Protein AF-0000000078526043 (afdb_homodimer)

Organism: NCBI:txid29354

Radius of gyration: 27.43 Å; Cα contacts (8 Å, |Δi|>4): 1290; chains: 2; bounding box: 56×75×61 Å

Sequence (600 aa):
MKKKIMVTGSEGFLGGRIAAYYEKDYDVIRVGHKSLDITDEKAVVEYIKDKSPDAVIHCAAISNTRVCEENPALSEAVNRRGSVNIAKACREIGSRLLFMSSDQIYGGSRQMAPNKETDIIPLINVYGAHKKQAEDEILEILPEGICLRLTWMYDFPVRGLKSNSNLLVNLLRSMVQNRPIKLSVSDYRGITWVQEVVKNMEPAMDLPGGIYNFGSESTLSAYEIGSRVFQMLDKNGNRGNFVSPNETVAGNNPRNLTMDMGKLKAYGISFSETVTGFSKCLEANPEYVCALIGESIVEIMKKKIMVTGSEGFLGGRIAAYYEKDYDVIRVGHKSLDITDEKAVVEYIKDKSPDAVIHCAAISNTRVCEENPALSEAVNRRGSVNIAKACREIGSRLLFMSSDQIYGGSRQMAPNKETDIIPLINVYGAHKKQAEDEILEILPEGICLRLTWMYDFPVRGLKSNSNLLVNLLRSMVQNRPIKLSVSDYRGITWVQEVVKNMEPAMDLPGGIYNFGSESTLSAYEIGSRVFQMLDKNGNRGNFVSPNETVAGNNPRNLTMDMGKLKAYGISFSETVTGFSKCLEANPEYVCALIGESIVEI

Nearest PDB structures (foldseek):
  3sc6-assembly6_F  TM=8.934E-01  e=4.811E-24  Bacillus anthracis str. Ames
  3sc6-assembly2_B  TM=9.003E-01  e=4.811E-24  Bacillus anthracis str. Ames
  3sc6-assembly5_E  TM=8.869E-01  e=6.300E-23  Bacillus anthracis str. Ames
  1vl0-assembly1_B  TM=8.764E-01  e=6.865E-22  Clostridium acetobutylicum ATCC 824
  5u9c-assembly1_F  TM=8.694E-01  e=3.253E-20  Yersinia enterocolitica

Foldseek 3Di:
DFAEEEFEPCQAFLNVVLQVVCVVRHNYHYHYCVRAPLLDLVRLLVVCVVRLGQAYEYDWADQPQVVCQVPVVVRLSTQANSLLSNLLSCLVSVHAYEAEAALLLQQQPQDLDADEPPDDGDNDTSNSVRSVNNLVSSCVSPVQYEYEHEWAEDADDDPPHDDDDDLLVVLLVCVVVVHADEFEQQEAEAYAHSVLVSVCVVLSSVDGGDYAYGGAADSGGRQVLSVLLNCQLQVVCPSPPRYHYDHPPPVSGGGHSGHDHVVVVVSPRDGYHRSVRSVVNCVVCVVCCCVRRNPDDPPD/DFAEEEFEPCQAFLNVVLQVVCVVRHNYHYHYCVRAPLLDLVRLLVVCVVRLGQAYEYPWADQPQVVCQVPVVVRLSTQANSLLSNLLSCLVSVHAYEAEAALLLQQQPQDLDADEPPDDGDNDTSNSVRSVNNQVSSCVSPVQYEYEHEWAEDADDDPPHDDDDDLLVVLLVCVVVVHADEFEQQEAEAYAHSVLVSVCVVLSSVDGGDYAYGGAADSGGRQVLSVLLNCQLQVVCPSPPRYHYDHPPCVSGGGHSGHDHVVVVVSPRDGYHRSVNSLVNCVVCVVCCCVRRNPDHDPD

pLDDT: mean 94.22, std 10.97, range [17.45, 98.94]

Solvent-accessible surface area (backbone atoms only — not comparable to full-atom values): 30651 Å² total; per-residue (Å²): 132,64,60,32,36,30,25,29,22,25,70,35,52,64,20,24,53,41,48,64,65,43,46,86,73,30,44,60,43,77,30,34,73,88,75,47,56,46,66,38,50,68,58,36,33,52,51,48,60,73,67,58,38,55,28,36,42,42,47,53,61,70,79,53,54,65,57,14,60,76,34,48,67,60,33,38,39,41,38,16,51,12,48,36,28,50,36,55,35,26,54,73,73,66,26,45,41,40,39,64,39,44,34,49,36,30,51,44,26,79,54,86,65,55,44,46,80,83,60,88,46,53,65,74,44,54,43,20,40,28,35,50,52,22,50,54,52,28,40,71,73,24,58,64,30,30,34,32,26,29,45,55,49,33,64,79,58,43,92,96,36,48,57,67,93,24,68,62,32,50,50,48,18,25,33,45,50,65,41,69,45,74,27,36,64,45,38,28,43,17,44,20,46,44,66,58,56,47,62,46,46,64,68,54,72,70,50,72,42,42,72,35,50,45,55,15,34,47,94,42,24,44,24,57,47,51,46,53,54,44,48,68,60,40,70,81,62,62,69,73,84,40,65,41,74,33,66,69,82,43,75,94,59,47,35,29,35,18,41,39,48,64,72,37,43,76,73,73,48,81,60,51,43,24,71,58,27,52,52,50,52,50,68,74,34,52,31,48,36,46,38,41,60,32,82,72,69,82,68,117,132,63,58,30,36,28,25,29,24,26,71,34,52,63,20,25,52,40,48,64,64,43,44,84,73,30,44,60,45,77,29,33,72,89,77,46,55,46,65,38,51,68,57,37,34,53,51,48,59,73,67,59,39,54,28,34,41,41,47,53,61,71,79,54,54,67,58,16,61,76,35,49,67,60,32,37,39,39,37,17,51,12,49,36,29,51,37,56,32,26,54,74,74,67,27,44,41,40,38,64,40,44,35,47,36,31,52,43,26,78,54,86,65,55,42,46,81,82,58,87,46,54,64,73,45,54,43,21,41,27,34,50,52,23,50,54,52,28,41,71,74,26,58,64,31,29,34,31,26,30,44,57,50,33,64,78,56,42,91,96,38,48,57,68,93,24,69,63,31,49,52,50,18,24,34,44,50,65,42,69,46,71,26,36,64,45,38,27,44,16,42,19,45,44,66,59,55,47,63,48,47,64,67,55,72,71,50,75,40,43,73,35,50,46,55,13,33,47,92,41,24,44,25,57,50,52,45,53,54,44,47,68,59,39,70,82,61,64,68,74,86,40,64,41,74,33,68,69,82,43,76,93,58,47,34,31,35,18,40,39,50,64,73,36,43,75,73,72,48,83,60,50,43,24,71,58,25,54,53,50,50,49,68,74,32,51,31,48,37,48,38,41,59,40,85,56,80,77,75,118

Structure (mmCIF, N/CA/C/O backbone):
data_AF-0000000078526043-model_v1
#
loop_
_entity.id
_entity.type
_entity.pdbx_description
1 polymer 'dTDP-4-dehydrorhamnose reductase'
#
loop_
_atom_site.group_PDB
_atom_site.id
_atom_site.type_symbol
_atom_site.label_atom_id
_atom_site.label_alt_id
_atom_site.label_comp_id
_atom_site.label_asym_id
_atom_site.label_entity_id
_atom_site.label_seq_id
_atom_site.pdbx_PDB_ins_code
_atom_site.Cartn_x
_atom_site.Cartn_y
_atom_site.Cartn_z
_atom_site.occupancy
_atom_site.B_iso_or_equiv
_atom_site.auth_seq_id
_atom_site.auth_comp_id
_atom_site.auth_asym_id
_atom_site.auth_atom_id
_atom_site.pdbx_PDB_model_num
ATOM 1 N N . MET A 1 1 ? 29.531 12.82 -2.779 1 72.06 1 MET A N 1
ATOM 2 C CA . MET A 1 1 ? 28.812 12.133 -1.709 1 72.06 1 MET A CA 1
ATOM 3 C C . MET A 1 1 ? 27.359 12.617 -1.625 1 72.06 1 MET A C 1
ATOM 5 O O . MET A 1 1 ? 27.078 13.781 -1.918 1 72.06 1 MET A O 1
ATOM 9 N N . LYS A 1 2 ? 26.328 11.719 -1.295 1 88.81 2 LYS A N 1
ATOM 10 C CA . LYS A 1 2 ? 24.922 12.148 -1.177 1 88.81 2 LYS A CA 1
ATOM 11 C C . LYS A 1 2 ? 24.734 13.07 0.023 1 88.81 2 LYS A C 1
ATOM 13 O O . LYS A 1 2 ? 25.344 12.867 1.075 1 88.81 2 LYS A O 1
ATOM 18 N N . LYS A 1 3 ? 23.969 14.195 -0.2 1 95.75 3 LYS A N 1
ATOM 19 C CA . LYS A 1 3 ? 23.578 15.039 0.929 1 95.75 3 LYS A CA 1
ATOM 20 C C . LYS A 1 3 ? 22.906 14.219 2.021 1 95.75 3 LYS A C 1
ATOM 22 O O . LYS A 1 3 ? 22.141 13.297 1.729 1 95.75 3 LYS A O 1
ATOM 27 N N . LYS A 1 4 ? 23.266 14.57 3.229 1 98.06 4 LYS A N 1
ATOM 28 C CA . LYS A 1 4 ? 22.75 13.852 4.391 1 98.06 4 LYS A CA 1
ATOM 29 C C . LYS A 1 4 ? 21.516 14.562 4.965 1 98.06 4 LYS A C 1
ATOM 31 O O . LYS A 1 4 ? 21.609 15.719 5.383 1 98.06 4 LYS A O 1
ATOM 36 N N . ILE A 1 5 ? 20.344 13.844 5.078 1 98.69 5 ILE A N 1
ATOM 37 C CA . ILE A 1 5 ? 19.109 14.398 5.625 1 98.69 5 ILE A CA 1
ATOM 38 C C . ILE A 1 5 ? 18.672 13.578 6.832 1 98.69 5 ILE A C 1
ATOM 40 O O . ILE A 1 5 ? 18.562 12.352 6.75 1 98.69 5 ILE A O 1
ATOM 44 N N . MET A 1 6 ? 18.516 14.258 7.918 1 98.75 6 MET A N 1
ATOM 45 C CA . MET A 1 6 ? 17.969 13.602 9.102 1 98.75 6 MET A CA 1
ATOM 46 C C . MET A 1 6 ? 16.469 13.844 9.211 1 98.75 6 MET A C 1
ATOM 48 O O . MET A 1 6 ? 16.016 14.977 9.109 1 98.75 6 MET A O 1
ATOM 52 N N . VAL A 1 7 ? 15.719 12.805 9.336 1 98.81 7 VAL A N 1
ATOM 53 C CA . VAL A 1 7 ? 14.273 12.891 9.5 1 98.81 7 VAL A CA 1
ATOM 54 C C . VAL A 1 7 ? 13.883 12.383 10.883 1 98.81 7 VAL A C 1
ATOM 56 O O . VAL A 1 7 ? 13.992 11.18 11.164 1 98.81 7 VAL A O 1
ATOM 59 N N . THR A 1 8 ? 13.5 13.312 11.742 1 98.75 8 THR A N 1
ATOM 60 C CA . THR A 1 8 ? 12.938 12.859 13.008 1 98.75 8 THR A CA 1
ATOM 61 C C . THR A 1 8 ? 11.477 12.469 12.844 1 98.75 8 THR A C 1
ATOM 63 O O . THR A 1 8 ? 10.828 12.867 11.875 1 98.75 8 THR A O 1
ATOM 66 N N . GLY A 1 9 ? 10.953 11.68 13.766 1 98 9 GLY A N 1
ATOM 67 C CA . GLY A 1 9 ? 9.602 11.172 13.57 1 98 9 GLY A CA 1
ATOM 68 C C . GLY A 1 9 ? 9.477 10.234 12.383 1 98 9 GLY A C 1
ATOM 69 O O . GLY A 1 9 ? 8.43 10.164 11.742 1 98 9 GLY A O 1
ATOM 70 N N . SER A 1 10 ? 10.516 9.492 12.133 1 97.75 10 SER A N 1
ATOM 71 C CA . SER A 1 10 ? 10.602 8.68 10.93 1 97.75 10 SER A CA 1
ATOM 72 C C . SER A 1 10 ? 9.688 7.457 11.023 1 97.75 10 SER A C 1
ATOM 74 O O . SER A 1 10 ? 9.438 6.789 10.023 1 97.75 10 SER A O 1
ATOM 76 N N . GLU A 1 11 ? 9.141 7.188 12.188 1 95.75 11 GLU A N 1
ATOM 77 C CA . GLU A 1 11 ? 8.219 6.07 12.359 1 95.75 11 GLU A CA 1
ATOM 78 C C . GLU A 1 11 ? 6.766 6.531 12.242 1 95.75 11 GLU A C 1
ATOM 80 O O . GLU A 1 11 ? 5.844 5.719 12.32 1 95.75 11 GLU A O 1
ATOM 85 N N . GLY A 1 12 ? 6.582 7.809 12.023 1 96.44 12 GLY A N 1
ATOM 86 C CA . GLY A 1 12 ? 5.246 8.375 11.906 1 96.44 12 GLY A CA 1
ATOM 87 C C . GLY A 1 12 ? 4.758 8.453 10.477 1 96.44 12 GLY A C 1
ATOM 88 O O . GLY A 1 12 ? 5.434 7.988 9.555 1 96.44 12 GLY A O 1
ATOM 89 N N . PHE A 1 13 ? 3.643 9.023 10.312 1 97.31 13 PHE A N 1
ATOM 90 C CA . PHE A 1 13 ? 2.951 9.086 9.031 1 97.31 13 PHE A CA 1
ATOM 91 C C . PHE A 1 13 ? 3.758 9.891 8.016 1 97.31 13 PHE A C 1
ATOM 93 O O . PHE A 1 13 ? 4.125 9.375 6.957 1 97.31 13 PHE A O 1
ATOM 100 N N . LEU A 1 14 ? 4.062 11.125 8.352 1 98.31 14 LEU A N 1
ATOM 101 C CA . LEU A 1 14 ? 4.762 12 7.414 1 98.31 14 LEU A CA 1
ATOM 102 C C . LEU A 1 14 ? 6.25 11.656 7.363 1 98.31 14 LEU A C 1
ATOM 104 O O . LEU A 1 14 ? 6.809 11.461 6.285 1 98.31 14 LEU A O 1
ATOM 108 N N . GLY A 1 15 ? 6.895 11.516 8.555 1 98.44 15 GLY A N 1
ATOM 109 C CA . GLY A 1 15 ? 8.32 11.25 8.617 1 98.44 15 GLY A CA 1
ATOM 110 C C . GLY A 1 15 ? 8.719 9.969 7.906 1 98.44 15 GLY A C 1
ATOM 111 O O . GLY A 1 15 ? 9.75 9.922 7.227 1 98.44 15 GLY A O 1
ATOM 112 N N . GLY A 1 16 ? 7.902 8.977 8.117 1 98 16 GLY A N 1
ATOM 113 C CA . GLY A 1 16 ? 8.188 7.727 7.438 1 98 16 GLY A CA 1
ATOM 114 C C . GLY A 1 16 ? 8.148 7.844 5.926 1 98 16 GLY A C 1
ATOM 115 O O . GLY A 1 16 ? 8.992 7.277 5.23 1 98 16 GLY A O 1
ATOM 116 N N . ARG A 1 17 ? 7.18 8.547 5.387 1 98.25 17 ARG A N 1
ATOM 117 C CA . ARG A 1 17 ? 7.008 8.711 3.949 1 98.25 17 ARG A CA 1
ATOM 118 C C . ARG A 1 17 ? 8.109 9.602 3.365 1 98.25 17 ARG A C 1
ATOM 120 O O . ARG A 1 17 ? 8.594 9.344 2.264 1 98.25 17 ARG A O 1
ATOM 127 N N . ILE A 1 18 ? 8.523 10.617 4.113 1 98.69 18 ILE A N 1
ATOM 128 C CA . ILE A 1 18 ? 9.625 11.477 3.674 1 98.69 18 ILE A CA 1
ATOM 129 C C . ILE A 1 18 ? 10.906 10.656 3.588 1 98.69 18 ILE A C 1
ATOM 131 O O . ILE A 1 18 ? 11.609 10.695 2.576 1 98.69 18 ILE A O 1
ATOM 135 N N . ALA A 1 19 ? 11.195 9.883 4.664 1 98.38 19 ALA A N 1
ATOM 136 C CA . ALA A 1 19 ? 12.414 9.078 4.695 1 98.38 19 ALA A CA 1
ATOM 137 C C . ALA A 1 19 ? 12.438 8.078 3.543 1 98.38 19 ALA A C 1
ATOM 139 O O . ALA A 1 19 ? 13.43 7.977 2.818 1 98.38 19 ALA A O 1
ATOM 140 N N . ALA A 1 20 ? 11.336 7.414 3.35 1 96.94 20 ALA A N 1
ATOM 141 C CA . ALA A 1 20 ? 11.25 6.391 2.311 1 96.94 20 ALA A CA 1
ATOM 142 C C . ALA A 1 20 ? 11.453 7 0.926 1 96.94 20 ALA A C 1
ATOM 144 O O . ALA A 1 20 ? 12.117 6.406 0.072 1 96.94 20 ALA A O 1
ATOM 145 N N . TYR A 1 21 ? 10.891 8.148 0.682 1 97.19 21 TYR A N 1
ATOM 146 C CA . TYR A 1 21 ? 10.922 8.789 -0.627 1 97.19 21 TYR A CA 1
ATOM 147 C C . TYR A 1 21 ? 12.328 9.281 -0.958 1 97.19 21 TYR A C 1
ATOM 149 O O . TYR A 1 21 ? 12.789 9.141 -2.092 1 97.19 21 TYR A O 1
ATOM 157 N N . TYR A 1 22 ? 13.031 9.781 -0.008 1 97.75 22 TYR A N 1
ATOM 158 C CA . TYR A 1 22 ? 14.258 10.516 -0.294 1 97.75 22 TYR A CA 1
ATOM 159 C C . TYR A 1 22 ? 15.477 9.617 -0.163 1 97.75 22 TYR A C 1
ATOM 161 O O . TYR A 1 22 ? 16.594 10.008 -0.516 1 97.75 22 TYR A O 1
ATOM 169 N N . GLU A 1 23 ? 15.312 8.367 0.249 1 95.81 23 GLU A N 1
ATOM 170 C CA . GLU A 1 23 ? 16.422 7.441 0.469 1 95.81 23 GLU A CA 1
ATOM 171 C C . GLU A 1 23 ? 17.141 7.129 -0.837 1 95.81 23 GLU A C 1
ATOM 173 O O . GLU A 1 23 ? 18.328 6.781 -0.831 1 95.81 23 GLU A O 1
ATOM 178 N N . LYS A 1 24 ? 16.484 7.238 -1.951 1 91.81 24 LYS A N 1
ATOM 179 C CA . LYS A 1 24 ? 17.062 6.918 -3.248 1 91.81 24 LYS A CA 1
ATOM 180 C C . LYS A 1 24 ? 18.078 7.984 -3.666 1 91.81 24 LYS A C 1
ATOM 182 O O . LYS A 1 24 ? 19.047 7.691 -4.379 1 91.81 24 LYS A O 1
ATOM 187 N N . ASP A 1 25 ? 17.891 9.227 -3.178 1 95.06 25 ASP A N 1
ATOM 188 C CA . ASP A 1 25 ? 18.688 10.352 -3.686 1 95.06 25 ASP A CA 1
ATOM 189 C C . ASP A 1 25 ? 19.562 10.945 -2.59 1 95.06 25 ASP A C 1
ATOM 191 O O . ASP A 1 25 ? 20.516 11.68 -2.877 1 95.06 25 ASP A O 1
ATOM 195 N N . TYR A 1 26 ? 19.203 10.602 -1.325 1 97.5 26 TYR A N 1
ATOM 196 C CA . TYR A 1 26 ? 19.906 11.188 -0.185 1 97.5 26 TYR A CA 1
ATOM 197 C C . TYR A 1 26 ? 20.375 10.102 0.779 1 97.5 26 TYR A C 1
ATOM 199 O O . TYR A 1 26 ? 19.922 8.953 0.702 1 97.5 26 TYR A O 1
ATOM 207 N N . ASP A 1 27 ? 21.391 10.438 1.529 1 97.94 27 ASP A N 1
ATOM 208 C CA . ASP A 1 27 ? 21.703 9.648 2.713 1 97.94 27 ASP A CA 1
ATOM 209 C C . ASP A 1 27 ? 20.781 10.016 3.879 1 97.94 27 ASP A C 1
ATOM 211 O O . ASP A 1 27 ? 21.031 10.984 4.598 1 97.94 27 ASP A O 1
ATOM 215 N N . VAL A 1 28 ? 19.781 9.195 4.094 1 98.5 28 VAL A N 1
ATOM 216 C CA . VAL A 1 28 ? 18.734 9.555 5.043 1 98.5 28 VAL A CA 1
ATOM 217 C C . VAL A 1 28 ? 19.016 8.906 6.395 1 98.5 28 VAL A C 1
ATOM 219 O O . VAL A 1 28 ? 19.219 7.691 6.477 1 98.5 28 VAL A O 1
ATOM 222 N N . ILE A 1 29 ? 19.062 9.711 7.418 1 98.38 29 ILE A N 1
ATOM 223 C CA . ILE A 1 29 ? 19.156 9.242 8.797 1 98.38 29 ILE A CA 1
ATOM 224 C C . ILE A 1 29 ? 17.766 9.234 9.438 1 98.38 29 ILE A C 1
ATOM 226 O O . ILE A 1 29 ? 17.219 10.297 9.734 1 98.38 29 ILE A O 1
ATOM 230 N N . ARG A 1 30 ? 17.266 8.07 9.641 1 98.38 30 ARG A N 1
ATOM 231 C CA . ARG A 1 30 ? 15.961 7.926 10.281 1 98.38 30 ARG A CA 1
ATOM 232 C C . ARG A 1 30 ? 16.078 8.008 11.797 1 98.38 30 ARG A C 1
ATOM 234 O O . ARG A 1 30 ? 16.859 7.262 12.406 1 98.38 30 ARG A O 1
ATOM 241 N N . VAL A 1 31 ? 15.305 8.883 12.359 1 98.25 31 VAL A N 1
ATOM 242 C CA . VAL A 1 31 ? 15.359 9.031 13.805 1 98.25 31 VAL A CA 1
ATOM 243 C C . VAL A 1 31 ? 13.969 8.828 14.398 1 98.25 31 VAL A C 1
ATOM 245 O O . VAL A 1 31 ? 13.055 9.609 14.133 1 98.25 31 VAL A O 1
ATOM 248 N N . GLY A 1 32 ? 13.812 7.793 15.133 1 95.56 32 GLY A N 1
ATOM 249 C CA . GLY A 1 32 ? 12.609 7.539 15.898 1 95.56 32 GLY A CA 1
ATOM 250 C C . GLY A 1 32 ? 12.773 7.82 17.391 1 95.56 32 GLY A C 1
ATOM 251 O O . GLY A 1 32 ? 13.852 8.219 17.828 1 95.56 32 GLY A O 1
ATOM 252 N N . HIS A 1 33 ? 11.68 7.594 18.125 1 90.81 33 HIS A N 1
ATOM 253 C CA . HIS A 1 33 ? 11.688 7.887 19.547 1 90.81 33 HIS A CA 1
ATOM 254 C C . HIS A 1 33 ? 12.688 6.996 20.281 1 90.81 33 HIS A C 1
ATOM 256 O O . HIS A 1 33 ? 13.289 7.422 21.281 1 90.81 33 HIS A O 1
ATOM 262 N N . LYS A 1 34 ? 12.906 5.816 19.75 1 89.25 34 LYS A N 1
ATOM 263 C CA . LYS A 1 34 ? 13.812 4.867 20.391 1 89.25 34 LYS A CA 1
ATOM 264 C C . LYS A 1 34 ? 15.266 5.281 20.188 1 89.25 34 LYS A C 1
ATOM 266 O O . LYS A 1 34 ? 16.125 4.984 21.016 1 89.25 34 LYS A O 1
ATOM 271 N N . SER A 1 35 ? 15.492 5.969 19.156 1 92.5 35 SER A N 1
ATOM 272 C CA . SER A 1 35 ? 16.859 6.352 18.812 1 92.5 35 SER A CA 1
ATOM 273 C C . SER A 1 35 ? 17.266 7.645 19.516 1 92.5 35 SER A C 1
ATOM 275 O O . SER A 1 35 ? 18.438 7.84 19.859 1 92.5 35 SER A O 1
ATOM 277 N N . LEU A 1 36 ? 16.328 8.523 19.688 1 96.62 36 LEU A N 1
ATOM 278 C CA . LEU A 1 36 ? 16.641 9.836 20.234 1 96.62 36 LEU A CA 1
ATOM 279 C C . LEU A 1 36 ? 15.43 10.43 20.953 1 96.62 36 LEU A C 1
ATOM 281 O O . LEU A 1 36 ? 14.359 10.578 20.359 1 96.62 36 LEU A O 1
ATOM 285 N N . ASP A 1 37 ? 15.578 10.695 22.203 1 97.44 37 ASP A N 1
ATOM 286 C CA . ASP A 1 37 ? 14.602 11.492 22.938 1 97.44 37 ASP A CA 1
ATOM 287 C C . ASP A 1 37 ? 14.836 12.984 22.719 1 97.44 37 ASP A C 1
ATOM 289 O O . ASP A 1 37 ? 15.75 13.562 23.312 1 97.44 37 ASP A O 1
ATOM 293 N N . ILE A 1 38 ? 13.977 13.578 21.984 1 98 38 ILE A N 1
ATOM 294 C CA . ILE A 1 38 ? 14.227 14.945 21.531 1 98 38 ILE A CA 1
ATOM 295 C C . ILE A 1 38 ? 14.016 15.914 22.703 1 98 38 ILE A C 1
ATOM 297 O O . ILE A 1 38 ? 14.352 17.094 22.609 1 98 38 ILE A O 1
ATOM 301 N N . THR A 1 39 ? 13.445 15.453 23.812 1 97.88 39 THR A N 1
ATOM 302 C CA . THR A 1 39 ? 13.219 16.312 24.969 1 97.88 39 THR A CA 1
ATOM 303 C C . THR A 1 39 ? 14.492 16.438 25.797 1 97.88 39 THR A C 1
ATOM 305 O O . THR A 1 39 ? 14.578 17.297 26.688 1 97.88 39 THR A O 1
ATOM 308 N N . ASP A 1 40 ? 15.469 15.641 25.516 1 98 40 ASP A N 1
ATOM 309 C CA . ASP A 1 40 ? 16.781 15.719 26.156 1 98 40 ASP A CA 1
ATOM 310 C C . ASP A 1 40 ? 17.734 16.578 25.328 1 98 40 ASP A C 1
ATOM 312 O O . ASP A 1 40 ? 18.344 16.094 24.359 1 98 40 ASP A O 1
ATOM 316 N N . GLU A 1 41 ? 17.953 17.781 25.797 1 98.06 41 GLU A N 1
ATOM 317 C CA . GLU A 1 41 ? 18.734 18.75 25.047 1 98.06 41 GLU A CA 1
ATOM 318 C C . GLU A 1 41 ? 20.141 18.234 24.766 1 98.06 41 GLU A C 1
ATOM 320 O O . GLU A 1 41 ? 20.625 18.297 23.641 1 98.06 41 GLU A O 1
ATOM 325 N N . LYS A 1 42 ? 20.766 17.703 25.781 1 97.81 42 LYS A N 1
ATOM 326 C CA . LYS A 1 42 ? 22.125 17.203 25.625 1 97.81 42 LYS A CA 1
ATOM 327 C C . LYS A 1 42 ? 22.203 16.062 24.625 1 97.81 42 LYS A C 1
ATOM 329 O O . LYS A 1 42 ? 23.094 16.031 23.781 1 97.81 42 LYS A O 1
ATOM 334 N N . ALA A 1 43 ? 21.281 15.156 24.703 1 97.88 43 ALA A N 1
ATOM 335 C CA . ALA A 1 43 ? 21.25 14.016 23.797 1 97.88 43 ALA A CA 1
ATOM 336 C C . ALA A 1 43 ? 21.047 14.469 22.359 1 97.88 43 ALA A C 1
ATOM 338 O O . ALA A 1 43 ? 21.672 13.938 21.438 1 97.88 43 ALA A O 1
ATOM 339 N N . VAL A 1 44 ? 20.188 15.438 22.188 1 98.56 44 VAL A N 1
ATOM 340 C CA . VAL A 1 44 ? 19.875 15.953 20.859 1 98.56 44 VAL A CA 1
ATOM 341 C C . VAL A 1 44 ? 21.125 16.578 20.25 1 98.56 44 VAL A C 1
ATOM 343 O O . VAL A 1 44 ? 21.5 16.266 19.109 1 98.56 44 VAL A O 1
ATOM 346 N N . VAL A 1 45 ? 21.797 17.391 21.016 1 97.62 45 VAL A N 1
ATOM 347 C CA . VAL A 1 45 ? 22.984 18.109 20.531 1 97.62 45 VAL A CA 1
ATOM 348 C C . VAL A 1 45 ? 24.078 17.109 20.172 1 97.62 45 VAL A C 1
ATOM 350 O O . VAL A 1 45 ? 24.656 17.188 19.078 1 97.62 45 VAL A O 1
ATOM 353 N N . GLU A 1 46 ? 24.281 16.125 21 1 97.81 46 GLU A N 1
ATOM 354 C CA . GLU A 1 46 ? 25.312 15.133 20.766 1 97.81 46 GLU A CA 1
ATOM 355 C C . GLU A 1 46 ? 24.984 14.273 19.547 1 97.81 46 GLU A C 1
ATOM 357 O O . GLU A 1 46 ? 25.859 14.008 18.719 1 97.81 46 GLU A O 1
ATOM 362 N N . TYR A 1 47 ? 23.734 13.898 19.438 1 98.12 47 TYR A N 1
ATOM 363 C CA . TYR A 1 47 ? 23.312 13.031 18.344 1 98.12 47 TYR A CA 1
ATOM 364 C C . TYR A 1 47 ? 23.453 13.734 17 1 98.12 47 TYR A C 1
ATOM 366 O O . TYR A 1 47 ? 24.016 13.172 16.062 1 98.12 47 TYR A O 1
ATOM 374 N N . ILE A 1 48 ? 23.016 14.953 16.906 1 98.25 48 ILE A N 1
ATOM 375 C CA . ILE A 1 48 ? 23.031 15.695 15.648 1 98.25 48 ILE A CA 1
ATOM 376 C C . ILE A 1 48 ? 24.469 16.078 15.289 1 98.25 48 ILE A C 1
ATOM 378 O O . ILE A 1 48 ? 24.859 16.016 14.117 1 98.25 48 ILE A O 1
ATOM 382 N N . LYS A 1 49 ? 25.234 16.391 16.297 1 97.56 49 LYS A N 1
ATOM 383 C CA . LYS A 1 49 ? 26.641 16.688 16.062 1 97.56 49 LYS A CA 1
ATOM 384 C C . LYS A 1 49 ? 27.375 15.469 15.5 1 97.56 49 LYS A C 1
ATOM 386 O O . LYS A 1 49 ? 28.141 15.594 14.547 1 97.56 49 LYS A O 1
ATOM 391 N N . ASP A 1 50 ? 27.109 14.352 16.047 1 97.75 50 ASP A N 1
ATOM 392 C CA . ASP A 1 50 ? 27.766 13.109 15.633 1 97.75 50 ASP A CA 1
ATOM 393 C C . ASP A 1 50 ? 27.391 12.75 14.195 1 97.75 50 ASP A C 1
ATOM 395 O O . ASP A 1 50 ? 28.266 12.336 13.422 1 97.75 50 ASP A O 1
ATOM 399 N N . LYS A 1 51 ? 26.141 12.961 13.805 1 97.88 51 LYS A N 1
ATOM 400 C CA . LYS A 1 51 ? 25.656 12.562 12.484 1 97.88 51 LYS A CA 1
ATOM 401 C C . LYS A 1 51 ? 25.969 13.641 11.445 1 97.88 51 LYS A C 1
ATOM 403 O O . LYS A 1 51 ? 26.062 13.352 10.258 1 97.88 51 LYS A O 1
ATOM 408 N N . SER A 1 52 ? 26.016 14.906 11.836 1 98 52 SER A N 1
ATOM 409 C CA . SER A 1 52 ? 26.359 16.078 11.031 1 98 52 SER A CA 1
ATOM 410 C C . SER A 1 52 ? 25.547 16.125 9.75 1 98 52 SER A C 1
ATOM 412 O O . SER A 1 52 ? 26.094 16.219 8.648 1 98 52 SER A O 1
ATOM 414 N N . PRO A 1 53 ? 24.203 16.094 9.875 1 98.62 53 PRO A N 1
ATOM 415 C CA . PRO A 1 53 ? 23.359 16.188 8.68 1 98.62 53 PRO A CA 1
ATOM 416 C C . PRO A 1 53 ? 23.438 17.562 8.016 1 98.62 53 PRO A C 1
ATOM 418 O O . PRO A 1 53 ? 23.656 18.562 8.695 1 98.62 53 PRO A O 1
ATOM 421 N N . ASP A 1 54 ? 23.234 17.547 6.664 1 98.38 54 ASP A N 1
ATOM 422 C CA . ASP A 1 54 ? 23.109 18.797 5.934 1 98.38 54 ASP A CA 1
ATOM 423 C C . ASP A 1 54 ? 21.781 19.484 6.242 1 98.38 54 ASP A C 1
ATOM 425 O O . ASP A 1 54 ? 21.688 20.719 6.254 1 98.38 54 ASP A O 1
ATOM 429 N N . ALA A 1 55 ? 20.766 18.688 6.457 1 98.56 55 ALA A N 1
ATOM 430 C CA . ALA A 1 55 ? 19.438 19.203 6.777 1 98.56 55 ALA A CA 1
ATOM 431 C C . ALA A 1 55 ? 18.719 18.281 7.758 1 98.56 55 ALA A C 1
ATOM 433 O O . ALA A 1 55 ? 18.938 17.062 7.75 1 98.56 55 ALA A O 1
ATOM 434 N N . VAL A 1 56 ? 17.922 18.875 8.625 1 98.88 56 VAL A N 1
ATOM 435 C CA . VAL A 1 56 ? 17.047 18.141 9.531 1 98.88 56 VAL A CA 1
ATOM 436 C C . VAL A 1 56 ? 15.594 18.453 9.188 1 98.88 56 VAL A C 1
ATOM 438 O O . VAL A 1 56 ? 15.172 19.609 9.211 1 98.88 56 VAL A O 1
ATOM 441 N N . ILE A 1 57 ? 14.867 17.438 8.773 1 98.88 57 ILE A N 1
ATOM 442 C CA . ILE A 1 57 ? 13.422 17.516 8.625 1 98.88 57 ILE A CA 1
ATOM 443 C C . ILE A 1 57 ? 12.742 16.984 9.883 1 98.88 57 ILE A C 1
ATOM 445 O O . ILE A 1 57 ? 12.719 15.773 10.117 1 98.88 57 ILE A O 1
ATOM 449 N N . HIS A 1 58 ? 12.266 17.891 10.664 1 98.88 58 HIS A N 1
ATOM 450 C CA . HIS A 1 58 ? 11.789 17.562 12 1 98.88 58 HIS A CA 1
ATOM 451 C C . HIS A 1 58 ? 10.289 17.266 11.992 1 98.88 58 HIS A C 1
ATOM 453 O O . HIS A 1 58 ? 9.477 18.172 12.102 1 98.88 58 HIS A O 1
ATOM 459 N N . CYS A 1 59 ? 9.969 15.977 12.008 1 98.69 59 CYS A N 1
ATOM 460 C CA . CYS A 1 59 ? 8.57 15.555 11.938 1 98.69 59 CYS A CA 1
ATOM 461 C C . CYS A 1 59 ? 8.094 15.016 13.281 1 98.69 59 CYS A C 1
ATOM 463 O O . CYS A 1 59 ? 6.898 14.781 13.469 1 98.69 59 CYS A O 1
ATOM 465 N N . ALA A 1 60 ? 8.961 14.844 14.234 1 98.12 60 ALA A N 1
ATOM 466 C CA . ALA A 1 60 ? 8.555 14.289 15.523 1 98.12 60 ALA A CA 1
ATOM 467 C C . ALA A 1 60 ? 7.602 15.227 16.25 1 98.12 60 ALA A C 1
ATOM 469 O O . ALA A 1 60 ? 7.895 16.406 16.422 1 98.12 60 ALA A O 1
ATOM 470 N N . ALA A 1 61 ? 6.508 14.742 16.609 1 97.38 61 ALA A N 1
ATOM 471 C CA . ALA A 1 61 ? 5.5 15.539 17.312 1 97.38 61 ALA A CA 1
ATOM 472 C C . ALA A 1 61 ? 4.398 14.656 17.891 1 97.38 61 ALA A C 1
ATOM 474 O O . ALA A 1 61 ? 4.258 13.492 17.484 1 97.38 61 ALA A O 1
ATOM 475 N N . ILE A 1 62 ? 3.764 15.102 18.844 1 95.81 62 ILE A N 1
ATOM 476 C CA . ILE A 1 62 ? 2.441 14.625 19.234 1 95.81 62 ILE A CA 1
ATOM 477 C C . ILE A 1 62 ? 1.367 15.516 18.609 1 95.81 62 ILE A C 1
ATOM 479 O O . ILE A 1 62 ? 1.142 16.641 19.062 1 95.81 62 ILE A O 1
ATOM 483 N N . SER A 1 63 ? 0.728 14.977 17.609 1 93.12 63 SER A N 1
ATOM 484 C CA . SER A 1 63 ? -0.119 15.836 16.797 1 93.12 63 SER A CA 1
ATOM 485 C C . SER A 1 63 ? -1.589 15.688 17.172 1 93.12 63 SER A C 1
ATOM 487 O O . SER A 1 63 ? -2.428 16.484 16.766 1 93.12 63 SER A O 1
ATOM 489 N N . ASN A 1 64 ? -1.893 14.625 17.969 1 92.69 64 ASN A N 1
ATOM 490 C CA . ASN A 1 64 ? -3.271 14.438 18.406 1 92.69 64 ASN A CA 1
ATOM 491 C C . ASN A 1 64 ? -3.703 15.523 19.391 1 92.69 64 ASN A C 1
ATOM 493 O O . ASN A 1 64 ? -3.234 15.562 20.531 1 92.69 64 ASN A O 1
ATOM 497 N N . THR A 1 65 ? -4.617 16.375 18.953 1 93.19 65 THR A N 1
ATOM 498 C CA . THR A 1 65 ? -4.996 17.547 19.734 1 93.19 65 THR A CA 1
ATOM 499 C C . THR A 1 65 ? -5.617 17.125 21.062 1 93.19 65 THR A C 1
ATOM 501 O O . THR A 1 65 ? -5.414 17.797 22.078 1 93.19 65 THR A O 1
ATOM 504 N N . ARG A 1 66 ? -6.359 16.016 21.062 1 92.75 66 ARG A N 1
ATOM 505 C CA . ARG A 1 66 ? -6.965 15.531 22.297 1 92.75 66 ARG A CA 1
ATOM 506 C C . ARG A 1 66 ? -5.898 15.109 23.297 1 92.75 66 ARG A C 1
ATOM 508 O O . ARG A 1 66 ? -5.977 15.461 24.469 1 92.75 66 ARG A O 1
ATOM 515 N N . VAL A 1 67 ? -4.91 14.445 22.781 1 94.5 67 VAL A N 1
ATOM 516 C CA . VAL A 1 67 ? -3.818 13.992 23.641 1 94.5 67 VAL A CA 1
ATOM 517 C C . VAL A 1 67 ? -3.082 15.203 24.219 1 94.5 67 VAL A C 1
ATOM 519 O O . VAL A 1 67 ? -2.74 15.227 25.406 1 94.5 67 VAL A O 1
ATOM 522 N N . CYS A 1 68 ? -2.895 16.203 23.422 1 96.62 68 CYS A N 1
ATOM 523 C CA . CYS A 1 68 ? -2.209 17.406 23.844 1 96.62 68 CYS A CA 1
ATOM 524 C C . CYS A 1 68 ? -3.016 18.141 24.922 1 96.62 68 CYS A C 1
ATOM 526 O O . CYS A 1 68 ? -2.449 18.672 25.875 1 96.62 68 CYS A O 1
ATOM 528 N N . GLU A 1 69 ? -4.34 18.156 24.734 1 96.75 69 GLU A N 1
ATOM 529 C CA . GLU A 1 69 ? -5.211 18.797 25.703 1 96.75 69 GLU A CA 1
ATOM 530 C C . GLU A 1 69 ? -5.191 18.047 27.031 1 96.75 69 GLU A C 1
ATOM 532 O O . GLU A 1 69 ? -5.18 18.656 28.109 1 96.75 69 GLU A O 1
ATOM 537 N N . GLU A 1 70 ? -5.188 16.75 26.938 1 97.56 70 GLU A N 1
ATOM 538 C CA . GLU A 1 70 ? -5.238 15.906 28.109 1 97.56 70 GLU A CA 1
ATOM 539 C C . GLU A 1 70 ? -3.9 15.906 28.859 1 97.56 70 GLU A C 1
ATOM 541 O O . GLU A 1 70 ? -3.857 15.742 30.078 1 97.56 70 GLU A O 1
ATOM 546 N N . ASN A 1 71 ? -2.844 16.094 28.141 1 98 71 ASN A N 1
ATOM 547 C CA . ASN A 1 71 ? -1.504 16.109 28.719 1 98 71 ASN A CA 1
ATOM 548 C C . ASN A 1 71 ? -0.671 17.266 28.156 1 98 71 ASN A C 1
ATOM 550 O O . ASN A 1 71 ? 0.317 17.031 27.453 1 98 71 ASN A O 1
ATOM 554 N N . PRO A 1 72 ? -0.963 18.469 28.609 1 97.94 72 PRO A N 1
ATOM 555 C CA . PRO A 1 72 ? -0.289 19.656 28.062 1 97.94 72 PRO A CA 1
ATOM 556 C C . PRO A 1 72 ? 1.213 19.656 28.344 1 97.94 72 PRO A C 1
ATOM 558 O O . PRO A 1 72 ? 1.991 20.172 27.547 1 97.94 72 PRO A O 1
ATOM 561 N N . ALA A 1 73 ? 1.628 19.094 29.469 1 98.31 73 ALA A N 1
ATOM 562 C CA . ALA A 1 73 ? 3.051 19.047 29.797 1 98.31 73 ALA A CA 1
ATOM 563 C C . ALA A 1 73 ? 3.82 18.188 28.797 1 98.31 73 ALA A C 1
ATOM 565 O O . ALA A 1 73 ? 4.922 18.547 28.375 1 98.31 73 ALA A O 1
ATOM 566 N N . LEU A 1 74 ? 3.221 17.078 28.5 1 97.75 74 LEU A N 1
ATOM 567 C CA . LEU A 1 74 ? 3.828 16.203 27.5 1 97.75 74 LEU A CA 1
ATOM 568 C C . LEU A 1 74 ? 3.902 16.906 26.141 1 97.75 74 LEU A C 1
ATOM 570 O O . LEU A 1 74 ? 4.926 16.828 25.453 1 97.75 74 LEU A O 1
ATOM 574 N N . SER A 1 75 ? 2.822 17.531 25.781 1 98.25 75 SER A N 1
ATOM 575 C CA . SER A 1 75 ? 2.797 18.281 24.547 1 98.25 75 SER A CA 1
ATOM 576 C C . SER A 1 75 ? 3.889 19.344 24.516 1 98.25 75 SER A C 1
ATOM 578 O O . SER A 1 75 ? 4.609 19.484 23.531 1 98.25 75 SER A O 1
ATOM 580 N N . GLU A 1 76 ? 4.031 20.094 25.594 1 98.62 76 GLU A N 1
ATOM 581 C CA . GLU A 1 76 ? 5.051 21.125 25.672 1 98.62 76 GLU A CA 1
ATOM 582 C C . GLU A 1 76 ? 6.449 20.547 25.5 1 98.62 76 GLU A C 1
ATOM 584 O O . GLU A 1 76 ? 7.27 21.078 24.75 1 98.62 76 GLU A O 1
ATOM 589 N N . ALA A 1 77 ? 6.668 19.453 26.219 1 98.5 77 ALA A N 1
ATOM 590 C CA . ALA A 1 77 ? 7.98 18.812 26.219 1 98.5 77 ALA A CA 1
ATOM 591 C C . ALA A 1 77 ? 8.367 18.375 24.797 1 98.5 77 ALA A C 1
ATOM 593 O O . ALA A 1 77 ? 9.492 18.609 24.359 1 98.5 77 ALA A O 1
ATOM 594 N N . VAL A 1 78 ? 7.465 17.812 24.047 1 98.38 78 VAL A N 1
ATOM 595 C CA . VAL A 1 78 ? 7.77 17.234 22.75 1 98.38 78 VAL A CA 1
ATOM 596 C C . VAL A 1 78 ? 7.617 18.281 21.656 1 98.38 78 VAL A C 1
ATOM 598 O O . VAL A 1 78 ? 8.555 18.547 20.891 1 98.38 78 VAL A O 1
ATOM 601 N N . ASN A 1 79 ? 6.469 18.953 21.578 1 98.69 79 ASN A N 1
ATOM 602 C CA . ASN A 1 79 ? 6.121 19.812 20.453 1 98.69 79 ASN A CA 1
ATOM 603 C C . ASN A 1 79 ? 6.855 21.156 20.516 1 98.69 79 ASN A C 1
ATOM 605 O O . ASN A 1 79 ? 7.145 21.766 19.484 1 98.69 79 ASN A O 1
ATOM 609 N N . ARG A 1 80 ? 7.145 21.656 21.703 1 98.75 80 ARG A N 1
ATOM 610 C CA . ARG A 1 80 ? 7.828 22.938 21.844 1 98.75 80 ARG A CA 1
ATOM 611 C C . ARG A 1 80 ? 9.289 22.75 22.219 1 98.75 80 ARG A C 1
ATOM 613 O O . ARG A 1 80 ? 10.188 22.938 21.391 1 98.75 80 ARG A O 1
ATOM 620 N N . ARG A 1 81 ? 9.578 22.203 23.438 1 98.69 81 ARG A N 1
ATOM 621 C CA . ARG A 1 81 ? 10.953 22.109 23.922 1 98.69 81 ARG A CA 1
ATOM 622 C C . ARG A 1 81 ? 11.789 21.188 23.031 1 98.69 81 ARG A C 1
ATOM 624 O O . ARG A 1 81 ? 12.945 21.5 22.734 1 98.69 81 ARG A O 1
ATOM 631 N N . GLY A 1 82 ? 11.219 20.047 22.703 1 98.69 82 GLY A N 1
ATOM 632 C CA . GLY A 1 82 ? 11.922 19.141 21.797 1 98.69 82 GLY A CA 1
ATOM 633 C C . GLY A 1 82 ? 12.312 19.797 20.484 1 98.69 82 GLY A C 1
ATOM 634 O O . GLY A 1 82 ? 13.43 19.625 20 1 98.69 82 GLY A O 1
ATOM 635 N N . SER A 1 83 ? 11.375 20.531 19.891 1 98.81 83 SER A N 1
ATOM 636 C CA . SER A 1 83 ? 11.633 21.219 18.641 1 98.81 83 SER A CA 1
ATOM 637 C C . SER A 1 83 ? 12.711 22.281 18.797 1 98.81 83 SER A C 1
ATOM 639 O O . SER A 1 83 ? 13.562 22.453 17.922 1 98.81 83 SER A O 1
ATOM 641 N N . VAL A 1 84 ? 12.695 22.984 19.922 1 98.81 84 VAL A N 1
ATOM 642 C CA . VAL A 1 84 ? 13.672 24.031 20.203 1 98.81 84 VAL A CA 1
ATOM 643 C C . VAL A 1 84 ? 15.055 23.406 20.375 1 98.81 84 VAL A C 1
ATOM 645 O O . VAL A 1 84 ? 16.062 23.953 19.906 1 98.81 84 VAL A O 1
ATOM 648 N N . ASN A 1 85 ? 15.109 22.219 21.047 1 98.81 85 ASN A N 1
ATOM 649 C CA . ASN A 1 85 ? 16.375 21.5 21.188 1 98.81 85 ASN A CA 1
ATOM 650 C C . ASN A 1 85 ? 16.969 21.156 19.828 1 98.81 85 ASN A C 1
ATOM 652 O O . ASN A 1 85 ? 18.188 21.266 19.641 1 98.81 85 ASN A O 1
ATOM 656 N N . ILE A 1 86 ? 16.125 20.766 18.906 1 98.81 86 ILE A N 1
ATOM 657 C CA . ILE A 1 86 ? 16.562 20.438 17.547 1 98.81 86 ILE A CA 1
ATOM 658 C C . ILE A 1 86 ? 17.156 21.688 16.891 1 98.81 86 ILE A C 1
ATOM 660 O O . ILE A 1 86 ? 18.219 21.625 16.266 1 98.81 86 ILE A O 1
ATOM 664 N N . ALA A 1 87 ? 16.5 22.844 17.062 1 98.81 87 ALA A N 1
ATOM 665 C CA . ALA A 1 87 ? 16.953 24.094 16.469 1 98.81 87 ALA A CA 1
ATOM 666 C C . ALA A 1 87 ? 18.312 24.5 17.016 1 98.81 87 ALA A C 1
ATOM 668 O O . ALA A 1 87 ? 19.188 24.922 16.266 1 98.81 87 ALA A O 1
ATOM 669 N N . LYS A 1 88 ? 18.484 24.375 18.328 1 98.69 88 LYS A N 1
ATOM 670 C CA . LYS A 1 88 ? 19.766 24.703 18.953 1 98.69 88 LYS A CA 1
ATOM 671 C C . LYS A 1 88 ? 20.891 23.859 18.359 1 98.69 88 LYS A C 1
ATOM 673 O O . LYS A 1 88 ? 21.969 24.375 18.047 1 98.69 88 LYS A O 1
ATOM 678 N N . ALA A 1 89 ? 20.609 22.594 18.219 1 98.69 89 ALA A N 1
ATOM 679 C CA . ALA A 1 89 ? 21.625 21.688 17.672 1 98.69 89 ALA A CA 1
ATOM 680 C C . ALA A 1 89 ? 21.953 22.031 16.219 1 98.69 89 ALA A C 1
ATOM 682 O O . ALA A 1 89 ? 23.109 22 15.82 1 98.69 89 ALA A O 1
ATOM 683 N N . CYS A 1 90 ? 20.906 22.312 15.445 1 98.75 90 CYS A N 1
ATOM 684 C CA . CYS A 1 90 ? 21.125 22.672 14.047 1 98.75 90 CYS A CA 1
ATOM 685 C C . CYS A 1 90 ? 21.984 23.938 13.93 1 98.75 90 CYS A C 1
ATOM 687 O O . CYS A 1 90 ? 22.844 24.016 13.055 1 98.75 90 CYS A O 1
ATOM 689 N N . ARG A 1 91 ? 21.703 24.906 14.789 1 98.31 91 ARG A N 1
ATOM 690 C CA . ARG A 1 91 ? 22.5 26.141 14.789 1 98.31 91 ARG A CA 1
ATOM 691 C C . ARG A 1 91 ? 23.969 25.844 15.047 1 98.31 91 ARG A C 1
ATOM 693 O O . ARG A 1 91 ? 24.844 26.391 14.375 1 98.31 91 ARG A O 1
ATOM 700 N N . GLU A 1 92 ? 24.219 25 15.977 1 97.38 92 GLU A N 1
ATOM 701 C CA . GLU A 1 92 ? 25.578 24.688 16.391 1 97.38 92 GLU A CA 1
ATOM 702 C C . GLU A 1 92 ? 26.375 24.078 15.242 1 97.38 92 GLU A C 1
ATOM 704 O O . GLU A 1 92 ? 27.562 24.375 15.086 1 97.38 92 GLU A O 1
ATOM 709 N N . ILE A 1 93 ? 25.797 23.297 14.383 1 96.81 93 ILE A N 1
ATOM 710 C CA . ILE A 1 93 ? 26.594 22.562 13.398 1 96.81 93 ILE A CA 1
ATOM 711 C C . ILE A 1 93 ? 26.359 23.141 12.008 1 96.81 93 ILE A C 1
ATOM 713 O O . ILE A 1 93 ? 27.016 22.75 11.039 1 96.81 93 ILE A O 1
ATOM 717 N N . GLY A 1 94 ? 25.359 24.016 11.891 1 97.5 94 GLY A N 1
ATOM 718 C CA . GLY A 1 94 ? 25.109 24.688 10.633 1 97.5 94 GLY A CA 1
ATOM 719 C C . GLY A 1 94 ? 24.172 23.891 9.727 1 97.5 94 GLY A C 1
ATOM 720 O O . GLY A 1 94 ? 24.25 24.016 8.5 1 97.5 94 GLY A O 1
ATOM 721 N N . SER A 1 95 ? 23.328 23.047 10.273 1 98.19 95 SER A N 1
ATOM 722 C CA . SER A 1 95 ? 22.359 22.266 9.508 1 98.19 95 SER A CA 1
ATOM 723 C C . SER A 1 95 ? 21.125 23.109 9.172 1 98.19 95 SER A C 1
ATOM 725 O O . SER A 1 95 ? 20.672 23.922 9.984 1 98.19 95 SER A O 1
ATOM 727 N N . ARG A 1 96 ? 20.578 22.891 7.957 1 98.31 96 ARG A N 1
ATOM 728 C CA . ARG A 1 96 ? 19.266 23.438 7.625 1 98.31 96 ARG A CA 1
ATOM 729 C C . ARG A 1 96 ? 18.156 22.75 8.43 1 98.31 96 ARG A C 1
ATOM 731 O O . ARG A 1 96 ? 18.203 21.547 8.648 1 98.31 96 ARG A O 1
ATOM 738 N N . LEU A 1 97 ? 17.203 23.547 8.922 1 98.88 97 LEU A N 1
ATOM 739 C CA . LEU A 1 97 ? 16.109 22.953 9.688 1 98.88 97 LEU A CA 1
ATOM 740 C C . LEU A 1 97 ? 14.773 23.234 9.023 1 98.88 97 LEU A C 1
ATOM 742 O O . LEU A 1 97 ? 14.445 24.375 8.727 1 98.88 97 LEU A O 1
ATOM 746 N N . LEU A 1 98 ? 14.055 22.188 8.672 1 98.94 98 LEU A N 1
ATOM 747 C CA . LEU A 1 98 ? 12.633 22.266 8.352 1 98.94 98 LEU A CA 1
ATOM 748 C C . LEU A 1 98 ? 11.781 21.766 9.508 1 98.94 98 LEU A C 1
ATOM 750 O O . LEU A 1 98 ? 11.797 20.562 9.82 1 98.94 98 LEU A O 1
ATOM 754 N N . PHE A 1 99 ? 11.094 22.672 10.141 1 98.94 99 PHE A N 1
ATOM 755 C CA . PHE A 1 99 ? 10.211 22.359 11.258 1 98.94 99 PHE A CA 1
ATOM 756 C C . PHE A 1 99 ? 8.773 22.188 10.781 1 98.94 99 PHE A C 1
ATOM 758 O O . PHE A 1 99 ? 8.234 23.078 10.109 1 98.94 99 PHE A O 1
ATOM 765 N N . MET A 1 100 ? 8.148 21.047 11.109 1 98.88 100 MET A N 1
ATOM 766 C CA . MET A 1 100 ? 6.75 20.828 10.75 1 98.88 100 MET A CA 1
ATOM 767 C C . MET A 1 100 ? 5.816 21.453 11.781 1 98.88 100 MET A C 1
ATOM 769 O O . MET A 1 100 ? 5.605 20.906 12.859 1 98.88 100 MET A O 1
ATOM 773 N N . SER A 1 101 ? 5.332 22.562 11.43 1 98.75 101 SER A N 1
ATOM 774 C CA . SER A 1 101 ? 4.297 23.219 12.219 1 98.75 101 SER A CA 1
ATOM 775 C C . SER A 1 101 ? 2.902 22.797 11.781 1 98.75 101 SER A C 1
ATOM 777 O O . SER A 1 101 ? 2.721 21.672 11.281 1 98.75 101 SER A O 1
ATOM 779 N N . SER A 1 102 ? 1.867 23.594 12.086 1 98.31 102 SER A N 1
ATOM 780 C CA . SER A 1 102 ? 0.52 23.078 11.891 1 98.31 102 SER A CA 1
ATOM 781 C C . SER A 1 102 ? -0.476 24.188 11.602 1 98.31 102 SER A C 1
ATOM 783 O O . SER A 1 102 ? -0.34 25.297 12.125 1 98.31 102 SER A O 1
ATOM 785 N N . ASP A 1 103 ? -1.468 23.812 10.844 1 98 103 ASP A N 1
ATOM 786 C CA . ASP A 1 103 ? -2.57 24.734 10.594 1 98 103 ASP A CA 1
ATOM 787 C C . ASP A 1 103 ? -3.418 24.938 11.852 1 98 103 ASP A C 1
ATOM 789 O O . ASP A 1 103 ? -4.242 25.844 11.914 1 98 103 ASP A O 1
ATOM 793 N N . GLN A 1 104 ? -3.168 24.156 12.914 1 97.12 104 GLN A N 1
ATOM 794 C CA . GLN A 1 104 ? -3.902 24.281 14.172 1 97.12 104 GLN A CA 1
ATOM 795 C C . GLN A 1 104 ? -3.623 25.625 14.836 1 97.12 104 GLN A C 1
ATOM 797 O O . GLN A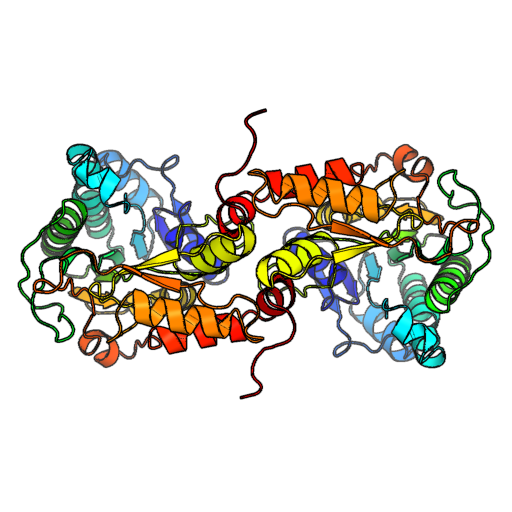 1 104 ? -4.363 26.062 15.719 1 97.12 104 GLN A O 1
ATOM 802 N N . ILE A 1 105 ? -2.584 26.266 14.398 1 98.06 105 ILE A N 1
ATOM 803 C CA . ILE A 1 105 ? -2.273 27.609 14.875 1 98.06 105 ILE A CA 1
ATOM 804 C C . ILE A 1 105 ? -3.398 28.562 14.484 1 98.06 105 ILE A C 1
ATOM 806 O O . ILE A 1 105 ? -3.658 29.547 15.188 1 98.06 105 ILE A O 1
ATOM 810 N N . TYR A 1 106 ? -4.129 28.25 13.438 1 97.38 106 TYR A N 1
ATOM 811 C CA . TYR A 1 106 ? -5.199 29.109 12.938 1 97.38 106 TYR A CA 1
ATOM 812 C C . TYR A 1 106 ? -6.539 28.719 13.555 1 97.38 106 TYR A C 1
ATOM 814 O O . TYR A 1 106 ? -7.59 29.219 13.141 1 97.38 106 TYR A O 1
ATOM 822 N N . GLY A 1 107 ? -6.586 27.844 14.531 1 93.88 107 GLY A N 1
ATOM 823 C CA . GLY A 1 107 ? -7.805 27.281 15.086 1 93.88 107 GLY A CA 1
ATOM 824 C C . GLY A 1 107 ? -8.773 28.328 15.594 1 93.88 107 GLY A C 1
ATOM 825 O O . GLY A 1 107 ? -9.984 28.125 15.57 1 93.88 107 GLY A O 1
ATOM 826 N N . GLY A 1 108 ? -8.266 29.469 16.016 1 93.12 108 GLY A N 1
ATOM 827 C CA . GLY A 1 108 ? -9.094 30.516 16.578 1 93.12 108 GLY A CA 1
ATOM 828 C C . GLY A 1 108 ? -9.531 31.562 15.562 1 93.12 108 GLY A C 1
ATOM 829 O O . GLY A 1 108 ? -10.117 32.594 15.914 1 93.12 108 GLY A O 1
ATOM 830 N N . SER A 1 109 ? -9.227 31.281 14.312 1 92.69 109 SER A N 1
ATOM 831 C CA . SER A 1 109 ? -9.602 32.25 13.273 1 92.69 109 SER A CA 1
ATOM 832 C C . SER A 1 109 ? -11.117 32.344 13.125 1 92.69 109 SER A C 1
ATOM 834 O O . SER A 1 109 ? -11.805 31.312 13.125 1 92.69 109 SER A O 1
ATOM 836 N N . ARG A 1 110 ? -11.641 33.531 13.062 1 85.75 110 ARG A N 1
ATOM 837 C CA . ARG A 1 110 ? -13.07 33.75 12.906 1 85.75 110 ARG A CA 1
ATOM 838 C C . ARG A 1 110 ? -13.383 34.469 11.602 1 85.75 110 ARG A C 1
ATOM 840 O O . ARG A 1 110 ? -14.523 34.875 11.359 1 85.75 110 ARG A O 1
ATOM 847 N N . GLN A 1 111 ? -12.422 34.625 10.812 1 87.5 111 GLN A N 1
ATOM 848 C CA . GLN A 1 111 ? -12.609 35.156 9.469 1 87.5 111 GLN A CA 1
ATOM 849 C C . GLN A 1 111 ? -12.68 34.062 8.43 1 87.5 111 GLN A C 1
ATOM 851 O O . GLN A 1 111 ? -12.094 33 8.625 1 87.5 111 GLN A O 1
ATOM 856 N N . MET A 1 112 ? -13.383 34.375 7.344 1 90.25 112 MET A N 1
ATOM 857 C CA . MET A 1 112 ? -13.586 33.312 6.355 1 90.25 112 MET A CA 1
ATOM 858 C C . MET A 1 112 ? -12.508 33.344 5.277 1 90.25 112 MET A C 1
ATOM 860 O O . MET A 1 112 ? -12.297 32.375 4.555 1 90.25 112 MET A O 1
ATOM 864 N N . ALA A 1 113 ? -11.82 34.406 5.188 1 94.44 113 ALA A N 1
ATOM 865 C CA . ALA A 1 113 ? -10.711 34.469 4.238 1 94.44 113 ALA A CA 1
ATOM 866 C C . ALA A 1 113 ? -9.586 33.531 4.633 1 94.44 113 ALA A C 1
ATOM 868 O O . ALA A 1 113 ? -9.375 33.25 5.82 1 94.44 113 ALA A O 1
ATOM 869 N N . PRO A 1 114 ? -8.891 32.938 3.629 1 97.81 114 PRO A N 1
ATOM 870 C CA . PRO A 1 114 ? -7.75 32.094 3.967 1 97.81 114 PRO A CA 1
ATOM 871 C C . PRO A 1 114 ? -6.727 32.781 4.852 1 97.81 114 PRO A C 1
ATOM 873 O O . PRO A 1 114 ? -6.43 33.969 4.641 1 97.81 114 PRO A O 1
ATOM 876 N N . ASN A 1 115 ? -6.195 32.094 5.859 1 98.06 115 ASN A N 1
ATOM 877 C CA . ASN A 1 115 ? -5.27 32.656 6.836 1 98.06 115 ASN A CA 1
ATOM 878 C C . ASN A 1 115 ? -3.881 32.875 6.234 1 98.06 115 ASN A C 1
ATOM 880 O O . ASN A 1 115 ? -3.375 32 5.52 1 98.06 115 ASN A O 1
ATOM 884 N N . LYS A 1 116 ? -3.35 33.969 6.496 1 98.19 116 LYS A N 1
ATOM 885 C CA . LYS A 1 116 ? -1.982 34.281 6.098 1 98.19 116 LYS A CA 1
ATOM 886 C C . LYS A 1 116 ? -1.004 34.031 7.242 1 98.19 116 LYS A C 1
ATOM 888 O O . LYS A 1 116 ? -1.375 34.125 8.414 1 98.19 116 LYS A O 1
ATOM 893 N N . GLU A 1 117 ? 0.242 33.781 6.883 1 98.44 117 GLU A N 1
ATOM 894 C CA . GLU A 1 117 ? 1.261 33.469 7.887 1 98.44 117 GLU A CA 1
ATOM 895 C C . GLU A 1 117 ? 1.411 34.625 8.875 1 98.44 117 GLU A C 1
ATOM 897 O O . GLU A 1 117 ? 1.764 34.438 10.031 1 98.44 117 GLU A O 1
ATOM 902 N N . THR A 1 118 ? 1.028 35.875 8.461 1 97.12 118 THR A N 1
ATOM 903 C CA . THR A 1 118 ? 1.231 37.062 9.266 1 97.12 118 THR A CA 1
ATOM 904 C C . THR A 1 118 ? 0.016 37.344 10.148 1 97.12 118 THR A C 1
ATOM 906 O O . THR A 1 118 ? 0.055 38.219 11.016 1 97.12 118 THR A O 1
ATOM 909 N N . ASP A 1 119 ? -1.064 36.594 9.891 1 96.56 119 ASP A N 1
ATOM 910 C CA . ASP A 1 119 ? -2.271 36.844 10.68 1 96.56 119 ASP A CA 1
ATOM 911 C C . ASP A 1 119 ? -2.041 36.531 12.148 1 96.56 119 ASP A C 1
ATOM 913 O O . ASP A 1 119 ? -1.38 35.531 12.484 1 96.56 119 ASP A O 1
ATOM 917 N N . ILE A 1 120 ? -2.514 37.406 13 1 93.88 120 ILE A N 1
ATOM 918 C CA . ILE A 1 120 ? -2.488 37.156 14.445 1 93.88 120 ILE A CA 1
ATOM 919 C C . ILE A 1 120 ? -3.785 36.469 14.875 1 93.88 120 ILE A C 1
ATOM 921 O O . ILE A 1 120 ? -4.848 37.094 14.891 1 93.88 120 ILE A O 1
ATOM 925 N N . ILE A 1 121 ? -3.672 35.25 15.18 1 93.81 121 ILE A N 1
ATOM 926 C CA . ILE A 1 121 ? -4.84 34.406 15.461 1 93.81 121 ILE A CA 1
ATOM 927 C C . ILE A 1 121 ? -4.801 33.938 16.906 1 93.81 121 ILE A C 1
ATOM 929 O O . ILE A 1 121 ? -3.754 33.5 17.406 1 93.81 121 ILE A O 1
ATOM 933 N N . PRO A 1 122 ? -5.945 34.062 17.625 1 94.38 122 PRO A N 1
ATOM 934 C CA . PRO A 1 122 ? -5.98 33.5 18.984 1 94.38 122 PRO A CA 1
ATOM 935 C C . PRO A 1 122 ? -5.66 32 19 1 94.38 122 PRO A C 1
ATOM 937 O O . PRO A 1 122 ? -6.152 31.25 18.172 1 94.38 122 PRO A O 1
ATOM 940 N N . LEU A 1 123 ? -4.809 31.625 19.906 1 95.88 123 LEU A N 1
ATOM 941 C CA . LEU A 1 123 ? -4.449 30.219 20.078 1 95.88 123 LEU A CA 1
ATOM 942 C C . LEU A 1 123 ? -5.453 29.516 20.984 1 95.88 123 LEU A C 1
ATOM 944 O O . LEU A 1 123 ? -5.449 29.719 22.203 1 95.88 123 LEU A O 1
ATOM 948 N N . ILE A 1 124 ? -6.23 28.562 20.422 1 93.38 124 ILE A N 1
ATOM 949 C CA . ILE A 1 124 ? -7.391 28.078 21.172 1 93.38 124 ILE A CA 1
ATOM 950 C C . ILE A 1 124 ? -7.172 26.625 21.594 1 93.38 124 ILE A C 1
ATOM 952 O O . ILE A 1 124 ? -8.016 26.031 22.266 1 93.38 124 ILE A O 1
ATOM 956 N N . ASN A 1 125 ? -6.117 25.969 21.141 1 94.38 125 ASN A N 1
ATOM 957 C CA . ASN A 1 125 ? -5.793 24.625 21.594 1 94.38 125 ASN A CA 1
ATOM 958 C C . ASN A 1 125 ? -4.316 24.484 21.953 1 94.38 125 ASN A C 1
ATOM 960 O O . ASN A 1 125 ? -3.492 25.297 21.516 1 94.38 125 ASN A O 1
ATOM 964 N N . VAL A 1 126 ? -4.031 23.516 22.781 1 97.81 126 VAL A N 1
ATOM 965 C CA . VAL A 1 126 ? -2.715 23.312 23.375 1 97.81 126 VAL A CA 1
ATOM 966 C C . VAL A 1 126 ? -1.696 23 22.281 1 97.81 126 VAL A C 1
ATOM 968 O O . VAL A 1 126 ? -0.605 23.578 22.25 1 97.81 126 VAL A O 1
ATOM 971 N N . TYR A 1 127 ? -2.039 22.172 21.375 1 97.69 127 TYR A N 1
ATOM 972 C CA . TYR A 1 127 ? -1.145 21.766 20.297 1 97.69 127 TYR A CA 1
ATOM 973 C C . TYR A 1 127 ? -0.737 22.953 19.438 1 97.69 127 TYR A C 1
ATOM 975 O O . TYR A 1 127 ? 0.453 23.203 19.219 1 97.69 127 TYR A O 1
ATOM 983 N N . GLY A 1 128 ? -1.737 23.719 18.969 1 97.94 128 GLY A N 1
ATOM 984 C CA . GLY A 1 128 ? -1.468 24.922 18.172 1 97.94 128 GLY A CA 1
ATOM 985 C C . GLY A 1 128 ? -0.611 25.922 18.906 1 97.94 128 GLY A C 1
ATOM 986 O O . GLY A 1 128 ? 0.286 26.531 18.312 1 97.94 128 GLY A O 1
ATOM 987 N N . ALA A 1 129 ? -0.875 26.094 20.172 1 98.31 129 ALA A N 1
ATOM 988 C CA . ALA A 1 129 ? -0.113 27.031 20.984 1 98.31 129 ALA A CA 1
ATOM 989 C C . ALA A 1 129 ? 1.353 26.625 21.078 1 98.31 129 ALA A C 1
ATOM 991 O O . ALA A 1 129 ? 2.252 27.453 20.922 1 98.31 129 ALA A O 1
ATOM 992 N N . HIS A 1 130 ? 1.544 25.359 21.328 1 98.75 130 HIS A N 1
ATOM 993 C CA . HIS A 1 130 ? 2.912 24.875 21.469 1 98.75 130 HIS A CA 1
ATOM 994 C C . HIS A 1 130 ? 3.662 24.938 20.141 1 98.75 130 HIS A C 1
ATOM 996 O O . HIS A 1 130 ? 4.855 25.25 20.109 1 98.75 130 HIS A O 1
ATOM 1002 N N . LYS A 1 131 ? 2.98 24.641 19.047 1 98.81 131 LYS A N 1
ATOM 1003 C CA . LYS A 1 131 ? 3.617 24.766 17.734 1 98.81 131 LYS A CA 1
ATOM 1004 C C . LYS A 1 131 ? 3.965 26.219 17.438 1 98.81 131 LYS A C 1
ATOM 1006 O O . LYS A 1 131 ? 5.035 26.516 16.891 1 98.81 131 LYS A O 1
ATOM 1011 N N . LYS A 1 132 ? 3.068 27.125 17.781 1 98.69 132 LYS A N 1
ATOM 1012 C CA . LYS A 1 132 ? 3.344 28.547 17.562 1 98.69 132 LYS A CA 1
ATOM 1013 C C . LYS A 1 132 ? 4.527 29.016 18.406 1 98.69 132 LYS A C 1
ATOM 1015 O O . LYS A 1 132 ? 5.395 29.75 17.906 1 98.69 132 LY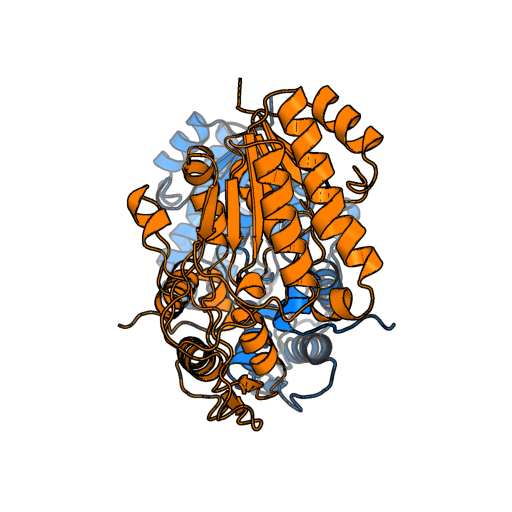S A O 1
ATOM 1020 N N . GLN A 1 133 ? 4.57 28.656 19.656 1 98.75 133 GLN A N 1
ATOM 1021 C CA . GLN A 1 133 ? 5.691 29 20.531 1 98.75 133 GLN A CA 1
ATOM 1022 C C . GLN A 1 133 ? 7.004 28.438 19.984 1 98.75 133 GLN A C 1
ATOM 1024 O O . GLN A 1 133 ? 8.031 29.125 19.984 1 98.75 133 GLN A O 1
ATOM 1029 N N . ALA A 1 134 ? 6.938 27.203 19.484 1 98.88 134 ALA A N 1
ATOM 1030 C CA . ALA A 1 13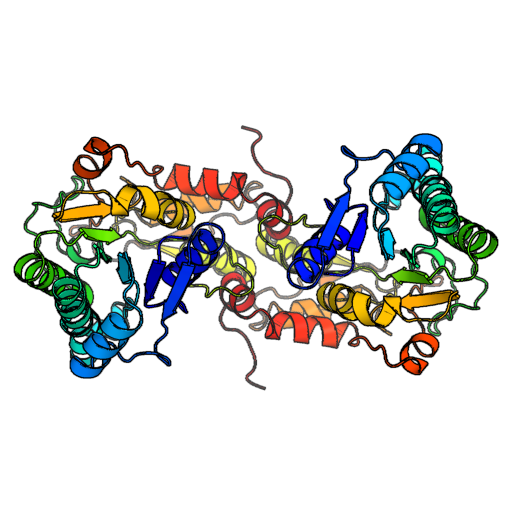4 ? 8.117 26.594 18.891 1 98.88 134 ALA A CA 1
ATOM 1031 C C . ALA A 1 134 ? 8.594 27.391 17.672 1 98.88 134 ALA A C 1
ATOM 1033 O O . ALA A 1 134 ? 9.797 27.641 17.516 1 98.88 134 ALA A O 1
ATOM 1034 N N . GLU A 1 135 ? 7.637 27.812 16.797 1 98.81 135 GLU A N 1
ATOM 1035 C CA . GLU A 1 135 ? 8 28.641 15.648 1 98.81 135 GLU A CA 1
ATOM 1036 C C . GLU A 1 135 ? 8.812 29.859 16.094 1 98.81 135 GLU A C 1
ATOM 1038 O O . GLU A 1 135 ? 9.891 30.109 15.547 1 98.81 135 GLU A O 1
ATOM 1043 N N . ASP A 1 136 ? 8.273 30.547 17.062 1 98.69 136 ASP A N 1
ATOM 1044 C CA . ASP A 1 136 ? 8.891 31.797 17.516 1 98.69 136 ASP A CA 1
ATOM 1045 C C . ASP A 1 136 ? 10.281 31.547 18.078 1 98.69 136 ASP A C 1
ATOM 1047 O O . ASP A 1 136 ? 11.234 32.25 17.719 1 98.69 136 ASP A O 1
ATOM 1051 N N . GLU A 1 137 ? 10.383 30.594 18.922 1 98.88 137 GLU A N 1
ATOM 1052 C CA . GLU A 1 137 ? 11.656 30.297 19.562 1 98.88 137 GLU A CA 1
ATOM 1053 C C . GLU A 1 137 ? 12.688 29.797 18.562 1 98.88 137 GLU A C 1
ATOM 1055 O O . GLU A 1 137 ? 13.859 30.141 18.625 1 98.88 137 GLU A O 1
ATOM 1060 N N . ILE A 1 138 ? 12.258 28.938 17.641 1 98.88 138 ILE A N 1
ATOM 1061 C CA . ILE A 1 138 ? 13.141 28.406 16.609 1 98.88 138 ILE A CA 1
ATOM 1062 C C . ILE A 1 138 ? 13.727 29.547 15.781 1 98.88 138 ILE A C 1
ATOM 1064 O O . ILE A 1 138 ? 14.938 29.609 15.555 1 98.88 138 ILE A O 1
ATOM 1068 N N . LEU A 1 139 ? 12.883 30.453 15.359 1 98.75 139 LEU A N 1
ATOM 1069 C CA . LEU A 1 139 ? 13.328 31.531 14.484 1 98.75 139 LEU A CA 1
ATOM 1070 C C . LEU A 1 139 ? 14.211 32.531 15.234 1 98.75 139 LEU A C 1
ATOM 1072 O O . LEU A 1 139 ? 15.062 33.188 14.633 1 98.75 139 LEU A O 1
ATOM 1076 N N . GLU A 1 140 ? 14.023 32.625 16.562 1 98.69 140 GLU A N 1
ATOM 1077 C CA . GLU A 1 140 ? 14.922 33.438 17.375 1 98.69 140 GLU A CA 1
ATOM 1078 C C . GLU A 1 140 ? 16.312 32.812 17.453 1 98.69 140 GLU A C 1
ATOM 1080 O O . GLU A 1 140 ? 17.328 33.5 17.375 1 98.69 140 GLU A O 1
ATOM 1085 N N . ILE A 1 141 ? 16.375 31.547 17.578 1 98.56 141 ILE A N 1
ATOM 1086 C CA . ILE A 1 141 ? 17.609 30.797 17.719 1 98.56 141 ILE A CA 1
ATOM 1087 C C . ILE A 1 141 ? 18.297 30.641 16.359 1 98.56 141 ILE A C 1
ATOM 1089 O O . ILE A 1 141 ? 19.516 30.75 16.25 1 98.56 141 ILE A O 1
ATOM 1093 N N . LEU A 1 142 ? 17.469 30.328 15.391 1 98.5 142 LEU A N 1
ATOM 1094 C CA . LEU A 1 142 ? 17.906 30 14.039 1 98.5 142 LEU A CA 1
ATOM 1095 C C . LEU A 1 142 ? 17.062 30.75 13.008 1 98.5 142 LEU A C 1
ATOM 1097 O O . LEU A 1 142 ? 16.156 30.172 12.398 1 98.5 142 LEU A O 1
ATOM 1101 N N . PRO A 1 143 ? 17.438 31.969 12.695 1 98.38 143 PRO A N 1
ATOM 1102 C CA . PRO A 1 143 ? 16.625 32.812 11.797 1 98.38 143 PRO A CA 1
ATOM 1103 C C . PRO A 1 143 ? 16.469 32.188 10.406 1 98.38 143 PRO A C 1
ATOM 1105 O O . PRO A 1 143 ? 15.516 32.5 9.688 1 98.38 143 PRO A O 1
ATOM 1108 N N . GLU A 1 144 ? 17.344 31.312 10.078 1 98.31 144 GLU A N 1
ATOM 1109 C CA . GLU A 1 144 ? 17.312 30.672 8.758 1 98.31 144 GLU A CA 1
ATOM 1110 C C . GLU A 1 144 ? 16.438 29.422 8.781 1 98.31 144 GLU A C 1
ATOM 1112 O O . GLU A 1 144 ? 16.266 28.766 7.75 1 98.31 144 GLU A O 1
ATOM 1117 N N . GLY A 1 145 ? 15.922 29.047 9.945 1 98.75 145 GLY A N 1
ATOM 1118 C CA . GLY A 1 145 ? 15.016 27.906 10.039 1 98.75 145 GLY A CA 1
ATOM 1119 C C . GLY A 1 145 ? 13.75 28.094 9.227 1 98.75 145 GLY A C 1
ATOM 1120 O O . GLY A 1 145 ? 13.305 29.219 9 1 98.75 145 GLY A O 1
ATOM 1121 N N . ILE A 1 146 ? 13.203 26.969 8.688 1 98.94 146 ILE A N 1
ATOM 1122 C CA . ILE A 1 146 ? 11.984 26.984 7.887 1 98.94 146 ILE A CA 1
ATOM 1123 C C . ILE A 1 146 ? 10.852 26.312 8.664 1 98.94 146 ILE A C 1
ATOM 1125 O O . ILE A 1 146 ? 10.938 25.125 9.016 1 98.94 146 ILE A O 1
ATOM 1129 N N . CYS A 1 147 ? 9.852 27.078 9.016 1 98.94 147 CYS A N 1
ATOM 1130 C CA . CYS A 1 147 ? 8.672 26.547 9.695 1 98.94 147 CYS A CA 1
ATOM 1131 C C . CYS A 1 147 ? 7.523 26.344 8.711 1 98.94 147 CYS A C 1
ATOM 1133 O O . CYS A 1 147 ? 7.043 27.312 8.109 1 98.94 147 CYS A O 1
ATOM 1135 N N . LEU A 1 148 ? 7.082 25.094 8.555 1 98.94 148 LEU A N 1
ATOM 1136 C CA . LEU A 1 148 ? 6.035 24.75 7.594 1 98.94 148 LEU A CA 1
ATOM 1137 C C . LEU A 1 148 ? 4.727 24.438 8.312 1 98.94 148 LEU A C 1
ATOM 1139 O O . LEU A 1 148 ? 4.629 23.438 9.031 1 98.94 148 LEU A O 1
ATOM 1143 N N . ARG A 1 149 ? 3.738 25.297 8.203 1 98.88 149 ARG A N 1
ATOM 1144 C CA . ARG A 1 149 ? 2.418 25.016 8.75 1 98.88 149 ARG A CA 1
ATOM 1145 C C . ARG A 1 149 ? 1.643 24.062 7.852 1 98.88 149 ARG A C 1
ATOM 1147 O O . ARG A 1 149 ? 1.128 24.469 6.809 1 98.88 149 ARG A O 1
ATOM 1154 N N . LEU A 1 150 ? 1.541 22.844 8.305 1 98.81 150 LEU A N 1
ATOM 1155 C CA . LEU A 1 150 ? 0.991 21.766 7.5 1 98.81 150 LEU A CA 1
ATOM 1156 C C . LEU A 1 150 ? -0.511 21.625 7.723 1 98.81 150 LEU A C 1
ATOM 1158 O O . LEU A 1 150 ? -1 21.844 8.836 1 98.81 150 LEU A O 1
ATOM 1162 N N . THR A 1 151 ? -1.222 21.234 6.703 1 98.19 151 THR A N 1
ATOM 1163 C CA . THR A 1 151 ? -2.629 20.859 6.785 1 98.19 151 THR A CA 1
ATOM 1164 C C . THR A 1 151 ? -2.777 19.406 7.223 1 98.19 151 THR A C 1
ATOM 1166 O O . THR A 1 151 ? -1.786 18.688 7.328 1 98.19 151 THR A O 1
ATOM 1169 N N . TRP A 1 152 ? -4.062 19.047 7.555 1 97.5 152 TRP A N 1
ATOM 1170 C CA . TRP A 1 152 ? -4.359 17.625 7.633 1 97.5 152 TRP A CA 1
ATOM 1171 C C . TRP A 1 152 ? -3.967 16.906 6.344 1 97.5 152 TRP A C 1
ATOM 1173 O O . TRP A 1 152 ? -4.031 17.5 5.262 1 97.5 152 TRP A O 1
ATOM 1183 N N . MET A 1 153 ? -3.422 15.711 6.48 1 98.5 153 MET A N 1
ATOM 1184 C CA . MET A 1 153 ? -2.9 15 5.316 1 98.5 153 MET A CA 1
ATOM 1185 C C . MET A 1 153 ? -3.58 13.641 5.156 1 98.5 153 MET A C 1
ATOM 1187 O O . MET A 1 153 ? -4.176 13.125 6.105 1 98.5 153 MET A O 1
ATOM 1191 N N . TYR A 1 154 ? -3.553 13.133 3.932 1 98.19 154 TYR A N 1
ATOM 1192 C CA . TYR A 1 154 ? -4.141 11.82 3.676 1 98.19 154 TYR A CA 1
ATOM 1193 C C . TYR A 1 154 ? -3.295 11.031 2.686 1 98.19 154 TYR A C 1
ATOM 1195 O O . TYR A 1 154 ? -2.496 11.602 1.942 1 98.19 154 TYR A O 1
ATOM 1203 N N . ASP A 1 155 ? -3.467 9.781 2.713 1 98.06 155 ASP A N 1
ATOM 1204 C CA . ASP A 1 155 ? -2.889 8.828 1.77 1 98.06 155 ASP A CA 1
ATOM 1205 C C . ASP A 1 155 ? -3.596 7.477 1.851 1 98.06 155 ASP A C 1
ATOM 1207 O O . ASP A 1 155 ? -4.289 7.188 2.83 1 98.06 155 ASP A O 1
ATOM 1211 N N . PHE A 1 156 ? -3.461 6.707 0.803 1 97.69 156 PHE A N 1
ATOM 1212 C CA . PHE A 1 156 ? -3.762 5.289 0.946 1 97.69 156 PHE A CA 1
ATOM 1213 C C . PHE A 1 156 ? -2.785 4.621 1.908 1 97.69 156 PHE A C 1
ATOM 1215 O O . PHE A 1 156 ? -1.693 5.141 2.15 1 97.69 156 PHE A O 1
ATOM 1222 N N . PRO A 1 157 ? -3.227 3.453 2.555 1 96.5 157 PRO A N 1
ATOM 1223 C CA . PRO A 1 157 ? -2.246 2.719 3.357 1 96.5 157 PRO A CA 1
ATOM 1224 C C . PRO A 1 157 ? -1.102 2.154 2.518 1 96.5 157 PRO A C 1
ATOM 1226 O O . PRO A 1 157 ? -1.318 1.718 1.384 1 96.5 157 PRO A O 1
ATOM 1229 N N . VAL A 1 158 ? 0.072 2.285 3.039 1 96.56 158 VAL A N 1
ATOM 1230 C CA . VAL A 1 158 ? 1.27 1.787 2.369 1 96.56 158 VAL A CA 1
ATOM 1231 C C . VAL A 1 158 ? 1.975 0.768 3.262 1 96.56 158 VAL A C 1
ATOM 1233 O O . VAL A 1 158 ? 2.234 1.037 4.438 1 96.56 158 VAL A O 1
ATOM 1236 N N . ARG A 1 159 ? 2.266 -0.402 2.693 1 94.94 159 ARG A N 1
ATOM 1237 C CA . ARG A 1 159 ? 2.912 -1.456 3.467 1 94.94 159 ARG A CA 1
ATOM 1238 C C . ARG A 1 159 ? 4.199 -0.952 4.109 1 94.94 159 ARG A C 1
ATOM 1240 O O . ARG A 1 159 ? 5.047 -0.364 3.434 1 94.94 159 ARG A O 1
ATOM 1247 N N . GLY A 1 160 ? 4.285 -1.12 5.395 1 94 160 GLY A N 1
ATOM 1248 C CA . GLY A 1 160 ? 5.508 -0.782 6.109 1 94 160 GLY A CA 1
ATOM 1249 C C . GLY A 1 160 ? 5.535 0.654 6.598 1 94 160 GLY A C 1
ATOM 1250 O O . GLY A 1 160 ? 6.469 1.062 7.289 1 94 160 GLY A O 1
ATOM 1251 N N . LEU A 1 161 ? 4.555 1.412 6.242 1 96.38 161 LEU A N 1
ATOM 1252 C CA . LEU A 1 161 ? 4.484 2.795 6.699 1 96.38 161 LEU A CA 1
ATOM 1253 C C . LEU A 1 161 ? 3.25 3.02 7.566 1 96.38 161 LEU A C 1
ATOM 1255 O O . LEU A 1 161 ? 2.176 2.492 7.27 1 96.38 161 LEU A O 1
ATOM 1259 N N . LYS A 1 162 ? 3.482 3.797 8.539 1 94.38 162 LYS A N 1
ATOM 1260 C CA . LYS A 1 162 ? 2.398 4.062 9.484 1 94.38 162 LYS A CA 1
ATOM 1261 C C . LYS A 1 162 ? 1.223 4.746 8.789 1 94.38 162 LYS A C 1
ATOM 1263 O O . LYS A 1 162 ? 1.415 5.656 7.98 1 94.38 162 LYS A O 1
ATOM 1268 N N . SER A 1 163 ? 0.063 4.18 9.133 1 91.94 163 SER A N 1
ATOM 1269 C CA . SER A 1 163 ? -1.156 4.859 8.711 1 91.94 163 SER A CA 1
ATOM 1270 C C . SER A 1 163 ? -1.726 5.723 9.836 1 91.94 163 SER A C 1
ATOM 1272 O O . SER A 1 163 ? -1.529 5.422 11.016 1 91.94 163 SER A O 1
ATOM 1274 N N . ASN A 1 164 ? -2.268 6.812 9.445 1 87.94 164 ASN A N 1
ATOM 1275 C CA . ASN A 1 164 ? -2.998 7.66 10.383 1 87.94 164 ASN A CA 1
ATOM 1276 C C . ASN A 1 164 ? -4.441 7.875 9.938 1 87.94 164 ASN A C 1
ATOM 1278 O O . ASN A 1 164 ? -4.781 7.621 8.781 1 87.94 164 ASN A O 1
ATOM 1282 N N . SER A 1 165 ? -5.246 8.219 10.961 1 90.25 165 SER A N 1
ATOM 1283 C CA . SER A 1 165 ? -6.609 8.602 10.602 1 90.25 165 SER A CA 1
ATOM 1284 C C . SER A 1 165 ? -6.613 9.797 9.648 1 90.25 165 SER A C 1
ATOM 1286 O O . SER A 1 165 ? -5.922 10.789 9.891 1 90.25 165 SER A O 1
ATOM 1288 N N . ASN A 1 166 ? -7.242 9.648 8.531 1 95.44 166 ASN A N 1
ATOM 1289 C CA . ASN A 1 166 ? -7.422 10.719 7.559 1 95.44 166 ASN A CA 1
ATOM 1290 C C . ASN A 1 166 ? -8.742 10.578 6.809 1 95.44 166 ASN A C 1
ATOM 1292 O O . ASN A 1 166 ? -9.445 9.578 6.965 1 95.44 166 ASN A O 1
ATOM 1296 N N . LEU A 1 167 ? -9.078 11.562 6.102 1 97.12 167 LEU A N 1
ATOM 1297 C CA . LEU A 1 167 ? -10.414 11.594 5.516 1 97.12 167 LEU A CA 1
ATOM 1298 C C . LEU A 1 167 ? -10.602 10.461 4.52 1 97.12 167 LEU A C 1
ATOM 1300 O O . LEU A 1 167 ? -11.656 9.828 4.477 1 97.12 167 LEU A O 1
ATOM 1304 N N . LEU A 1 168 ? -9.609 10.148 3.672 1 97.44 168 LEU A N 1
ATOM 1305 C CA . LEU A 1 168 ? -9.719 9.133 2.635 1 97.44 168 LEU A CA 1
ATOM 1306 C C . LEU A 1 168 ? -9.969 7.754 3.248 1 97.44 168 LEU A C 1
ATOM 1308 O O . LEU A 1 168 ? -10.945 7.086 2.9 1 97.44 168 LEU A O 1
ATOM 1312 N N . VAL A 1 169 ? -9.117 7.375 4.211 1 96.06 169 VAL A N 1
ATOM 1313 C CA . VAL A 1 169 ? -9.227 6.035 4.777 1 96.06 169 VAL A CA 1
ATOM 1314 C C . VAL A 1 169 ? -10.414 5.977 5.734 1 96.06 169 VAL A C 1
ATOM 1316 O O . VAL A 1 169 ? -11.055 4.93 5.883 1 96.06 169 VAL A O 1
ATOM 1319 N N . ASN A 1 170 ? -10.75 7.109 6.383 1 95.12 170 ASN A N 1
ATOM 1320 C CA . ASN A 1 170 ? -11.953 7.141 7.211 1 95.12 170 ASN A CA 1
ATOM 1321 C C . ASN A 1 170 ? -13.211 6.867 6.391 1 95.12 170 ASN A C 1
ATOM 1323 O O . ASN A 1 170 ? -14.102 6.141 6.832 1 95.12 170 ASN A O 1
ATOM 1327 N N . LEU A 1 171 ? -13.281 7.508 5.203 1 95.81 171 LEU A N 1
ATOM 1328 C CA . LEU A 1 171 ? -14.414 7.273 4.32 1 95.81 171 LEU A CA 1
ATOM 1329 C C . LEU A 1 171 ? -14.453 5.816 3.857 1 95.81 171 LEU A C 1
ATOM 1331 O O . LEU A 1 171 ? -15.492 5.168 3.93 1 95.81 171 LEU A O 1
ATOM 1335 N N . LEU A 1 172 ? -13.359 5.273 3.396 1 95.38 172 LEU A N 1
ATOM 1336 C CA . LEU A 1 172 ? -13.281 3.885 2.951 1 95.38 172 LEU A CA 1
ATOM 1337 C C . LEU A 1 172 ? -13.664 2.93 4.078 1 95.38 172 LEU A C 1
ATOM 1339 O O . LEU A 1 172 ? -14.438 1.995 3.865 1 95.38 172 LEU A O 1
ATOM 1343 N N . ARG A 1 173 ? -13.055 3.162 5.246 1 94 173 ARG A N 1
ATOM 1344 C CA . ARG A 1 173 ? -13.344 2.324 6.402 1 94 173 ARG A CA 1
ATOM 1345 C C . ARG A 1 173 ? -14.836 2.361 6.742 1 94 173 ARG A C 1
ATOM 1347 O O . ARG A 1 173 ? -15.43 1.326 7.043 1 94 173 ARG A O 1
ATOM 1354 N N . SER A 1 174 ? -15.406 3.576 6.723 1 93 174 SER A N 1
ATOM 1355 C CA . SER A 1 174 ? -16.844 3.713 6.984 1 93 174 SER A CA 1
ATOM 1356 C C . SER A 1 174 ? -17.656 2.914 5.98 1 93 174 SER A C 1
ATOM 1358 O O . SER A 1 174 ? -18.672 2.316 6.336 1 93 174 SER A O 1
ATOM 1360 N N . MET A 1 175 ? -17.281 2.945 4.754 1 92.94 175 MET A N 1
ATOM 1361 C CA . MET A 1 175 ? -17.969 2.18 3.713 1 92.94 175 MET A CA 1
ATOM 1362 C C . MET A 1 175 ? -17.812 0.682 3.943 1 92.94 175 MET A C 1
ATOM 1364 O O . MET A 1 175 ? -18.766 -0.079 3.818 1 92.94 175 MET A O 1
ATOM 1368 N N . VAL A 1 176 ? -16.609 0.223 4.32 1 93.06 176 VAL A N 1
ATOM 1369 C CA . VAL A 1 176 ? -16.328 -1.181 4.609 1 93.06 176 VAL A CA 1
ATOM 1370 C C . VAL A 1 176 ? -17.188 -1.646 5.781 1 93.06 176 VAL A C 1
ATOM 1372 O O . VAL A 1 176 ? -17.797 -2.717 5.727 1 93.06 176 VAL A O 1
ATOM 1375 N N . GLN A 1 177 ? -17.297 -0.779 6.777 1 91.56 177 GLN A N 1
ATOM 1376 C CA . GLN A 1 177 ? -18 -1.128 8.008 1 91.56 177 GLN A CA 1
ATOM 1377 C C . GLN A 1 177 ? -19.5 -0.857 7.871 1 91.56 177 GLN A C 1
ATOM 1379 O O . GLN A 1 177 ? -20.281 -1.206 8.758 1 91.56 177 GLN A O 1
ATOM 1384 N N . ASN A 1 178 ? -19.844 -0.251 6.836 1 90.88 178 ASN A N 1
ATOM 1385 C CA . ASN A 1 178 ? -21.219 0.143 6.598 1 90.88 178 ASN A CA 1
ATOM 1386 C C . ASN A 1 178 ? -21.75 1.056 7.707 1 90.88 178 ASN A C 1
ATOM 1388 O O . ASN A 1 178 ? -22.812 0.805 8.273 1 90.88 178 ASN A O 1
ATOM 1392 N N . ARG A 1 179 ? -20.984 2.006 8.031 1 91.19 179 ARG A N 1
ATOM 1393 C CA . ARG A 1 179 ? -21.328 3.01 9.031 1 91.19 179 ARG A CA 1
ATOM 1394 C C . ARG A 1 179 ? -21.188 4.418 8.469 1 91.19 179 ARG A C 1
ATOM 1396 O O . ARG A 1 179 ? -20.078 4.922 8.297 1 91.19 179 ARG A O 1
ATOM 1403 N N . PRO A 1 180 ? -22.344 5.012 8.164 1 92.94 180 PRO A N 1
ATOM 1404 C CA . PRO A 1 180 ? -22.266 6.371 7.629 1 92.94 180 PRO A CA 1
ATOM 1405 C C . PRO A 1 180 ? -21.5 7.324 8.531 1 92.94 180 PRO A C 1
ATOM 1407 O O . PRO A 1 180 ? -21.422 7.113 9.75 1 92.94 180 PRO A O 1
ATOM 1410 N N . ILE A 1 181 ? -20.953 8.344 7.945 1 94.06 181 ILE A N 1
ATOM 1411 C CA . ILE A 1 181 ? -20.109 9.258 8.711 1 94.06 181 ILE A CA 1
ATOM 1412 C C . ILE A 1 181 ? -20.75 10.648 8.742 1 94.06 181 ILE A C 1
ATOM 1414 O O . ILE A 1 181 ? -21.391 11.062 7.77 1 94.06 181 ILE A O 1
ATOM 1418 N N . LYS A 1 182 ? -20.578 11.352 9.852 1 94.38 182 LYS A N 1
ATOM 1419 C CA . LYS A 1 182 ? -21 12.742 10.016 1 94.38 182 LYS A CA 1
ATOM 1420 C C . LYS A 1 182 ? -19.797 13.68 10 1 94.38 182 LYS A C 1
ATOM 1422 O O . LYS A 1 182 ? -18.812 13.453 10.695 1 94.38 182 LYS A O 1
ATOM 1427 N N . LEU A 1 183 ? -19.922 14.703 9.156 1 95.19 183 LEU A N 1
ATOM 1428 C CA . L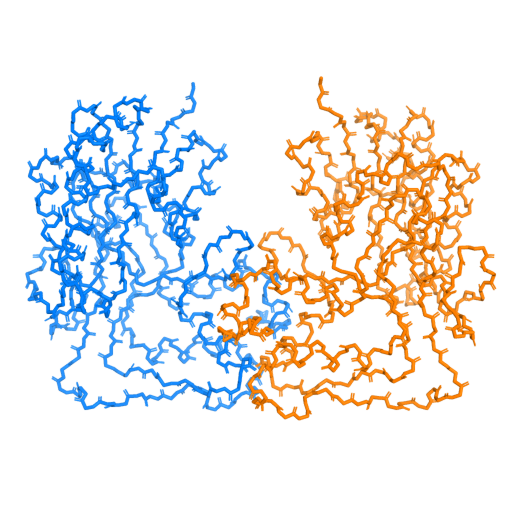EU A 1 183 ? -18.828 15.664 9.039 1 95.19 183 LEU A CA 1
ATOM 1429 C C . LEU A 1 183 ? -19.328 17.078 9.273 1 95.19 183 LEU A C 1
ATOM 1431 O O . LEU A 1 183 ? -20.438 17.422 8.898 1 95.19 183 LEU A O 1
ATOM 1435 N N . SER A 1 184 ? -18.531 17.875 9.836 1 93.75 184 SER A N 1
ATOM 1436 C CA . SER A 1 184 ? -18.891 19.219 10.242 1 93.75 184 SER A CA 1
ATOM 1437 C C . SER A 1 184 ? -19.172 20.109 9.031 1 93.75 184 SER A C 1
ATOM 1439 O O . SER A 1 184 ? -18.438 20.062 8.047 1 93.75 184 SER A O 1
ATOM 1441 N N . VAL A 1 185 ? -20.234 20.938 9.109 1 94 185 VAL A N 1
ATOM 1442 C CA . VAL A 1 185 ? -20.562 21.891 8.062 1 94 185 VAL A CA 1
ATOM 1443 C C . VAL A 1 185 ? -19.891 23.234 8.344 1 94 185 VAL A C 1
ATOM 1445 O O . VAL A 1 185 ? -19.969 24.156 7.535 1 94 185 VAL A O 1
ATOM 1448 N N . SER A 1 186 ? -19.141 23.281 9.477 1 92 186 SER A N 1
ATOM 1449 C CA . SER A 1 186 ? -18.625 24.578 9.906 1 92 186 SER A CA 1
ATOM 1450 C C . SER A 1 186 ? -17.109 24.516 10.117 1 92 186 SER A C 1
ATOM 1452 O O . SER A 1 186 ? -16.516 25.469 10.617 1 92 186 SER A O 1
ATOM 1454 N N . ASP A 1 187 ? -16.5 23.406 9.828 1 92.69 187 ASP A N 1
ATOM 1455 C CA . ASP A 1 187 ? -15.047 23.281 9.891 1 92.69 187 ASP A CA 1
ATOM 1456 C C . ASP A 1 187 ? -14.43 23.359 8.492 1 92.69 187 ASP A C 1
ATOM 1458 O O . ASP A 1 187 ? -14.688 22.516 7.641 1 92.69 187 ASP A O 1
ATOM 1462 N N . TYR A 1 188 ? -13.68 24.422 8.305 1 95.5 188 TYR A N 1
ATOM 1463 C CA . TYR A 1 188 ? -13.047 24.656 7.016 1 95.5 188 TYR A CA 1
ATOM 1464 C C . TYR A 1 188 ? -11.539 24.438 7.109 1 95.5 188 TYR A C 1
ATOM 1466 O O . TYR A 1 188 ? -10.883 24.969 8.008 1 95.5 188 TYR A O 1
ATOM 1474 N N . ARG A 1 189 ? -10.977 23.594 6.238 1 96.81 189 ARG A N 1
ATOM 1475 C CA . ARG A 1 189 ? -9.531 23.391 6.207 1 96.81 189 ARG A CA 1
ATOM 1476 C C . ARG A 1 189 ? -9.094 22.781 4.883 1 96.81 189 ARG A C 1
ATOM 1478 O O . ARG A 1 189 ? -9.906 22.156 4.18 1 96.81 189 ARG A O 1
ATOM 1485 N N . GLY A 1 190 ? -7.867 23.047 4.527 1 98.19 190 GLY A N 1
ATOM 1486 C CA . GLY A 1 190 ? -7.258 22.25 3.475 1 98.19 190 GLY A CA 1
ATOM 1487 C C . GLY A 1 190 ? -6.883 20.859 3.924 1 98.19 190 GLY A C 1
ATOM 1488 O O . GLY A 1 190 ? -6.547 20.641 5.09 1 98.19 190 GLY A O 1
ATOM 1489 N N . ILE A 1 191 ? -7.016 19.922 3.082 1 98.75 191 ILE A N 1
ATOM 1490 C CA . ILE A 1 191 ? -6.559 18.547 3.27 1 98.75 191 ILE A CA 1
ATOM 1491 C C . ILE A 1 191 ? -5.609 18.156 2.139 1 98.75 191 ILE A C 1
ATOM 1493 O O . ILE A 1 191 ? -5.965 18.25 0.961 1 98.75 191 ILE A O 1
ATOM 1497 N N . THR A 1 192 ? -4.414 17.766 2.48 1 98.88 192 THR A N 1
ATOM 1498 C CA . THR A 1 192 ? -3.352 17.656 1.486 1 98.88 192 THR A CA 1
ATOM 1499 C C . THR A 1 192 ? -2.939 16.203 1.28 1 98.88 192 THR A C 1
ATOM 1501 O O . THR A 1 192 ? -2.766 15.461 2.248 1 98.88 192 THR A O 1
ATOM 1504 N N . TRP A 1 193 ? -2.887 15.789 0.02 1 98.81 193 TRP A N 1
ATOM 1505 C CA . TRP A 1 193 ? -2.256 14.508 -0.279 1 98.81 193 TRP A CA 1
ATOM 1506 C C . TRP A 1 193 ? -0.796 14.5 0.162 1 98.81 193 TRP A C 1
ATOM 1508 O O . TRP A 1 193 ? 0.009 15.297 -0.33 1 98.81 193 TRP A O 1
ATOM 1518 N N . VAL A 1 194 ? -0.448 13.617 1.037 1 98.69 194 VAL A N 1
ATOM 1519 C CA . VAL A 1 194 ? 0.84 13.641 1.723 1 98.69 194 VAL A CA 1
ATOM 1520 C C . VAL A 1 194 ? 1.971 13.547 0.701 1 98.69 194 VAL A C 1
ATOM 1522 O O . VAL A 1 194 ? 3.059 14.086 0.917 1 98.69 194 VAL A O 1
ATOM 1525 N N . GLN A 1 195 ? 1.739 12.914 -0.483 1 98.44 195 GLN A N 1
ATOM 1526 C CA . GLN A 1 195 ? 2.795 12.766 -1.479 1 98.44 195 GLN A CA 1
ATOM 1527 C C . GLN A 1 195 ? 3.207 14.125 -2.049 1 98.44 195 GLN A C 1
ATOM 1529 O O . GLN A 1 195 ? 4.363 14.312 -2.438 1 98.44 195 GLN A O 1
ATOM 1534 N N . GLU A 1 196 ? 2.279 15.047 -2.105 1 98.75 196 GLU A N 1
ATOM 1535 C CA . GLU A 1 196 ? 2.645 16.391 -2.527 1 98.75 196 GLU A CA 1
ATOM 1536 C C . GLU A 1 196 ? 3.518 17.078 -1.483 1 98.75 196 GLU A C 1
ATOM 1538 O O . GLU A 1 196 ? 4.438 17.828 -1.828 1 98.75 196 GLU A O 1
ATOM 1543 N N . VAL A 1 197 ? 3.199 16.828 -0.21 1 98.88 197 VAL A N 1
ATOM 1544 C CA . VAL A 1 197 ? 4.031 17.375 0.86 1 98.88 197 VAL A CA 1
ATOM 1545 C C . VAL A 1 197 ? 5.445 16.797 0.749 1 98.88 197 VAL A C 1
ATOM 1547 O O . VAL A 1 197 ? 6.426 17.547 0.783 1 98.88 197 VAL A O 1
ATOM 1550 N N . VAL A 1 198 ? 5.523 15.492 0.575 1 98.75 198 VAL A N 1
ATOM 1551 C CA . VAL A 1 198 ? 6.797 14.789 0.499 1 98.75 198 VAL A CA 1
ATOM 1552 C C . VAL A 1 198 ? 7.625 15.336 -0.662 1 98.75 198 VAL A C 1
ATOM 1554 O O . VAL A 1 198 ? 8.789 15.703 -0.485 1 98.75 198 VAL A O 1
ATOM 1557 N N . LYS A 1 199 ? 7.043 15.453 -1.815 1 98.19 199 LYS A N 1
ATOM 1558 C CA . LYS A 1 199 ? 7.746 15.906 -3.01 1 98.19 199 LYS A CA 1
ATOM 1559 C C . LYS A 1 199 ? 8.219 17.344 -2.848 1 98.19 199 LYS A C 1
ATOM 1561 O O . LYS A 1 199 ? 9.305 17.703 -3.314 1 98.19 199 LYS A O 1
ATOM 1566 N N . ASN A 1 200 ? 7.449 18.109 -2.186 1 98.75 200 ASN A N 1
ATOM 1567 C CA . ASN A 1 200 ? 7.742 19.531 -2.062 1 98.75 200 ASN A CA 1
ATOM 1568 C C . ASN A 1 200 ? 8.766 19.797 -0.96 1 98.75 200 ASN A C 1
ATOM 1570 O O . ASN A 1 200 ? 9.188 20.938 -0.769 1 98.75 200 ASN A O 1
ATOM 1574 N N . MET A 1 201 ? 9.211 18.781 -0.195 1 98.56 201 MET A N 1
ATOM 1575 C CA . MET A 1 201 ? 10.219 18.984 0.836 1 98.56 201 MET A CA 1
ATOM 1576 C C . MET A 1 201 ? 11.547 19.422 0.22 1 98.56 201 MET A C 1
ATOM 1578 O O . MET A 1 201 ? 12.258 20.25 0.794 1 98.56 201 MET A O 1
ATOM 1582 N N . GLU A 1 202 ? 11.859 18.891 -0.957 1 97.56 202 GLU A N 1
ATOM 1583 C CA . GLU A 1 202 ? 13.133 19.203 -1.584 1 97.56 202 GLU A CA 1
ATOM 1584 C C . GLU A 1 202 ? 13.227 20.688 -1.928 1 97.56 202 GLU A C 1
ATOM 1586 O O . GLU A 1 202 ? 14.141 21.375 -1.467 1 97.56 202 GLU A O 1
ATOM 1591 N N . PRO A 1 203 ? 12.273 21.234 -2.727 1 98.31 203 PRO A N 1
ATOM 1592 C CA . PRO A 1 203 ? 12.383 22.688 -2.957 1 98.31 203 PRO A CA 1
ATOM 1593 C C . PRO A 1 203 ? 12.203 23.5 -1.68 1 98.31 203 PRO A C 1
ATOM 1595 O O . PRO A 1 203 ? 12.742 24.609 -1.569 1 98.31 203 PRO A O 1
ATOM 1598 N N . ALA A 1 204 ? 11.477 22.984 -0.659 1 98.75 204 ALA A N 1
ATOM 1599 C CA . ALA A 1 204 ? 11.266 23.703 0.593 1 98.75 204 ALA A CA 1
ATOM 1600 C C . ALA A 1 204 ? 12.586 23.906 1.337 1 98.75 204 ALA A C 1
ATOM 1602 O O . ALA A 1 204 ? 12.75 24.875 2.066 1 98.75 204 ALA A O 1
ATOM 1603 N N . MET A 1 205 ? 13.539 22.984 1.161 1 97.75 205 MET A N 1
ATOM 1604 C CA . MET A 1 205 ? 14.836 23.062 1.824 1 97.75 205 MET A CA 1
ATOM 1605 C C . MET A 1 205 ? 15.602 24.312 1.362 1 97.75 205 MET A C 1
ATOM 1607 O O . MET A 1 205 ? 16.531 24.75 2.039 1 97.75 205 MET A O 1
ATOM 1611 N N . ASP A 1 206 ? 15.219 24.859 0.217 1 97.62 206 ASP A N 1
ATOM 1612 C CA . ASP A 1 206 ? 15.953 25.984 -0.357 1 97.62 206 ASP A CA 1
ATOM 1613 C C . ASP A 1 206 ? 15.258 27.312 -0.043 1 97.62 206 ASP A C 1
ATOM 1615 O O . ASP A 1 206 ? 15.734 28.375 -0.43 1 97.62 206 ASP A O 1
ATOM 1619 N N . LEU A 1 207 ? 14.133 27.266 0.639 1 98.69 207 LEU A N 1
ATOM 1620 C CA . LEU A 1 207 ? 13.414 28.484 1.002 1 98.69 207 LEU A CA 1
ATOM 1621 C C . LEU A 1 207 ? 14.234 29.328 1.959 1 98.69 207 LEU A C 1
ATOM 1623 O O . LEU A 1 207 ? 15.016 28.812 2.752 1 98.69 207 LEU A O 1
ATOM 1627 N N . PRO A 1 208 ? 14.008 30.703 1.937 1 98.56 208 PRO A N 1
ATOM 1628 C CA . PRO A 1 208 ? 14.531 31.516 3.033 1 98.56 208 PRO A CA 1
ATOM 1629 C C . PRO A 1 208 ? 13.898 31.172 4.379 1 98.56 208 PRO A C 1
ATOM 1631 O O . PRO A 1 208 ? 12.805 30.625 4.426 1 98.56 208 PRO A O 1
ATOM 1634 N N . GLY A 1 209 ? 14.672 31.516 5.434 1 98.75 209 GLY A N 1
ATOM 1635 C CA . GLY A 1 209 ? 14.117 31.297 6.762 1 98.75 209 GLY A CA 1
ATOM 1636 C C . GLY A 1 209 ? 12.797 32 6.984 1 98.75 209 GLY A C 1
ATOM 1637 O O . GLY A 1 209 ? 12.602 33.125 6.496 1 98.75 209 GLY A O 1
ATOM 1638 N N . GLY A 1 210 ? 11.883 31.375 7.664 1 98.62 210 GLY A N 1
ATOM 1639 C CA . GLY A 1 210 ? 10.586 32 7.934 1 98.62 210 GLY A CA 1
ATOM 1640 C C . GLY A 1 210 ? 9.461 30.984 8.062 1 98.62 210 GLY A C 1
ATOM 1641 O O . GLY A 1 210 ? 9.711 29.781 8.156 1 98.62 210 GLY A O 1
ATOM 1642 N N . ILE A 1 211 ? 8.281 31.484 8.211 1 98.81 211 ILE A N 1
ATOM 1643 C CA . ILE A 1 211 ? 7.062 30.688 8.344 1 98.81 211 ILE A CA 1
ATOM 1644 C C . ILE A 1 211 ? 6.344 30.625 7 1 98.81 211 ILE A C 1
ATOM 1646 O O . ILE A 1 211 ? 6.191 31.641 6.316 1 98.81 211 ILE A O 1
ATOM 1650 N N . TYR A 1 212 ? 5.934 29.391 6.629 1 98.94 212 TYR A N 1
ATOM 1651 C CA . TYR A 1 212 ? 5.215 29.203 5.379 1 98.94 212 TYR A CA 1
ATOM 1652 C C . TYR A 1 212 ? 3.99 28.312 5.586 1 98.94 212 TYR A C 1
ATOM 1654 O O . TYR A 1 212 ? 4.078 27.25 6.207 1 98.94 212 TYR A O 1
ATOM 1662 N N . ASN A 1 213 ? 2.814 28.797 5.098 1 98.88 213 ASN A N 1
ATOM 1663 C CA . ASN A 1 213 ? 1.722 27.859 4.871 1 98.88 213 ASN A CA 1
ATOM 1664 C C . ASN A 1 213 ? 2.109 26.781 3.859 1 98.88 213 ASN A C 1
ATOM 1666 O O . ASN A 1 213 ? 2.697 27.094 2.82 1 98.88 213 ASN A O 1
ATOM 1670 N N . PHE A 1 214 ? 1.822 25.531 4.164 1 98.88 214 PHE A N 1
ATOM 1671 C CA . PHE A 1 214 ? 2.365 24.422 3.381 1 98.88 214 PHE A CA 1
ATOM 1672 C C . PHE A 1 214 ? 1.338 23.312 3.234 1 98.88 214 PHE A C 1
ATOM 1674 O O . PHE A 1 214 ? 1.348 22.344 4 1 98.88 214 PHE A O 1
ATOM 1681 N N . GLY A 1 215 ? 0.564 23.328 2.256 1 98.75 215 GLY A N 1
ATOM 1682 C CA . GLY A 1 215 ? -0.482 22.344 2.004 1 98.75 215 GLY A CA 1
ATOM 1683 C C . GLY A 1 215 ? -1.535 22.844 1.029 1 98.75 215 GLY A C 1
ATOM 1684 O O . GLY A 1 215 ? -1.334 23.844 0.342 1 98.75 215 GLY A O 1
ATOM 1685 N N . SER A 1 216 ? -2.602 22.156 0.949 1 98.75 216 SER A N 1
ATOM 1686 C CA . SER A 1 216 ? -3.654 22.422 -0.028 1 98.75 216 SER A CA 1
ATOM 1687 C C . SER A 1 216 ? -4.555 23.562 0.415 1 98.75 216 SER A C 1
ATOM 1689 O O . SER A 1 216 ? -4.859 23.703 1.603 1 98.75 216 SER A O 1
ATOM 1691 N N . GLU A 1 217 ? -4.934 24.344 -0.531 1 98 217 GLU A N 1
ATOM 1692 C CA . GLU A 1 217 ? -5.973 25.359 -0.315 1 98 217 GLU A CA 1
ATOM 1693 C C . GLU A 1 217 ? -7.363 24.734 -0.403 1 98 217 GLU A C 1
ATOM 1695 O O . GLU A 1 217 ? -7.543 23.672 -0.993 1 98 217 GLU A O 1
ATOM 1700 N N . SER A 1 218 ? -8.266 25.391 0.284 1 97.19 218 SER A N 1
ATOM 1701 C CA . SER A 1 218 ? -9.672 24.984 0.202 1 97.19 218 SER A CA 1
ATOM 1702 C C . SER A 1 218 ? -10.594 26.125 0.609 1 97.19 218 SER A C 1
ATOM 1704 O O . SER A 1 218 ? -10.172 27.062 1.304 1 97.19 218 SER A O 1
ATOM 1706 N N . THR A 1 219 ? -11.828 26.078 0.097 1 95.06 219 THR A N 1
ATOM 1707 C CA . THR A 1 219 ? -12.891 26.969 0.561 1 95.06 219 THR A CA 1
ATOM 1708 C C . THR A 1 219 ? -14.07 26.156 1.093 1 95.06 219 THR A C 1
ATOM 1710 O O . THR A 1 219 ? -15.125 26.703 1.4 1 95.06 219 THR A O 1
ATOM 1713 N N . LEU A 1 220 ? -13.852 24.891 1.233 1 96.69 220 LEU A N 1
ATOM 1714 C CA . LEU A 1 220 ? -14.961 23.984 1.513 1 96.69 220 LEU A CA 1
ATOM 1715 C C . LEU A 1 220 ? -14.93 23.5 2.961 1 96.69 220 LEU A C 1
ATOM 1717 O O . LEU A 1 220 ? -13.852 23.422 3.564 1 96.69 220 LEU A O 1
ATOM 1721 N N . SER A 1 221 ? -16.109 23.188 3.502 1 94.88 221 SER A N 1
ATOM 1722 C CA . SER A 1 221 ? -16.203 22.578 4.82 1 94.88 221 SER A CA 1
ATOM 1723 C C . SER A 1 221 ? -15.828 21.109 4.777 1 94.88 221 SER A C 1
ATOM 1725 O O . SER A 1 221 ? -15.734 20.516 3.697 1 94.88 221 SER A O 1
ATOM 1727 N N . ALA A 1 222 ? -15.602 20.578 5.977 1 96.06 222 ALA A N 1
ATOM 1728 C CA . ALA A 1 222 ? -15.32 19.156 6.074 1 96.06 222 ALA A CA 1
ATOM 1729 C C . ALA A 1 222 ? -16.422 18.328 5.418 1 96.06 222 ALA A C 1
ATOM 1731 O O . ALA A 1 222 ? -16.156 17.359 4.723 1 96.06 222 ALA A O 1
ATOM 1732 N N . TYR A 1 223 ? -17.688 18.734 5.613 1 96.25 223 TYR A N 1
ATOM 1733 C CA . TYR A 1 223 ? -18.828 18.047 5.035 1 96.25 223 TYR A CA 1
ATOM 1734 C C . TYR A 1 223 ? -18.797 18.109 3.514 1 96.25 223 TYR A C 1
ATOM 1736 O O . TYR A 1 223 ? -18.969 17.094 2.84 1 96.25 223 TYR A O 1
ATOM 1744 N N . GLU A 1 224 ? -18.547 19.25 3.014 1 97.38 224 GLU A N 1
ATOM 1745 C CA . GLU A 1 224 ? -18.516 19.422 1.564 1 97.38 224 GLU A CA 1
ATOM 1746 C C . GLU A 1 224 ? -17.375 18.609 0.938 1 97.38 224 GLU A C 1
ATOM 1748 O O . GLU A 1 224 ? -17.578 17.953 -0.085 1 97.38 224 GLU A O 1
ATOM 1753 N N . ILE A 1 225 ? -16.172 18.672 1.575 1 98.25 225 ILE A N 1
ATOM 1754 C CA . ILE A 1 225 ? -15.039 17.891 1.076 1 98.25 225 ILE A CA 1
ATOM 1755 C C . ILE A 1 225 ? -15.367 16.406 1.131 1 98.25 225 ILE A C 1
ATOM 1757 O O . ILE A 1 225 ? -15.219 15.688 0.136 1 98.25 225 ILE A O 1
ATOM 1761 N N . GLY A 1 226 ? -15.812 15.977 2.289 1 97.88 226 GLY A N 1
ATOM 1762 C CA . GLY A 1 226 ? -16.156 14.57 2.465 1 97.88 226 GLY A CA 1
ATOM 1763 C C . GLY A 1 226 ? -17.188 14.078 1.465 1 97.88 226 GLY A C 1
ATOM 1764 O O . GLY A 1 226 ? -17.062 12.969 0.946 1 97.88 226 GLY A O 1
ATOM 1765 N N . SER A 1 227 ? -18.188 14.867 1.186 1 97 227 SER A N 1
ATOM 1766 C CA . SER A 1 227 ? -19.219 14.508 0.233 1 97 227 SER A CA 1
ATOM 1767 C C . SER A 1 227 ? -18.656 14.352 -1.176 1 97 227 SER A C 1
ATOM 1769 O O . SER A 1 227 ? -19 13.406 -1.885 1 97 227 SER A O 1
ATOM 1771 N N . ARG A 1 228 ? -17.828 15.273 -1.535 1 96.75 228 ARG A N 1
ATOM 1772 C CA . ARG A 1 228 ? -17.234 15.211 -2.863 1 96.75 228 ARG A CA 1
ATOM 1773 C C . ARG A 1 228 ? -16.328 13.984 -3.006 1 96.75 228 ARG A C 1
ATOM 1775 O O . ARG A 1 228 ? -16.375 13.297 -4.027 1 96.75 228 ARG A O 1
ATOM 1782 N N . VAL A 1 229 ? -15.5 13.742 -1.994 1 97.31 229 VAL A N 1
ATOM 1783 C CA . VAL A 1 229 ? -14.602 12.594 -2.033 1 97.31 229 VAL A CA 1
ATOM 1784 C C . VAL A 1 229 ? -15.406 11.297 -2.039 1 97.31 229 VAL A C 1
ATOM 1786 O O . VAL A 1 229 ? -15.086 10.359 -2.775 1 97.31 229 VAL A O 1
ATOM 1789 N N . PHE A 1 230 ? -16.453 11.289 -1.268 1 96.62 230 PHE A N 1
ATOM 1790 C CA . PHE A 1 230 ? -17.328 10.125 -1.225 1 96.62 230 PHE A CA 1
ATOM 1791 C C . PHE A 1 230 ? -17.922 9.836 -2.602 1 96.62 230 PHE A C 1
ATOM 1793 O O . PHE A 1 230 ? -17.984 8.68 -3.021 1 96.62 230 PHE A O 1
ATOM 1800 N N . GLN A 1 231 ? -18.297 10.812 -3.268 1 94.56 231 GLN A N 1
ATOM 1801 C CA . GLN A 1 231 ? -18.859 10.648 -4.605 1 94.56 231 GLN A CA 1
ATOM 1802 C C . GLN A 1 231 ? -17.828 10.047 -5.559 1 94.56 231 GLN A C 1
ATOM 1804 O O . GLN A 1 231 ? -18.188 9.266 -6.445 1 94.56 231 GLN A O 1
ATOM 1809 N N . MET A 1 232 ? -16.562 10.438 -5.406 1 94.5 232 MET A N 1
ATOM 1810 C CA . MET A 1 232 ? -15.492 9.859 -6.215 1 94.5 232 MET A CA 1
ATOM 1811 C C . MET A 1 232 ? -15.344 8.367 -5.922 1 94.5 232 MET A C 1
ATOM 1813 O O . MET A 1 232 ? -15.008 7.586 -6.812 1 94.5 232 MET A O 1
ATOM 1817 N N . LEU A 1 233 ? -15.547 8.008 -4.637 1 94.94 233 LEU A N 1
ATOM 1818 C CA . LEU A 1 233 ? -15.352 6.633 -4.199 1 94.94 233 LEU A CA 1
ATOM 1819 C C . LEU A 1 233 ? -16.562 5.77 -4.547 1 94.94 233 LEU A C 1
ATOM 1821 O O . LEU A 1 233 ? -16.422 4.574 -4.816 1 94.94 233 LEU A O 1
ATOM 1825 N N . ASP A 1 234 ? -17.734 6.359 -4.453 1 93 234 ASP A N 1
ATOM 1826 C CA . ASP A 1 234 ? -18.984 5.668 -4.762 1 93 234 ASP A CA 1
ATOM 1827 C C . ASP A 1 234 ? -19.469 6.016 -6.168 1 93 234 ASP A C 1
ATOM 1829 O O . ASP A 1 234 ? -20.594 6.473 -6.344 1 93 234 ASP A O 1
ATOM 1833 N N . LYS A 1 235 ? -18.75 5.664 -7.105 1 81.56 235 LYS A N 1
ATOM 1834 C CA . LYS A 1 235 ? -18.984 6.086 -8.484 1 81.56 235 LYS A CA 1
ATOM 1835 C C . LYS A 1 235 ? -20.312 5.578 -9.008 1 81.56 235 LYS A C 1
ATOM 1837 O O . LYS A 1 235 ? -20.969 6.25 -9.805 1 81.56 235 LYS A O 1
ATOM 1842 N N . ASN A 1 236 ? -20.688 4.473 -8.492 1 82 236 ASN A N 1
ATOM 1843 C CA . ASN A 1 236 ? -21.906 3.859 -9.008 1 82 236 ASN A CA 1
ATOM 1844 C C . ASN A 1 236 ? -23.125 4.23 -8.156 1 82 236 ASN A C 1
ATOM 1846 O O . ASN A 1 236 ? -24.25 3.832 -8.469 1 82 236 ASN A O 1
ATOM 1850 N N . GLY A 1 237 ? -22.953 5.035 -7.148 1 83.5 237 GLY A N 1
ATOM 1851 C CA . GLY A 1 237 ? -24.047 5.512 -6.309 1 83.5 237 GLY A CA 1
ATOM 1852 C C . GLY A 1 237 ? -24.734 4.406 -5.535 1 83.5 237 GLY A C 1
ATOM 1853 O O . GLY A 1 237 ? -25.953 4.41 -5.387 1 83.5 237 GLY A O 1
ATOM 1854 N N . ASN A 1 238 ? -23.938 3.42 -5.098 1 80.12 238 ASN A N 1
ATOM 1855 C CA . ASN A 1 238 ? -24.484 2.238 -4.438 1 80.12 238 ASN A CA 1
ATOM 1856 C C . ASN A 1 238 ? -24.719 2.486 -2.949 1 80.12 238 ASN A C 1
ATOM 1858 O O . ASN A 1 238 ? -25.406 1.709 -2.285 1 80.12 238 ASN A O 1
ATOM 1862 N N . ARG A 1 239 ? -24.188 3.539 -2.342 1 87.5 239 ARG A N 1
ATOM 1863 C CA . ARG A 1 239 ? -24.172 3.693 -0.89 1 87.5 239 ARG A CA 1
ATOM 1864 C C . ARG A 1 239 ? -25.172 4.742 -0.438 1 87.5 239 ARG A C 1
ATOM 1866 O O . ARG A 1 239 ? -25.422 4.906 0.759 1 87.5 239 ARG A O 1
ATOM 1873 N N . GLY A 1 240 ? -25.938 5.344 -1.326 1 82.06 240 GLY A N 1
ATOM 1874 C CA . GLY A 1 240 ? -26.891 6.359 -0.921 1 82.06 240 GLY A CA 1
ATOM 1875 C C . GLY A 1 240 ? -26.266 7.5 -0.149 1 82.06 240 GLY A C 1
ATOM 1876 O O . GLY A 1 240 ? -25.219 8.031 -0.548 1 82.06 240 GLY A O 1
ATOM 1877 N N . ASN A 1 241 ? -26.969 7.957 1.024 1 85.5 241 ASN A N 1
ATOM 1878 C CA . ASN A 1 241 ? -26.5 9.062 1.849 1 85.5 241 ASN A CA 1
ATOM 1879 C C . ASN A 1 241 ? -25.531 8.594 2.924 1 85.5 241 ASN A C 1
ATOM 1881 O O . ASN A 1 241 ? -25.875 8.57 4.109 1 85.5 241 ASN A O 1
ATOM 1885 N N . PHE A 1 242 ? -24.344 8.352 2.561 1 91.44 242 PHE A N 1
ATOM 1886 C CA . PHE A 1 242 ? -23.344 7.77 3.449 1 91.44 242 PHE A CA 1
ATOM 1887 C C . PHE A 1 242 ? -22.594 8.852 4.215 1 91.44 242 PHE A C 1
ATOM 1889 O O . PHE A 1 242 ? -21.984 8.586 5.254 1 91.44 242 PHE A O 1
ATOM 1896 N N . VAL A 1 243 ? -22.578 10.094 3.723 1 94.94 243 VAL A N 1
ATOM 1897 C CA . VAL A 1 243 ? -21.984 11.258 4.367 1 94.94 243 VAL A CA 1
ATOM 1898 C C . VAL A 1 243 ? -23.062 12.273 4.719 1 94.94 243 VAL A C 1
ATOM 1900 O O . VAL A 1 243 ? -23.828 12.703 3.848 1 94.94 243 VAL A O 1
ATOM 1903 N N . SER A 1 244 ? -23.188 12.594 6.039 1 94.94 244 SER A N 1
ATOM 1904 C CA . SER A 1 244 ? -24.234 13.523 6.488 1 94.94 244 SER A CA 1
ATOM 1905 C C . SER A 1 244 ? -23.625 14.711 7.227 1 94.94 244 SER A C 1
ATOM 1907 O O . SER A 1 244 ? -22.516 14.625 7.758 1 94.94 244 SER A O 1
ATOM 1909 N N . PRO A 1 245 ? -24.375 15.812 7.184 1 94 245 PRO A N 1
ATOM 1910 C CA . PRO A 1 245 ? -23.875 17.016 7.848 1 94 245 PRO A CA 1
ATOM 1911 C C . PRO A 1 245 ? -24 16.953 9.367 1 94 245 PRO A C 1
ATOM 1913 O O . PRO A 1 245 ? -25 16.422 9.883 1 94 245 PRO A O 1
ATOM 1916 N N . ASN A 1 246 ? -22.984 17.188 10.008 1 90.12 246 ASN A N 1
ATOM 1917 C CA . ASN A 1 246 ? -23.016 17.438 11.445 1 90.12 246 ASN A CA 1
ATOM 1918 C C . ASN A 1 246 ? -23.141 18.938 11.742 1 90.12 246 ASN A C 1
ATOM 1920 O O . ASN A 1 246 ? -22.172 19.688 11.625 1 90.12 246 ASN A O 1
ATOM 1924 N N . GLU A 1 247 ? -24.438 19.266 12.008 1 81.44 247 GLU A N 1
ATOM 1925 C CA . GLU A 1 247 ? -24.75 20.688 12.203 1 81.44 247 GLU A CA 1
ATOM 1926 C C . GLU A 1 247 ? -24.484 21.109 13.648 1 81.44 247 GLU A C 1
ATOM 1928 O O . GLU A 1 247 ? -24.922 22.188 14.07 1 81.44 247 GLU A O 1
ATOM 1933 N N . THR A 1 248 ? -23.922 20.156 14.352 1 62.59 248 THR A N 1
ATOM 1934 C CA . THR A 1 248 ? -23.734 20.641 15.711 1 62.59 248 THR A CA 1
ATOM 1935 C C . THR A 1 248 ? -23.469 22.141 15.719 1 62.59 248 THR A C 1
ATOM 1937 O O . THR A 1 248 ? -22.922 22.688 14.758 1 62.59 248 THR A O 1
ATOM 1940 N N . VAL A 1 249 ? -24.203 22.859 16.656 1 52.19 249 VAL A N 1
ATOM 1941 C CA . VAL A 1 249 ? -24.547 24.266 16.906 1 52.19 249 VAL A CA 1
ATOM 1942 C C . VAL A 1 249 ? -23.328 25.141 16.594 1 52.19 249 VAL A C 1
ATOM 1944 O O . VAL A 1 249 ? -22.984 26.031 17.375 1 52.19 249 VAL A O 1
ATOM 1947 N N . ALA A 1 250 ? -22.297 24.734 15.992 1 56 250 ALA A N 1
ATOM 1948 C CA . ALA A 1 250 ? -21.359 25.859 15.906 1 56 250 ALA A CA 1
ATOM 1949 C C . ALA A 1 250 ? -21.859 26.906 14.914 1 56 250 ALA A C 1
ATOM 1951 O O . ALA A 1 250 ? -21.062 27.656 14.352 1 56 250 ALA A O 1
ATOM 1952 N N . GLY A 1 251 ? -22.969 26.844 14.523 1 50.97 251 GLY A N 1
ATOM 1953 C CA . GLY A 1 251 ? -23.594 27.75 13.57 1 50.97 251 GLY A CA 1
ATOM 1954 C C . GLY A 1 251 ? -22.906 29.094 13.484 1 50.97 251 GLY A C 1
ATOM 1955 O O . GLY A 1 251 ? -22.516 29.531 12.398 1 50.97 251 GLY A O 1
ATOM 1956 N N . ASN A 1 252 ? -22.953 29.891 14.453 1 57.12 252 ASN A N 1
ATOM 1957 C CA . ASN A 1 252 ? -22.5 31.281 14.352 1 57.12 252 ASN A CA 1
ATOM 1958 C C . ASN A 1 252 ? -21.016 31.406 14.617 1 57.12 252 ASN A C 1
ATOM 1960 O O . ASN A 1 252 ? -20.484 32.531 14.711 1 57.12 252 ASN A O 1
ATOM 1964 N N . ASN A 1 253 ? -20.203 30.125 14.75 1 72.75 253 ASN A N 1
ATOM 1965 C CA . ASN A 1 253 ? -18.781 30.234 15.031 1 72.75 253 ASN A CA 1
ATOM 1966 C C . ASN A 1 253 ? -17.953 29.234 14.227 1 72.75 253 ASN A C 1
ATOM 1968 O O . ASN A 1 253 ? -17.422 28.281 14.781 1 72.75 253 ASN A O 1
ATOM 1972 N N . PRO A 1 254 ? -17.828 29.484 12.891 1 85.19 254 PRO A N 1
ATOM 1973 C CA . PRO A 1 254 ? -17.062 28.578 12.039 1 85.19 254 PRO A CA 1
ATOM 1974 C C . PRO A 1 254 ? -15.594 28.484 12.453 1 85.19 254 PRO A C 1
ATOM 1976 O O . PRO A 1 254 ? -15.039 29.453 12.992 1 85.19 254 PRO A O 1
ATOM 1979 N N . ARG A 1 255 ? -14.969 27.312 12.406 1 89.38 255 ARG A N 1
ATOM 1980 C CA . ARG A 1 255 ? -13.531 27.109 12.523 1 89.38 255 ARG A CA 1
ATOM 1981 C C . ARG A 1 255 ? -12.867 27.109 11.148 1 89.38 255 ARG A C 1
ATOM 1983 O O . ARG A 1 255 ? -13.156 26.25 10.312 1 89.38 255 ARG A O 1
ATOM 1990 N N . ASN A 1 256 ? -12.062 28.172 10.938 1 95.12 256 ASN A N 1
ATOM 1991 C CA . ASN A 1 256 ? -11.438 28.328 9.625 1 95.12 256 ASN A CA 1
ATOM 1992 C C . ASN A 1 256 ? -9.93 28.094 9.695 1 95.12 256 ASN A C 1
ATOM 1994 O O . ASN A 1 256 ? -9.18 28.969 10.133 1 95.12 256 ASN A O 1
ATOM 1998 N N . LEU A 1 257 ? -9.492 26.922 9.203 1 96.81 257 LEU A N 1
ATOM 1999 C CA . LEU A 1 257 ? -8.078 26.578 9.172 1 96.81 257 LEU A CA 1
ATOM 2000 C C . LEU A 1 257 ? -7.516 26.734 7.758 1 96.81 257 LEU A C 1
ATOM 2002 O O . LEU A 1 257 ? -6.371 26.344 7.5 1 96.81 257 LEU A O 1
ATOM 2006 N N . THR A 1 258 ? -8.305 27.266 6.797 1 97.69 258 THR A N 1
ATOM 2007 C CA . THR A 1 258 ? -7.828 27.391 5.426 1 97.69 258 THR A CA 1
ATOM 2008 C C . THR A 1 258 ? -6.625 28.328 5.355 1 97.69 258 THR A C 1
ATOM 2010 O O . THR A 1 258 ? -6.496 29.25 6.172 1 97.69 258 THR A O 1
ATOM 2013 N N . MET A 1 259 ? -5.781 28.062 4.387 1 97.94 259 MET A N 1
ATOM 2014 C CA . MET A 1 259 ? -4.5 28.75 4.328 1 97.94 259 MET A CA 1
ATOM 2015 C C . MET A 1 259 ? -4.344 29.5 3.006 1 97.94 259 MET A C 1
ATOM 2017 O O . MET A 1 259 ? -4.719 28.984 1.951 1 97.94 259 MET A O 1
ATOM 2021 N N . ASP A 1 260 ? -3.873 30.734 3.135 1 98.25 260 ASP A N 1
ATOM 2022 C CA . ASP A 1 260 ? -3.414 31.469 1.961 1 98.25 260 ASP A CA 1
ATOM 2023 C C . ASP A 1 260 ? -2.027 31 1.526 1 98.25 260 ASP A C 1
ATOM 2025 O O . ASP A 1 260 ? -1.074 31.062 2.307 1 98.25 260 ASP A O 1
ATOM 2029 N N . MET A 1 261 ? -1.871 30.578 0.286 1 98.25 261 MET A N 1
ATOM 2030 C CA . MET A 1 261 ? -0.627 29.969 -0.171 1 98.25 261 MET A CA 1
ATOM 2031 C C . MET A 1 261 ? 0.191 30.953 -1 1 98.25 261 MET A C 1
ATOM 2033 O O . MET A 1 261 ? 1.146 30.562 -1.673 1 98.25 261 MET A O 1
ATOM 2037 N N . GLY A 1 262 ? -0.204 32.188 -0.998 1 98.06 262 GLY A N 1
ATOM 2038 C CA . GLY A 1 262 ? 0.449 33.188 -1.811 1 98.06 262 GLY A CA 1
ATOM 2039 C C . GLY A 1 262 ? 1.946 33.281 -1.58 1 98.06 262 GLY A C 1
ATOM 2040 O O . GLY A 1 262 ? 2.725 33.312 -2.535 1 98.06 262 GLY A O 1
ATOM 2041 N N . LYS A 1 263 ? 2.391 33.281 -0.305 1 98.38 263 LYS A N 1
ATOM 2042 C CA . LYS A 1 263 ? 3.809 33.375 0.032 1 98.38 263 LYS A CA 1
ATOM 2043 C C . LYS A 1 263 ? 4.59 32.219 -0.556 1 98.38 263 LYS A C 1
ATOM 2045 O O . LYS A 1 263 ? 5.637 32.406 -1.176 1 98.38 263 LYS A O 1
ATOM 2050 N N . LEU A 1 264 ? 4.125 31.016 -0.405 1 98.62 264 LEU A N 1
ATOM 2051 C CA . LEU A 1 264 ? 4.801 29.828 -0.89 1 98.62 264 LEU A CA 1
ATOM 2052 C C . LEU A 1 264 ? 4.867 29.812 -2.414 1 98.62 264 LEU A C 1
ATOM 2054 O O . LEU A 1 264 ? 5.902 29.469 -2.992 1 98.62 264 LEU A O 1
ATOM 2058 N N . LYS A 1 265 ? 3.74 30.203 -3.055 1 98.25 265 LYS A N 1
ATOM 2059 C CA . LYS A 1 265 ? 3.658 30.234 -4.512 1 98.25 265 LYS A CA 1
ATOM 2060 C C . LYS A 1 265 ? 4.668 31.203 -5.102 1 98.25 265 LYS A C 1
ATOM 2062 O O . LYS A 1 265 ? 5.188 30.984 -6.199 1 98.25 265 LYS A O 1
ATOM 2067 N N . ALA A 1 266 ? 4.938 32.219 -4.406 1 98.19 266 ALA A N 1
ATOM 2068 C CA . ALA A 1 266 ? 5.918 33.219 -4.855 1 98.19 266 ALA A CA 1
ATOM 2069 C C . ALA A 1 266 ? 7.305 32.594 -4.977 1 98.19 266 ALA A C 1
ATOM 2071 O O . ALA A 1 266 ? 8.156 33.094 -5.707 1 98.19 266 ALA A O 1
ATOM 2072 N N . TYR A 1 267 ? 7.57 31.469 -4.285 1 98.25 267 TYR A N 1
ATOM 2073 C CA . TYR A 1 267 ? 8.852 30.781 -4.355 1 98.25 267 TYR A CA 1
ATOM 2074 C C . TYR A 1 267 ? 8.766 29.562 -5.281 1 98.25 267 TYR A C 1
ATOM 2076 O O . TYR A 1 267 ? 9.672 28.734 -5.297 1 98.25 267 TYR A O 1
ATOM 2084 N N . GLY A 1 268 ? 7.68 29.359 -5.949 1 98.12 268 GLY A N 1
ATOM 2085 C CA . GLY A 1 268 ? 7.562 28.344 -6.98 1 98.12 268 GLY A CA 1
ATOM 2086 C C . GLY A 1 268 ? 7.066 27.016 -6.453 1 98.12 268 GLY A C 1
ATOM 2087 O O . GLY A 1 268 ? 7.172 25.984 -7.137 1 98.12 268 GLY A O 1
ATOM 2088 N N . ILE A 1 269 ? 6.562 26.969 -5.246 1 98.75 269 ILE A N 1
ATOM 2089 C CA . ILE A 1 269 ? 6.031 25.734 -4.672 1 98.75 269 ILE A CA 1
ATOM 2090 C C . ILE A 1 269 ? 4.508 25.797 -4.645 1 98.75 269 ILE A C 1
ATOM 2092 O O . ILE A 1 269 ? 3.926 26.766 -4.172 1 98.75 269 ILE A O 1
ATOM 2096 N N . SER A 1 270 ? 3.893 24.812 -5.18 1 98.25 270 SER A N 1
ATOM 2097 C CA . SER A 1 270 ? 2.434 24.797 -5.246 1 98.25 270 SER A CA 1
ATOM 2098 C C . SER A 1 270 ? 1.876 23.438 -4.801 1 98.25 270 SER A C 1
ATOM 2100 O O . SER A 1 270 ? 2.6 22.453 -4.766 1 98.25 270 SER A O 1
ATOM 2102 N N . PHE A 1 271 ? 0.684 23.422 -4.387 1 98.69 271 PHE A N 1
ATOM 2103 C CA . PHE A 1 271 ? -0.106 22.266 -4.023 1 98.69 271 PHE A CA 1
ATOM 2104 C C . PHE A 1 271 ? -1.415 22.219 -4.805 1 98.69 271 PHE A C 1
ATOM 2106 O O . PHE A 1 271 ? -1.903 23.266 -5.25 1 98.69 271 PHE A O 1
ATOM 2113 N N . SER A 1 272 ? -1.953 21.078 -4.977 1 98.62 272 SER A N 1
ATOM 2114 C CA . SER A 1 272 ? -3.299 20.953 -5.527 1 98.62 272 SER A CA 1
ATOM 2115 C C . SER A 1 272 ? -4.348 21.469 -4.543 1 98.62 272 SER A C 1
ATOM 2117 O O . SER A 1 272 ? -4.203 21.297 -3.332 1 98.62 272 SER A O 1
ATOM 2119 N N . GLU A 1 273 ? -5.355 22.094 -5.137 1 98.56 273 GLU A N 1
ATOM 2120 C CA . GLU A 1 273 ? -6.535 22.328 -4.312 1 98.56 273 GLU A CA 1
ATOM 2121 C C . GLU A 1 273 ? -7.062 21.016 -3.729 1 98.56 273 GLU A C 1
ATOM 2123 O O . GLU A 1 273 ? -6.879 19.953 -4.32 1 98.56 273 GLU A O 1
ATOM 2128 N N . THR A 1 274 ? -7.688 21.125 -2.557 1 98.75 274 THR A N 1
ATOM 2129 C CA . THR A 1 274 ? -8.031 19.969 -1.741 1 98.75 274 THR A CA 1
ATOM 2130 C C . THR A 1 274 ? -8.766 18.922 -2.57 1 98.75 274 THR A C 1
ATOM 2132 O O . THR A 1 274 ? -8.328 17.766 -2.664 1 98.75 274 THR A O 1
ATOM 2135 N N . VAL A 1 275 ? -9.859 19.234 -3.217 1 98.56 275 VAL A N 1
ATOM 2136 C CA . VAL A 1 275 ? -10.688 18.266 -3.947 1 98.56 275 VAL A CA 1
ATOM 2137 C C . VAL A 1 275 ? -9.922 17.75 -5.156 1 98.56 275 VAL A C 1
ATOM 2139 O O . VAL A 1 275 ? -9.922 16.547 -5.426 1 98.56 275 VAL A O 1
ATOM 2142 N N . THR A 1 276 ? -9.219 18.656 -5.82 1 98.44 276 THR A N 1
ATOM 2143 C CA . THR A 1 276 ? -8.375 18.266 -6.941 1 98.44 276 THR A CA 1
ATOM 2144 C C . THR A 1 276 ? -7.293 17.297 -6.488 1 98.44 276 THR A C 1
ATOM 2146 O O . THR A 1 276 ? -6.945 16.359 -7.211 1 98.44 276 THR A O 1
ATOM 2149 N N . GLY A 1 277 ? -6.766 17.562 -5.266 1 98.75 277 GLY A N 1
ATOM 2150 C CA . GLY A 1 277 ? -5.766 16.672 -4.711 1 98.75 277 GLY A CA 1
ATOM 2151 C C . GLY A 1 277 ? -6.266 15.25 -4.531 1 98.75 277 GLY A C 1
ATOM 2152 O O . GLY A 1 277 ? -5.559 14.289 -4.848 1 98.75 277 GLY A O 1
ATOM 2153 N N . PHE A 1 278 ? -7.488 15.125 -4.059 1 98.62 278 PHE A N 1
ATOM 2154 C CA . PHE A 1 278 ? -8.07 13.797 -3.902 1 98.62 278 PHE A CA 1
ATOM 2155 C C . PHE A 1 278 ? -8.227 13.109 -5.254 1 98.62 278 PHE A C 1
ATOM 2157 O O . PHE A 1 278 ? -7.938 11.914 -5.387 1 98.62 278 PHE A O 1
ATOM 2164 N N . SER A 1 279 ? -8.703 13.836 -6.277 1 98.06 279 SER A N 1
ATOM 2165 C CA . SER A 1 279 ? -8.836 13.281 -7.621 1 98.06 279 SER A CA 1
ATOM 2166 C C . SER A 1 279 ? -7.496 12.797 -8.156 1 98.06 279 SER A C 1
ATOM 2168 O O . SER A 1 279 ? -7.398 11.695 -8.695 1 98.06 279 SER A O 1
ATOM 2170 N N . LYS A 1 280 ? -6.488 13.609 -7.98 1 98.38 280 LYS A N 1
ATOM 2171 C CA . LYS A 1 280 ? -5.145 13.25 -8.43 1 98.38 280 LYS A CA 1
ATOM 2172 C C . LYS A 1 280 ? -4.637 12.008 -7.699 1 98.38 280 LYS A C 1
ATOM 2174 O O . LYS A 1 280 ? -3.992 11.148 -8.305 1 98.38 280 LYS A O 1
ATOM 2179 N N . CYS A 1 281 ? -4.898 11.961 -6.414 1 98.12 281 CYS A N 1
ATOM 2180 C CA . CYS A 1 281 ? -4.488 10.812 -5.609 1 98.12 281 CYS A CA 1
ATOM 2181 C C . CYS A 1 281 ? -5.102 9.523 -6.145 1 98.12 281 CYS A C 1
ATOM 2183 O O . CYS A 1 281 ? -4.402 8.523 -6.328 1 98.12 281 CYS A O 1
ATOM 2185 N N . LEU A 1 282 ? -6.422 9.57 -6.461 1 97.25 282 LEU A N 1
ATOM 2186 C CA . LEU A 1 282 ? -7.109 8.398 -6.984 1 97.25 282 LEU A CA 1
ATOM 2187 C C . LEU A 1 282 ? -6.574 8.016 -8.359 1 97.25 282 LEU A C 1
ATOM 2189 O O . LEU A 1 282 ? -6.344 6.84 -8.641 1 97.25 282 LEU A O 1
ATOM 2193 N N . GLU A 1 283 ? -6.297 8.977 -9.188 1 96.69 283 GLU A N 1
ATOM 2194 C CA . GLU A 1 283 ? -5.789 8.734 -10.531 1 96.69 283 GLU A CA 1
ATOM 2195 C C . GLU A 1 283 ? -4.379 8.148 -10.492 1 96.69 283 GLU A C 1
ATOM 2197 O O . GLU A 1 283 ? -4.02 7.32 -11.336 1 96.69 283 GLU A O 1
ATOM 2202 N N . ALA A 1 284 ? -3.615 8.625 -9.516 1 97.38 284 ALA A N 1
ATOM 2203 C CA . ALA A 1 284 ? -2.211 8.234 -9.422 1 97.38 284 ALA A CA 1
ATOM 2204 C C . ALA A 1 284 ? -2.068 6.863 -8.766 1 97.38 284 ALA A C 1
ATOM 2206 O O . ALA A 1 284 ? -0.965 6.316 -8.695 1 97.38 284 ALA A O 1
ATOM 2207 N N . ASN A 1 285 ? -3.104 6.359 -8.242 1 96.75 285 ASN A N 1
ATOM 2208 C CA . ASN A 1 285 ? -3.053 5.082 -7.531 1 96.75 285 ASN A CA 1
ATOM 2209 C C . ASN A 1 285 ? -4.105 4.109 -8.062 1 96.75 285 ASN A C 1
ATOM 2211 O O . ASN A 1 285 ? -4.945 3.627 -7.297 1 96.75 285 ASN A O 1
ATOM 2215 N N . PRO A 1 286 ? -3.982 3.723 -9.344 1 94.94 286 PRO A N 1
ATOM 2216 C CA . PRO A 1 286 ? -4.988 2.854 -9.953 1 94.94 286 PRO A CA 1
ATOM 2217 C C . PRO A 1 286 ? -5.062 1.479 -9.289 1 94.94 286 PRO A C 1
ATOM 2219 O O . PRO A 1 286 ? -6.125 0.851 -9.281 1 94.94 286 PRO A O 1
ATOM 2222 N N . GLU A 1 287 ? -3.934 0.999 -8.734 1 94.88 287 GLU A N 1
ATOM 2223 C CA . GLU A 1 287 ? -3.916 -0.315 -8.102 1 94.88 287 GLU A CA 1
ATOM 2224 C C . GLU A 1 287 ? -4.852 -0.36 -6.898 1 94.88 287 GLU A C 1
ATOM 2226 O O . GLU A 1 287 ? -5.445 -1.4 -6.602 1 94.88 287 GLU A O 1
ATOM 2231 N N . TYR A 1 288 ? -4.98 0.79 -6.172 1 96 288 TYR A N 1
ATOM 2232 C CA . TYR A 1 288 ? -5.918 0.886 -5.059 1 96 288 TYR A CA 1
ATOM 2233 C C . TYR A 1 288 ? -7.352 1.008 -5.559 1 96 288 TYR A C 1
ATOM 2235 O O . TYR A 1 288 ? -8.25 0.336 -5.047 1 96 288 TYR A O 1
ATOM 2243 N N . VAL A 1 289 ? -7.539 1.891 -6.555 1 94.38 289 VAL A N 1
ATOM 2244 C CA . VAL A 1 289 ? -8.867 2.168 -7.086 1 94.38 289 VAL A CA 1
ATOM 2245 C C . VAL A 1 289 ? -9.469 0.892 -7.672 1 94.38 289 VAL A C 1
ATOM 2247 O O . VAL A 1 289 ? -10.602 0.528 -7.359 1 94.38 289 VAL A O 1
ATOM 2250 N N . CYS A 1 290 ? -8.68 0.151 -8.414 1 91.31 290 CYS A N 1
ATOM 2251 C CA . CYS A 1 290 ? -9.133 -1.096 -9.016 1 91.31 290 CYS A CA 1
ATOM 2252 C C . CYS A 1 290 ? -9.43 -2.143 -7.949 1 91.31 290 CYS A C 1
ATOM 2254 O O . CYS A 1 290 ? -10.414 -2.877 -8.047 1 91.31 290 CYS A O 1
ATOM 2256 N N . ALA A 1 291 ? -8.648 -2.123 -6.957 1 92.38 291 ALA A N 1
ATOM 2257 C CA . ALA A 1 291 ? -8.734 -3.162 -5.938 1 92.38 291 ALA A CA 1
ATOM 2258 C C . ALA A 1 291 ? -9.914 -2.918 -5.004 1 92.38 291 ALA A C 1
ATOM 2260 O O . ALA A 1 291 ? -10.648 -3.848 -4.664 1 92.38 291 ALA A O 1
ATOM 2261 N N . LEU A 1 292 ? -10.141 -1.661 -4.586 1 92.06 292 LEU A N 1
ATOM 2262 C CA . LEU A 1 292 ? -11.055 -1.382 -3.482 1 92.06 292 LEU A CA 1
ATOM 2263 C C . LEU A 1 292 ? -12.352 -0.768 -3.996 1 92.06 292 LEU A C 1
ATOM 2265 O O . LEU A 1 292 ? -13.391 -0.865 -3.338 1 92.06 292 LEU A O 1
ATOM 2269 N N . ILE A 1 293 ? -12.305 -0.095 -5.051 1 89.38 293 ILE A N 1
ATOM 2270 C CA . ILE A 1 293 ? -13.43 0.714 -5.504 1 89.38 293 ILE A CA 1
ATOM 2271 C C . ILE A 1 293 ? -14 0.123 -6.793 1 89.38 293 ILE A C 1
ATOM 2273 O O . ILE A 1 293 ? -15.219 0.115 -6.992 1 89.38 293 ILE A O 1
ATOM 2277 N N . GLY A 1 294 ? -13.117 -0.798 -7.414 1 79.56 294 GLY A N 1
ATOM 2278 C CA . GLY A 1 294 ? -13.539 -1.365 -8.688 1 79.56 294 GLY A CA 1
ATOM 2279 C C . GLY A 1 294 ? -13.359 -0.414 -9.852 1 79.56 294 GLY A C 1
ATOM 2280 O O . GLY A 1 294 ? -13 0.75 -9.664 1 79.56 294 GLY A O 1
ATOM 2281 N N . GLU A 1 295 ? -13.125 -0.903 -10.93 1 56.94 295 GLU A N 1
ATOM 2282 C CA . GLU A 1 295 ? -12.836 -0.167 -12.148 1 56.94 295 GLU A CA 1
ATOM 2283 C C . GLU A 1 295 ? -13.68 1.101 -12.25 1 56.94 295 GLU A C 1
ATOM 2285 O O . GLU A 1 295 ? -14.906 1.037 -12.227 1 56.94 295 GLU A O 1
ATOM 2290 N N . SER A 1 296 ? -13.461 2.012 -11.367 1 39.75 296 SER A N 1
ATOM 2291 C CA . SER A 1 296 ? -14.297 3.182 -11.602 1 39.75 296 SER A CA 1
ATOM 2292 C C . SER A 1 296 ? -14.484 3.436 -13.094 1 39.75 296 SER A C 1
ATOM 2294 O O . SER A 1 296 ? -15.609 3.637 -13.562 1 39.75 296 SER A O 1
ATOM 2296 N N . ILE A 1 297 ? -13.734 4.641 -13.367 1 34 297 ILE A N 1
ATOM 2297 C CA . ILE A 1 297 ? -13.828 6.09 -13.25 1 34 297 ILE A CA 1
ATOM 2298 C C . ILE A 1 297 ? -14.039 6.707 -14.633 1 34 297 ILE A C 1
ATOM 2300 O O . ILE A 1 297 ? -14.883 7.59 -14.805 1 34 297 ILE A O 1
ATOM 2304 N N . VAL A 1 298 ? -12.648 7.102 -15.266 1 26.53 298 VAL A N 1
ATOM 2305 C CA . VAL A 1 298 ? -12.594 8.32 -16.062 1 26.53 298 VAL A CA 1
ATOM 2306 C C . VAL A 1 298 ? -13.43 8.141 -17.328 1 26.53 298 VAL A C 1
ATOM 2308 O O . VAL A 1 298 ? -12.992 7.496 -18.281 1 26.53 298 VAL A O 1
ATOM 2311 N N . GLU A 1 299 ? -14.445 7.426 -17.359 1 22.22 299 GLU A N 1
ATOM 2312 C CA . GLU A 1 299 ? -15.016 8.195 -18.469 1 22.22 299 GLU A CA 1
ATOM 2313 C C . GLU A 1 299 ? -15.164 9.664 -18.094 1 22.22 299 GLU A C 1
ATOM 2315 O O . GLU A 1 299 ? -15.906 10.008 -17.188 1 22.22 299 GLU A O 1
ATOM 2320 N N . ILE A 1 300 ? -14.148 10.469 -17.844 1 17.45 300 ILE A N 1
ATOM 2321 C CA . ILE A 1 300 ? -14.703 11.695 -18.406 1 17.45 300 ILE A CA 1
ATOM 2322 C C . ILE A 1 300 ? -15.273 11.414 -19.797 1 17.45 30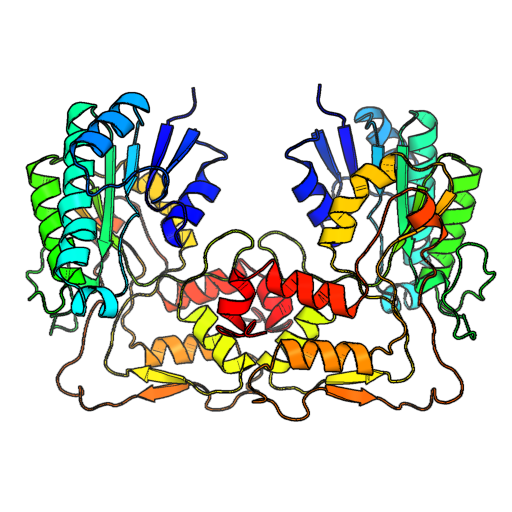0 ILE A C 1
ATOM 2324 O O . ILE A 1 300 ? -14.625 10.758 -20.625 1 17.45 300 ILE A O 1
ATOM 2328 N N . MET B 1 1 ? 30.25 -9.898 -6.496 1 72.06 1 MET B N 1
ATOM 2329 C CA . MET B 1 1 ? 29.172 -9.289 -7.285 1 72.06 1 MET B CA 1
ATOM 2330 C C . MET B 1 1 ? 27.828 -9.922 -6.957 1 72.06 1 MET B C 1
ATOM 2332 O O . MET B 1 1 ? 27.75 -11.102 -6.621 1 72.06 1 MET B O 1
ATOM 2336 N N . LYS B 1 2 ? 26.656 -9.133 -6.926 1 89.38 2 LYS B N 1
ATOM 2337 C CA . LYS B 1 2 ? 25.344 -9.703 -6.641 1 89.38 2 LYS B CA 1
ATOM 2338 C C . LYS B 1 2 ? 24.891 -10.648 -7.746 1 89.38 2 LYS B C 1
ATOM 2340 O O . LYS B 1 2 ? 25.156 -10.398 -8.93 1 89.38 2 LYS B O 1
ATOM 2345 N N . LYS B 1 3 ? 24.328 -11.852 -7.328 1 95.75 3 LYS B N 1
ATOM 2346 C CA . LYS B 1 3 ? 23.719 -12.742 -8.312 1 95.75 3 LYS B CA 1
ATOM 2347 C C . LYS B 1 3 ? 22.672 -12.008 -9.148 1 95.75 3 LYS B C 1
ATOM 2349 O O . LYS B 1 3 ? 21.953 -11.164 -8.633 1 95.75 3 LYS B O 1
ATOM 2354 N N . LYS B 1 4 ? 22.719 -12.336 -10.398 1 98.12 4 LYS B N 1
ATOM 2355 C CA . LYS B 1 4 ? 21.812 -11.695 -11.352 1 98.12 4 LYS B CA 1
ATOM 2356 C C . LYS B 1 4 ? 20.562 -12.531 -11.555 1 98.12 4 LYS B C 1
ATOM 2358 O O . LYS B 1 4 ? 20.625 -13.68 -12.016 1 98.12 4 LYS B O 1
ATOM 2363 N N . ILE B 1 5 ? 19.328 -11.938 -11.312 1 98.69 5 ILE B N 1
ATOM 2364 C CA . ILE B 1 5 ? 18.047 -12.625 -11.484 1 98.69 5 ILE B CA 1
ATOM 2365 C C . ILE B 1 5 ? 17.203 -11.867 -12.5 1 98.69 5 ILE B C 1
ATOM 2367 O O . ILE B 1 5 ? 17 -10.656 -12.367 1 98.69 5 ILE B O 1
ATOM 2371 N N . MET B 1 6 ? 16.812 -12.586 -13.516 1 98.75 6 MET B N 1
ATOM 2372 C CA . MET B 1 6 ? 15.883 -12.008 -14.484 1 98.75 6 MET B CA 1
ATOM 2373 C C . MET B 1 6 ? 14.445 -12.398 -14.164 1 98.75 6 MET B C 1
ATOM 2375 O O . MET B 1 6 ? 14.156 -13.578 -13.953 1 98.75 6 MET B O 1
ATOM 2379 N N . VAL B 1 7 ? 13.594 -11.445 -14.047 1 98.81 7 VAL B N 1
ATOM 2380 C CA . VAL B 1 7 ? 12.172 -11.688 -13.789 1 98.81 7 VAL B CA 1
ATOM 2381 C C . VAL B 1 7 ? 11.352 -11.242 -14.992 1 98.81 7 VAL B C 1
ATOM 2383 O O . VAL B 1 7 ? 11.242 -10.039 -15.273 1 98.81 7 VAL B O 1
ATOM 2386 N N . THR B 1 8 ? 10.836 -12.219 -15.719 1 98.75 8 THR B N 1
ATOM 2387 C CA . THR B 1 8 ? 9.891 -11.844 -16.766 1 98.75 8 THR B CA 1
ATOM 2388 C C . THR B 1 8 ? 8.508 -11.602 -16.172 1 98.75 8 THR B C 1
ATOM 2390 O O . THR B 1 8 ? 8.203 -12.062 -15.07 1 98.75 8 THR B O 1
ATOM 2393 N N . GLY B 1 9 ? 7.656 -10.883 -16.906 1 98 9 GLY B N 1
ATOM 2394 C CA . GLY B 1 9 ? 6.375 -10.523 -16.312 1 98 9 GLY B CA 1
ATOM 2395 C C . GLY B 1 9 ? 6.5 -9.578 -15.141 1 98 9 GLY B C 1
ATOM 2396 O O . GLY B 1 9 ? 5.676 -9.609 -14.227 1 98 9 GLY B O 1
ATOM 2397 N N . SER B 1 10 ? 7.48 -8.742 -15.188 1 97.75 10 SER B N 1
ATOM 2398 C CA . SER B 1 10 ? 7.824 -7.898 -14.039 1 97.75 10 SER B CA 1
ATOM 2399 C C . SER B 1 10 ? 6.801 -6.785 -13.844 1 97.75 10 SER B C 1
ATOM 2401 O O . SER B 1 10 ? 6.777 -6.133 -12.805 1 97.75 10 SER B O 1
ATOM 2403 N N . GLU B 1 11 ? 5.91 -6.582 -14.789 1 95.88 11 GLU B N 1
ATOM 2404 C CA . GLU B 1 11 ? 4.863 -5.574 -14.68 1 95.88 11 GLU B CA 1
ATOM 2405 C C . GLU B 1 11 ? 3.566 -6.18 -14.148 1 95.88 11 GLU B C 1
ATOM 2407 O O . GLU B 1 11 ? 2.58 -5.469 -13.945 1 95.88 11 GLU B O 1
ATOM 2412 N N . GLY B 1 12 ? 3.588 -7.465 -13.906 1 96.5 12 GLY B N 1
ATOM 2413 C CA . GLY B 1 12 ? 2.41 -8.164 -13.422 1 96.5 12 GLY B CA 1
ATOM 2414 C C . GLY B 1 12 ? 2.361 -8.281 -11.914 1 96.5 12 GLY B C 1
ATOM 2415 O O . GLY B 1 12 ? 3.221 -7.73 -11.219 1 96.5 12 GLY B O 1
ATOM 2416 N N . PHE B 1 13 ? 1.4 -8.961 -11.445 1 97.38 13 PHE B N 1
ATOM 2417 C CA . PHE B 1 13 ? 1.116 -9.078 -10.023 1 97.38 13 PHE B CA 1
ATOM 2418 C C . PHE B 1 13 ? 2.258 -9.781 -9.297 1 97.38 13 PHE B C 1
ATOM 2420 O O . PHE B 1 13 ? 2.859 -9.219 -8.383 1 97.38 13 PHE B O 1
ATOM 2427 N N . LEU B 1 14 ? 2.578 -10.977 -9.727 1 98.38 14 LEU B N 1
ATOM 2428 C CA . LEU B 1 14 ? 3.605 -11.758 -9.047 1 98.38 14 LEU B CA 1
ATOM 2429 C C . LEU B 1 14 ? 5 -11.266 -9.422 1 98.38 14 LEU B C 1
ATOM 2431 O O . LEU B 1 14 ? 5.824 -10.992 -8.539 1 98.38 14 LEU B O 1
ATOM 2435 N N . GLY B 1 15 ? 5.262 -11.07 -10.742 1 98.44 15 GLY B N 1
ATOM 2436 C CA . GLY B 1 15 ? 6.578 -10.664 -11.203 1 98.44 15 GLY B CA 1
ATOM 2437 C C . GLY B 1 15 ? 7.027 -9.336 -10.617 1 98.44 15 GLY B C 1
ATOM 2438 O O . GLY B 1 15 ? 8.195 -9.18 -10.258 1 98.44 15 GLY B O 1
ATOM 2439 N N . GLY B 1 16 ? 6.102 -8.445 -10.57 1 98 16 GLY B N 1
ATOM 2440 C CA . GLY B 1 16 ? 6.438 -7.16 -9.977 1 98 16 GLY B CA 1
ATOM 2441 C C . GLY B 1 16 ? 6.84 -7.262 -8.523 1 98 16 GLY B C 1
ATOM 2442 O O . GLY B 1 16 ? 7.781 -6.594 -8.086 1 98 16 GLY B O 1
ATOM 2443 N N . ARG B 1 17 ? 6.148 -8.055 -7.742 1 98.25 17 ARG B N 1
ATOM 2444 C CA . ARG B 1 17 ? 6.414 -8.219 -6.316 1 98.25 17 ARG B CA 1
ATOM 2445 C C . ARG B 1 17 ? 7.715 -8.977 -6.082 1 98.25 17 ARG B C 1
ATOM 2447 O O . ARG B 1 17 ? 8.469 -8.664 -5.16 1 98.25 17 ARG B O 1
ATOM 2454 N N . ILE B 1 18 ? 8 -9.961 -6.941 1 98.69 18 ILE B N 1
ATOM 2455 C CA . ILE B 1 18 ? 9.258 -10.688 -6.848 1 98.69 18 ILE B CA 1
ATOM 2456 C C . ILE B 1 18 ? 10.43 -9.742 -7.117 1 98.69 18 ILE B C 1
ATOM 2458 O O . ILE B 1 18 ? 11.391 -9.695 -6.352 1 98.69 18 ILE B O 1
ATOM 2462 N N . ALA B 1 19 ? 10.32 -8.953 -8.219 1 98.38 19 ALA B N 1
ATOM 2463 C CA . ALA B 1 19 ? 11.383 -8.031 -8.586 1 98.38 19 ALA B CA 1
ATOM 2464 C C . ALA B 1 19 ? 11.641 -7.016 -7.473 1 98.38 19 ALA B C 1
ATOM 2466 O O . ALA B 1 19 ? 12.781 -6.809 -7.059 1 98.38 19 ALA B O 1
ATOM 2467 N N . ALA B 1 20 ? 10.57 -6.465 -6.957 1 96.94 20 ALA B N 1
ATOM 2468 C CA . ALA B 1 20 ? 10.688 -5.441 -5.922 1 96.94 20 ALA B CA 1
ATOM 2469 C C . ALA B 1 20 ? 11.336 -6.008 -4.664 1 96.94 20 ALA B C 1
ATOM 2471 O O . ALA B 1 20 ? 12.156 -5.34 -4.023 1 96.94 20 ALA B O 1
ATOM 2472 N N . TYR B 1 21 ? 10.992 -7.207 -4.293 1 97.25 21 TYR B N 1
ATOM 2473 C CA . TYR B 1 21 ? 11.461 -7.828 -3.061 1 97.25 21 TYR B CA 1
ATOM 2474 C C . TYR B 1 21 ? 12.945 -8.164 -3.154 1 97.25 21 TYR B C 1
ATOM 2476 O O . TYR B 1 21 ? 13.695 -7.965 -2.197 1 97.25 21 TYR B O 1
ATOM 2484 N N . TYR B 1 22 ? 13.398 -8.602 -4.273 1 97.75 22 TYR B N 1
ATOM 2485 C CA . TYR B 1 22 ? 14.727 -9.195 -4.363 1 97.75 22 TYR B CA 1
ATOM 2486 C C . TYR B 1 22 ? 15.758 -8.172 -4.824 1 97.75 22 TYR B C 1
ATOM 2488 O O . TYR B 1 22 ? 16.953 -8.445 -4.816 1 97.75 22 TYR B O 1
ATOM 2496 N N . GLU B 1 23 ? 15.352 -6.957 -5.16 1 95.81 23 GLU B N 1
ATOM 2497 C CA . GLU B 1 23 ? 16.25 -5.926 -5.672 1 95.81 23 GLU B CA 1
ATOM 2498 C C . GLU B 1 23 ? 17.281 -5.52 -4.625 1 95.81 23 GLU B C 1
ATOM 2500 O O . GLU B 1 23 ? 18.375 -5.051 -4.965 1 95.81 23 GLU B O 1
ATOM 2505 N N . LYS B 1 24 ? 16.984 -5.68 -3.359 1 91.88 24 LYS B N 1
ATOM 2506 C CA . LYS B 1 24 ? 17.891 -5.285 -2.283 1 91.88 24 LYS B CA 1
ATOM 2507 C C . LYS B 1 24 ? 19.078 -6.234 -2.195 1 91.88 24 LYS B C 1
ATOM 2509 O O . LYS B 1 24 ? 20.172 -5.832 -1.784 1 91.88 24 LYS B O 1
ATOM 2514 N N . ASP B 1 25 ? 18.891 -7.492 -2.639 1 95.12 25 ASP B N 1
ATOM 2515 C CA . ASP B 1 25 ? 19.906 -8.523 -2.396 1 95.12 25 ASP B CA 1
ATOM 2516 C C . ASP B 1 25 ? 20.484 -9.039 -3.709 1 95.12 25 ASP B C 1
ATOM 2518 O O . ASP B 1 25 ? 21.547 -9.664 -3.717 1 95.12 25 ASP B O 1
ATOM 2522 N N . TYR B 1 26 ? 19.75 -8.758 -4.812 1 97.56 26 TYR B N 1
ATOM 2523 C CA . TYR B 1 26 ? 20.156 -9.273 -6.113 1 97.56 26 TYR B CA 1
ATOM 2524 C C . TYR B 1 26 ? 20.203 -8.164 -7.152 1 97.56 26 TYR B C 1
ATOM 2526 O O . TYR B 1 26 ? 19.688 -7.07 -6.93 1 97.56 26 TYR B O 1
ATOM 2534 N N . ASP B 1 27 ? 20.984 -8.406 -8.172 1 98 27 ASP B N 1
ATOM 2535 C CA . ASP B 1 27 ? 20.859 -7.602 -9.383 1 98 27 ASP B CA 1
ATOM 2536 C C . ASP B 1 27 ? 19.688 -8.078 -10.234 1 98 27 ASP B C 1
ATOM 2538 O O . ASP B 1 27 ? 19.828 -9.031 -11.008 1 98 27 ASP B O 1
ATOM 2542 N N . VAL B 1 28 ? 18.578 -7.371 -10.141 1 98.56 28 VAL B N 1
ATOM 2543 C CA . VAL B 1 28 ? 17.344 -7.852 -10.75 1 98.56 28 VAL B CA 1
ATOM 2544 C C . VAL B 1 28 ? 17.156 -7.195 -12.117 1 98.56 28 VAL B C 1
ATOM 2546 O O . VAL B 1 28 ? 17.203 -5.969 -12.234 1 98.56 28 VAL B O 1
ATOM 2549 N N . ILE B 1 29 ? 17 -8 -13.125 1 98.38 29 ILE B N 1
ATOM 2550 C CA . ILE B 1 29 ? 16.641 -7.539 -14.461 1 98.38 29 ILE B CA 1
ATOM 2551 C C . ILE B 1 29 ? 15.141 -7.695 -14.68 1 98.38 29 ILE B C 1
ATOM 2553 O O . ILE B 1 29 ? 14.641 -8.812 -14.828 1 98.38 29 ILE B O 1
ATOM 2557 N N . ARG B 1 30 ? 14.484 -6.59 -14.711 1 98.44 30 ARG B N 1
ATOM 2558 C CA . ARG B 1 30 ? 13.039 -6.594 -14.938 1 98.44 30 ARG B CA 1
ATOM 2559 C C . ARG B 1 30 ? 12.727 -6.68 -16.438 1 98.44 30 ARG B C 1
ATOM 2561 O O . ARG B 1 30 ? 13.211 -5.863 -17.219 1 98.44 30 ARG B O 1
ATOM 2568 N N . VAL B 1 31 ? 11.922 -7.641 -16.75 1 98.25 31 VAL B N 1
ATOM 2569 C CA . VAL B 1 31 ? 11.57 -7.801 -18.156 1 98.25 31 VAL B CA 1
ATOM 2570 C C . VAL B 1 31 ? 10.055 -7.754 -18.328 1 98.25 31 VAL B C 1
ATOM 2572 O O . VAL B 1 31 ? 9.336 -8.617 -17.812 1 98.25 31 VAL B O 1
ATOM 2575 N N . GLY B 1 32 ? 9.586 -6.766 -18.969 1 95.69 32 GLY B N 1
ATOM 2576 C CA . GLY B 1 32 ? 8.188 -6.648 -19.359 1 95.69 32 GLY B CA 1
ATOM 2577 C C . GLY B 1 32 ? 7.945 -6.934 -20.828 1 95.69 32 GLY B C 1
ATOM 2578 O O . GLY B 1 32 ? 8.891 -7.219 -21.562 1 95.69 32 GLY B O 1
ATOM 2579 N N . HIS B 1 33 ? 6.668 -6.828 -21.203 1 90.81 33 HIS B N 1
ATOM 2580 C CA . HIS B 1 33 ? 6.293 -7.137 -22.578 1 90.81 33 HIS B CA 1
ATOM 2581 C C . HIS B 1 33 ? 6.934 -6.156 -23.562 1 90.81 33 HIS B C 1
ATOM 2583 O O . HIS B 1 33 ? 7.262 -6.527 -24.688 1 90.81 33 HIS B O 1
ATOM 2589 N N . LYS B 1 34 ? 7.168 -4.949 -23.094 1 89.44 34 LYS B N 1
ATOM 2590 C CA . LYS B 1 34 ? 7.75 -3.918 -23.938 1 89.44 34 LYS B CA 1
ATOM 2591 C C . LYS B 1 34 ? 9.234 -4.172 -24.172 1 89.44 34 LYS B C 1
ATOM 2593 O O . LYS B 1 34 ? 9.773 -3.799 -25.219 1 89.44 34 LYS B O 1
ATOM 2598 N N . SER B 1 35 ? 9.828 -4.812 -23.266 1 92.44 35 SER B N 1
ATOM 2599 C CA . SER B 1 35 ? 11.266 -5.039 -23.344 1 92.44 35 SER B CA 1
ATOM 2600 C C . SER B 1 35 ? 11.578 -6.297 -24.156 1 92.44 35 SER B C 1
ATOM 2602 O O . SER B 1 35 ? 12.617 -6.371 -24.812 1 9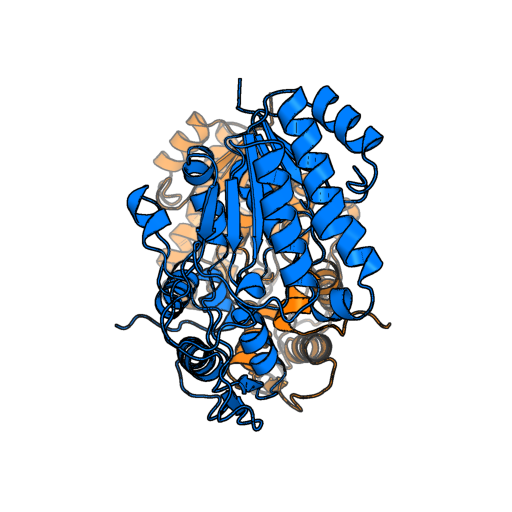2.44 35 SER B O 1
ATOM 2604 N N . LEU B 1 36 ? 10.734 -7.273 -24.062 1 96.62 36 LEU B N 1
ATOM 2605 C CA . LEU B 1 36 ? 11.008 -8.562 -24.688 1 96.62 36 LEU B CA 1
ATOM 2606 C C . LEU B 1 36 ? 9.711 -9.281 -25.047 1 96.62 36 LEU B C 1
ATOM 2608 O O . LEU B 1 36 ? 8.875 -9.531 -24.172 1 96.62 36 LEU B O 1
ATOM 2612 N N . ASP B 1 37 ? 9.531 -9.539 -26.297 1 97.44 37 ASP B N 1
ATOM 2613 C CA . ASP B 1 37 ? 8.469 -10.445 -26.719 1 97.44 37 ASP B CA 1
ATOM 2614 C C . ASP B 1 37 ? 8.914 -11.906 -26.609 1 97.44 37 ASP B C 1
ATOM 2616 O O . ASP B 1 37 ? 9.68 -12.391 -27.438 1 97.44 37 ASP B O 1
ATOM 2620 N N . ILE B 1 38 ? 8.375 -12.586 -25.672 1 98.06 38 ILE B N 1
ATOM 2621 C CA . ILE B 1 38 ? 8.883 -13.906 -25.344 1 98.06 38 ILE B CA 1
ATOM 2622 C C . ILE B 1 38 ? 8.445 -14.906 -26.406 1 98.06 38 ILE B C 1
ATOM 2624 O O . ILE B 1 38 ? 8.914 -16.047 -26.438 1 98.06 38 ILE B O 1
ATOM 2628 N N . THR B 1 39 ? 7.539 -14.531 -27.297 1 97.88 39 THR B N 1
ATOM 2629 C CA . THR B 1 39 ? 7.082 -15.422 -28.359 1 97.88 39 THR B CA 1
ATOM 2630 C C . THR B 1 39 ? 8.07 -15.438 -29.516 1 97.88 39 THR B C 1
ATOM 2632 O O . THR B 1 39 ? 7.98 -16.281 -30.406 1 97.88 39 THR B O 1
ATOM 2635 N N . ASP B 1 40 ? 8.992 -14.523 -29.516 1 98 40 ASP B N 1
ATOM 2636 C CA . ASP B 1 40 ? 10.062 -14.477 -30.5 1 98 40 ASP B CA 1
ATOM 2637 C C . ASP B 1 40 ? 11.297 -15.219 -30.016 1 98 40 ASP B C 1
ATOM 2639 O O . ASP B 1 40 ? 12.102 -14.664 -29.25 1 98 40 ASP B O 1
ATOM 2643 N N . GLU B 1 41 ? 11.492 -16.406 -30.547 1 98 41 GLU B N 1
ATOM 2644 C CA . GLU B 1 41 ? 12.555 -17.281 -30.062 1 98 41 GLU B CA 1
ATOM 2645 C C . GLU B 1 41 ? 13.922 -16.609 -30.188 1 98 41 GLU B C 1
ATOM 2647 O O . GLU B 1 41 ? 14.719 -16.609 -29.25 1 98 41 GLU B O 1
ATOM 2652 N N . LYS B 1 42 ? 14.164 -16.031 -31.312 1 97.81 42 LYS B N 1
ATOM 2653 C CA . LYS B 1 42 ? 15.461 -15.391 -31.562 1 97.81 42 LYS B CA 1
ATOM 2654 C C . LYS B 1 42 ? 15.695 -14.227 -30.609 1 97.81 42 LYS B C 1
ATOM 2656 O O . LYS B 1 42 ? 16.781 -14.086 -30.047 1 97.81 42 LYS B O 1
ATOM 2661 N N . ALA B 1 43 ? 14.703 -13.43 -30.406 1 97.81 43 ALA B N 1
ATOM 2662 C CA . ALA B 1 43 ? 14.812 -12.281 -29.516 1 97.81 43 ALA B CA 1
ATOM 2663 C C . ALA B 1 43 ? 15.078 -12.734 -28.078 1 97.81 43 ALA B C 1
ATOM 2665 O O . ALA B 1 43 ? 15.883 -12.125 -27.375 1 97.81 43 ALA B O 1
ATOM 2666 N N . VAL B 1 44 ? 14.406 -13.789 -27.688 1 98.56 44 VAL B N 1
ATOM 2667 C CA . VAL B 1 44 ? 14.555 -14.305 -26.328 1 98.56 44 VAL B CA 1
ATOM 2668 C C . VAL B 1 44 ? 15.984 -14.797 -26.125 1 98.56 44 VAL B C 1
ATOM 2670 O O . VAL B 1 44 ? 16.625 -14.43 -25.141 1 98.56 44 VAL B O 1
ATOM 2673 N N . VAL B 1 45 ? 16.484 -15.547 -27.062 1 97.62 45 VAL B N 1
ATOM 2674 C CA . VAL B 1 45 ? 17.828 -16.125 -26.938 1 97.62 45 VAL B CA 1
ATOM 2675 C C . VAL B 1 45 ? 18.875 -15.016 -26.891 1 97.62 45 VAL B C 1
ATOM 2677 O O . VAL B 1 45 ? 19.75 -15.016 -26.031 1 97.62 45 VAL B O 1
ATOM 2680 N N . GLU B 1 46 ? 18.719 -14.031 -27.734 1 97.75 46 GLU B N 1
ATOM 2681 C CA . GLU B 1 46 ? 19.672 -12.93 -27.797 1 97.75 46 GLU B CA 1
ATOM 2682 C C . GLU B 1 46 ? 19.625 -12.094 -26.516 1 97.75 46 GLU B C 1
ATOM 2684 O O . GLU B 1 46 ? 20.672 -11.727 -25.969 1 97.75 46 GLU B O 1
ATOM 2689 N N . TYR B 1 47 ? 18.438 -11.852 -26.047 1 98.12 47 TYR B N 1
ATOM 2690 C CA . TYR B 1 47 ? 18.25 -11.016 -24.859 1 98.12 47 TYR B CA 1
ATOM 2691 C C . TYR B 1 47 ? 18.859 -11.68 -23.641 1 98.12 47 TYR B C 1
ATOM 2693 O O . TYR B 1 47 ? 19.609 -11.047 -22.891 1 98.12 47 TYR B O 1
ATOM 2701 N N . ILE B 1 48 ? 18.594 -12.93 -23.438 1 98.25 48 ILE B N 1
ATOM 2702 C CA . ILE B 1 48 ? 19.047 -13.656 -22.25 1 98.25 48 ILE B CA 1
ATOM 2703 C C . ILE B 1 48 ? 20.547 -13.867 -22.328 1 98.25 48 ILE B C 1
ATOM 2705 O O . ILE B 1 48 ? 21.25 -13.75 -21.312 1 98.25 48 ILE B O 1
ATOM 2709 N N . LYS B 1 49 ? 21.031 -14.125 -23.516 1 97.56 49 LYS B N 1
ATOM 2710 C CA . LYS B 1 49 ? 22.469 -14.266 -23.703 1 97.56 49 LYS B CA 1
ATOM 2711 C C . LYS B 1 49 ? 23.203 -12.969 -23.344 1 97.56 49 LYS B C 1
ATOM 2713 O O . LYS B 1 49 ? 24.219 -12.992 -22.656 1 97.56 49 LYS B O 1
ATOM 2718 N N . ASP B 1 50 ? 22.672 -11.898 -23.766 1 97.69 50 ASP B N 1
ATOM 2719 C CA . ASP B 1 50 ? 23.281 -10.594 -23.547 1 97.69 50 ASP B CA 1
ATOM 2720 C C . ASP B 1 50 ? 23.312 -10.25 -22.062 1 97.69 50 ASP B C 1
ATOM 2722 O O . ASP B 1 50 ? 24.312 -9.734 -21.562 1 97.69 50 ASP B O 1
ATOM 2726 N N . LYS B 1 51 ? 22.234 -10.586 -21.328 1 97.88 51 LYS B N 1
ATOM 2727 C CA . LYS B 1 51 ? 22.125 -10.227 -19.906 1 97.88 51 LYS B CA 1
ATOM 2728 C C . LYS B 1 51 ? 22.828 -11.25 -19.031 1 97.88 51 LYS B C 1
ATOM 2730 O O . LYS B 1 51 ? 23.234 -10.93 -17.906 1 97.88 51 LYS B O 1
ATOM 2735 N N . SER B 1 52 ? 22.891 -12.508 -19.438 1 98 52 SER B N 1
ATOM 2736 C CA . SER B 1 52 ? 23.578 -13.617 -18.797 1 98 52 SER B CA 1
ATOM 2737 C C . SER B 1 52 ? 23.172 -13.742 -17.328 1 98 52 SER B C 1
ATOM 2739 O O . SER B 1 52 ? 24.016 -13.758 -16.438 1 98 52 SER B O 1
ATOM 2741 N N . PRO B 1 53 ? 21.844 -13.836 -17.062 1 98.62 53 PRO B N 1
ATOM 2742 C CA . PRO B 1 53 ? 21.406 -13.992 -15.672 1 98.62 53 PRO B CA 1
ATOM 2743 C C . PRO B 1 53 ? 21.797 -15.344 -15.078 1 98.62 53 PRO B C 1
ATOM 2745 O O . PRO B 1 53 ? 21.938 -16.328 -15.812 1 98.62 53 PRO B O 1
ATOM 2748 N N . ASP B 1 54 ? 22 -15.336 -13.727 1 98.38 54 ASP B N 1
ATOM 2749 C CA . ASP B 1 54 ? 22.219 -16.594 -13.008 1 98.38 54 ASP B CA 1
ATOM 2750 C C . ASP B 1 54 ? 20.938 -17.406 -12.938 1 98.38 54 ASP B C 1
ATOM 2752 O O . ASP B 1 54 ? 20.984 -18.641 -12.945 1 98.38 54 ASP B O 1
ATOM 2756 N N . ALA B 1 55 ? 19.828 -16.734 -12.844 1 98.56 55 ALA B N 1
ATOM 2757 C CA . ALA B 1 55 ? 18.531 -17.391 -12.773 1 98.56 55 ALA B CA 1
ATOM 2758 C C . ALA B 1 55 ? 17.469 -16.562 -13.492 1 98.56 55 ALA B C 1
ATOM 2760 O O . ALA B 1 55 ? 17.547 -15.328 -13.523 1 98.56 55 ALA B O 1
ATOM 2761 N N . VAL B 1 56 ? 16.531 -17.25 -14.102 1 98.88 56 VAL B N 1
ATOM 2762 C CA . VAL B 1 56 ? 15.344 -16.625 -14.703 1 98.88 56 VAL B CA 1
ATOM 2763 C C . VAL B 1 56 ? 14.094 -17.078 -13.961 1 98.88 56 VAL B C 1
ATOM 2765 O O . VAL B 1 56 ? 13.805 -18.281 -13.883 1 98.88 56 VAL B O 1
ATOM 2768 N N . ILE B 1 57 ? 13.422 -16.141 -13.344 1 98.88 57 ILE B N 1
ATOM 2769 C CA . ILE B 1 57 ? 12.094 -16.359 -12.781 1 98.88 57 ILE B CA 1
ATOM 2770 C C . ILE B 1 57 ? 11.031 -15.922 -13.789 1 98.88 57 ILE B C 1
ATOM 2772 O O . ILE B 1 57 ? 10.812 -14.727 -13.984 1 98.88 57 ILE B O 1
ATOM 2776 N N . HIS B 1 58 ? 10.438 -16.891 -14.406 1 98.88 58 HIS B N 1
ATOM 2777 C CA . HIS B 1 58 ? 9.562 -16.625 -15.547 1 98.88 58 HIS B CA 1
ATOM 2778 C C . HIS B 1 58 ? 8.109 -16.484 -15.102 1 98.88 58 HIS B C 1
ATOM 2780 O O . HIS B 1 58 ? 7.391 -17.484 -14.992 1 98.88 58 HIS B O 1
ATOM 2786 N N . CYS B 1 59 ? 7.668 -15.234 -14.992 1 98.69 59 CYS B N 1
ATOM 2787 C CA . CYS B 1 59 ? 6.316 -14.961 -14.516 1 98.69 59 CYS B CA 1
ATOM 2788 C C . CYS B 1 59 ? 5.422 -14.492 -15.656 1 98.69 59 CYS B C 1
ATOM 2790 O O . CYS B 1 59 ? 4.207 -14.375 -15.492 1 98.69 59 CYS B O 1
ATOM 2792 N N . ALA B 1 60 ? 5.957 -14.242 -16.828 1 98.06 60 ALA B N 1
ATOM 2793 C CA . ALA B 1 60 ? 5.148 -13.75 -17.938 1 98.06 60 ALA B CA 1
ATOM 2794 C C . ALA B 1 60 ? 4.125 -14.797 -18.375 1 98.06 60 ALA B C 1
ATOM 2796 O O . ALA B 1 60 ? 4.484 -15.953 -18.641 1 98.06 60 ALA B O 1
ATOM 2797 N N . ALA B 1 61 ? 2.924 -14.43 -18.391 1 97.38 61 ALA B N 1
ATOM 2798 C CA . ALA B 1 61 ? 1.848 -15.344 -18.781 1 97.38 61 ALA B CA 1
ATOM 2799 C C . ALA B 1 61 ? 0.54 -14.586 -19 1 97.38 61 ALA B C 1
ATOM 2801 O O . ALA B 1 61 ? 0.398 -13.445 -18.562 1 97.38 61 ALA B O 1
ATOM 2802 N N . ILE B 1 62 ? -0.295 -15.125 -19.734 1 95.75 62 ILE B N 1
ATOM 2803 C CA . ILE B 1 62 ? -1.716 -14.789 -19.719 1 95.75 62 ILE B CA 1
ATOM 2804 C C . ILE B 1 62 ? -2.465 -15.781 -18.828 1 95.75 62 ILE B C 1
ATOM 2806 O O . ILE B 1 62 ? -2.693 -16.922 -19.234 1 95.75 62 ILE B O 1
ATOM 2810 N N . SER B 1 63 ? -2.84 -15.297 -17.672 1 93 63 SER B N 1
ATOM 2811 C CA . SER B 1 63 ? -3.322 -16.234 -16.672 1 93 63 SER B CA 1
ATOM 2812 C C . SER B 1 63 ? -4.848 -16.25 -16.609 1 93 63 SER B C 1
ATOM 2814 O O . SER B 1 63 ? -5.441 -17.125 -15.984 1 93 63 SER B O 1
ATOM 2816 N N . ASN B 1 64 ? -5.477 -15.242 -17.266 1 92.62 64 ASN B N 1
ATOM 2817 C CA . ASN B 1 64 ? -6.934 -15.203 -17.281 1 92.62 64 ASN B CA 1
ATOM 2818 C C . ASN B 1 64 ? -7.512 -16.344 -18.125 1 92.62 64 ASN B C 1
ATOM 2820 O O . ASN B 1 64 ? -7.391 -16.344 -19.344 1 92.62 64 ASN B O 1
ATOM 2824 N N . THR B 1 65 ? -8.172 -17.281 -17.453 1 93.25 65 THR B N 1
ATOM 2825 C CA . THR B 1 65 ? -8.633 -18.484 -18.109 1 93.25 65 THR B CA 1
ATOM 2826 C C . THR B 1 65 ? -9.656 -18.156 -19.188 1 93.25 65 THR B C 1
ATOM 2828 O O . THR B 1 65 ? -9.688 -18.812 -20.234 1 93.25 65 THR B O 1
ATOM 2831 N N . ARG B 1 66 ? -10.477 -17.141 -18.953 1 92.44 66 ARG B N 1
ATOM 2832 C CA . ARG B 1 66 ? -11.453 -16.734 -19.953 1 92.44 66 ARG B CA 1
ATOM 2833 C C . ARG B 1 66 ? -10.773 -16.219 -21.219 1 92.44 66 ARG B C 1
ATOM 2835 O O . ARG B 1 66 ? -11.156 -16.578 -22.328 1 92.44 66 ARG B O 1
ATOM 2842 N N . VAL B 1 67 ? -9.75 -15.445 -21 1 94.56 67 VAL B N 1
ATOM 2843 C CA . VAL B 1 67 ? -9.008 -14.891 -22.141 1 94.56 67 VAL B CA 1
ATOM 2844 C C . VAL B 1 67 ? -8.344 -16.031 -22.922 1 94.56 67 VAL B C 1
ATOM 2846 O O . VAL B 1 67 ? -8.352 -16.031 -24.156 1 94.56 67 VAL B O 1
ATOM 2849 N N . CYS B 1 68 ? -7.828 -16.969 -22.219 1 96.62 68 CYS B N 1
ATOM 2850 C CA . CYS B 1 68 ? -7.172 -18.109 -22.859 1 96.62 68 CYS B CA 1
ATOM 2851 C C . CYS B 1 68 ? -8.172 -18.938 -23.656 1 96.62 68 CYS B C 1
ATOM 2853 O O . CYS B 1 68 ? -7.855 -19.406 -24.75 1 96.62 68 CYS B O 1
ATOM 2855 N N . GLU B 1 69 ? -9.375 -19.094 -23.094 1 96.69 69 GLU B N 1
ATOM 2856 C CA . GLU B 1 69 ? -10.422 -19.844 -23.797 1 96.69 69 GLU B CA 1
ATOM 2857 C C . GLU B 1 69 ? -10.867 -19.109 -25.062 1 96.69 69 GLU B C 1
ATOM 2859 O O . GLU B 1 69 ? -11.094 -19.719 -26.094 1 96.69 69 GLU B O 1
ATOM 2864 N N . GLU B 1 70 ? -10.961 -17.828 -24.938 1 97.5 70 GLU B N 1
ATOM 2865 C CA . GLU B 1 70 ? -11.43 -17 -26.047 1 97.5 70 GLU B CA 1
ATOM 2866 C C . GLU B 1 70 ? -10.367 -16.875 -27.141 1 97.5 70 GLU B C 1
ATOM 2868 O O . GLU B 1 70 ? -10.695 -16.719 -28.312 1 97.5 70 GLU B O 1
ATOM 2873 N N . ASN B 1 71 ? -9.141 -16.922 -26.766 1 98 71 ASN B N 1
ATOM 2874 C CA . ASN B 1 71 ? -8.031 -16.812 -27.688 1 98 71 ASN B CA 1
ATOM 2875 C C . ASN B 1 71 ? -6.961 -17.859 -27.422 1 98 71 ASN B C 1
ATOM 2877 O O . ASN B 1 71 ? -5.844 -17.531 -27.031 1 98 71 ASN B O 1
ATOM 2881 N N . PRO B 1 72 ? -7.242 -19.109 -27.797 1 97.94 72 PRO B N 1
ATOM 2882 C CA . PRO B 1 72 ? -6.32 -20.203 -27.484 1 97.94 72 PRO B CA 1
ATOM 2883 C C . PRO B 1 72 ? -4.973 -20.047 -28.188 1 97.94 72 PRO B C 1
ATOM 2885 O O . PRO B 1 72 ? -3.945 -20.484 -27.656 1 97.94 72 PRO B O 1
ATOM 2888 N N . ALA B 1 73 ? -4.961 -19.469 -29.375 1 98.25 73 ALA B N 1
ATOM 2889 C CA . ALA B 1 73 ? -3.707 -19.281 -30.094 1 98.25 73 ALA B CA 1
ATOM 2890 C C . ALA B 1 73 ? -2.775 -18.344 -29.344 1 98.25 73 ALA B C 1
ATOM 2892 O O . ALA B 1 73 ? -1.567 -18.578 -29.266 1 98.25 73 ALA B O 1
ATOM 2893 N N . LEU B 1 74 ? -3.383 -17.281 -28.875 1 97.75 74 LEU B N 1
ATOM 2894 C CA . LEU B 1 74 ? -2.605 -16.344 -28.078 1 97.75 74 LEU B CA 1
ATOM 2895 C C . LEU B 1 74 ? -2.074 -17.016 -26.812 1 97.75 74 LEU B C 1
ATOM 2897 O O . LEU B 1 74 ? -0.911 -16.812 -26.453 1 97.75 74 LEU B O 1
ATOM 2901 N N . SER B 1 75 ? -2.934 -17.734 -26.172 1 98.25 75 SER B N 1
ATOM 2902 C CA . SER B 1 75 ? -2.52 -18.469 -24.984 1 98.25 75 SER B CA 1
ATOM 2903 C C . SER B 1 75 ? -1.361 -19.406 -25.297 1 98.25 75 SER B C 1
ATOM 2905 O O . SER B 1 75 ? -0.376 -19.453 -24.547 1 98.25 75 SER B O 1
ATOM 2907 N N . GLU B 1 76 ? -1.461 -20.156 -26.375 1 98.62 76 GLU B N 1
ATOM 2908 C CA . GLU B 1 76 ? -0.4 -21.078 -26.75 1 98.62 76 GLU B CA 1
ATOM 2909 C C . GLU B 1 76 ? 0.917 -20.344 -26.984 1 98.62 76 GLU B C 1
ATOM 2911 O O . GLU B 1 76 ? 1.969 -20.781 -26.516 1 98.62 76 GLU B O 1
ATOM 2916 N N . ALA B 1 77 ? 0.798 -19.25 -27.734 1 98.5 77 ALA B N 1
ATOM 2917 C CA . ALA B 1 77 ? 1.985 -18.484 -28.078 1 98.5 77 ALA B CA 1
ATOM 2918 C C . ALA B 1 77 ? 2.711 -17.984 -26.828 1 98.5 77 ALA B C 1
ATOM 2920 O O . ALA B 1 77 ? 3.934 -18.109 -26.734 1 98.5 77 ALA B O 1
ATOM 2921 N N . VAL B 1 78 ? 2.006 -17.516 -25.844 1 98.38 78 VAL B N 1
ATOM 2922 C CA . VAL B 1 78 ? 2.605 -16.875 -24.688 1 98.38 78 VAL B CA 1
ATOM 2923 C C . VAL B 1 78 ? 2.887 -17.922 -23.609 1 98.38 78 VAL B C 1
ATOM 2925 O O . VAL B 1 78 ? 4.023 -18.062 -23.156 1 98.38 78 VAL B O 1
ATOM 2928 N N . ASN B 1 79 ? 1.894 -18.703 -23.203 1 98.69 79 ASN B N 1
ATOM 2929 C CA . ASN B 1 79 ? 1.98 -19.594 -22.047 1 98.69 79 ASN B CA 1
ATOM 2930 C C . ASN B 1 79 ? 2.799 -20.844 -22.344 1 98.69 79 ASN B C 1
ATOM 2932 O O . ASN B 1 79 ? 3.438 -21.406 -21.453 1 98.69 79 ASN B O 1
ATOM 2936 N N . ARG B 1 80 ? 2.793 -21.328 -23.578 1 98.75 80 ARG B N 1
ATOM 2937 C CA . ARG B 1 80 ? 3.539 -22.547 -23.922 1 98.75 80 ARG B CA 1
ATOM 2938 C C . ARG B 1 80 ? 4.805 -22.203 -24.703 1 98.75 80 ARG B C 1
ATOM 2940 O O . ARG B 1 80 ? 5.91 -22.297 -24.156 1 98.75 80 ARG B O 1
ATOM 2947 N N . ARG B 1 81 ? 4.672 -21.641 -25.938 1 98.69 81 ARG B N 1
ATOM 2948 C CA . ARG B 1 81 ? 5.824 -21.406 -26.797 1 98.69 81 ARG B CA 1
ATOM 2949 C C . ARG B 1 81 ? 6.781 -20.406 -26.172 1 98.69 81 ARG B C 1
ATOM 2951 O O . ARG B 1 81 ? 8 -20.578 -26.219 1 98.69 81 ARG B O 1
ATOM 2958 N N . GLY B 1 82 ? 6.207 -19.312 -25.672 1 98.69 82 GLY B N 1
ATOM 2959 C CA . GLY B 1 82 ? 7.043 -18.328 -24.984 1 98.69 82 GLY B CA 1
ATOM 2960 C C . GLY B 1 82 ? 7.859 -18.922 -23.859 1 98.69 82 GLY B C 1
ATOM 2961 O O . GLY B 1 82 ? 9.047 -18.625 -23.719 1 98.69 82 GLY B O 1
ATOM 2962 N N . SER B 1 83 ? 7.219 -19.75 -23.031 1 98.81 83 SER B N 1
ATOM 2963 C CA . SER B 1 83 ? 7.898 -20.391 -21.922 1 98.81 83 SER B CA 1
ATOM 2964 C C . SER B 1 83 ? 8.984 -21.344 -22.406 1 98.81 83 SER B C 1
ATOM 2966 O O . SER B 1 83 ? 10.07 -21.406 -21.812 1 98.81 83 SER B O 1
ATOM 2968 N N . VAL B 1 84 ? 8.727 -22.062 -23.469 1 98.81 84 VAL B N 1
ATOM 2969 C CA . VAL B 1 84 ? 9.688 -22.984 -24.062 1 98.81 84 VAL B CA 1
ATOM 2970 C C . VAL B 1 84 ? 10.891 -22.219 -24.609 1 98.81 84 VAL B C 1
ATOM 2972 O O . VAL B 1 84 ? 12.031 -22.656 -24.453 1 98.81 84 VAL B O 1
ATOM 2975 N N . ASN B 1 85 ? 10.625 -21.047 -25.25 1 98.81 85 ASN B N 1
ATOM 2976 C CA . ASN B 1 85 ? 11.711 -20.203 -25.734 1 98.81 85 ASN B CA 1
ATOM 2977 C C . ASN B 1 85 ? 12.633 -19.781 -24.594 1 98.81 85 ASN B C 1
ATOM 2979 O O . ASN B 1 85 ? 13.859 -19.766 -24.766 1 98.81 85 ASN B O 1
ATOM 2983 N N . ILE B 1 86 ? 12.047 -19.469 -23.453 1 98.81 86 ILE B N 1
ATOM 2984 C CA . ILE B 1 86 ? 12.828 -19.078 -22.281 1 98.81 86 ILE B CA 1
ATOM 2985 C C . ILE B 1 86 ? 13.711 -20.25 -21.844 1 98.81 86 ILE B C 1
ATOM 2987 O O . ILE B 1 86 ? 14.891 -20.062 -21.531 1 98.81 86 ILE B O 1
ATOM 2991 N N . ALA B 1 87 ? 13.148 -21.469 -21.828 1 98.81 87 ALA B N 1
ATOM 2992 C CA . ALA B 1 87 ? 13.883 -22.672 -21.422 1 98.81 87 ALA B CA 1
ATOM 2993 C C . ALA B 1 87 ? 15.07 -22.922 -22.344 1 98.81 87 ALA B C 1
ATOM 2995 O O . ALA B 1 87 ? 16.172 -23.25 -21.875 1 98.81 87 ALA B O 1
ATOM 2996 N N . LYS B 1 88 ? 14.844 -22.797 -23.641 1 98.69 88 LYS B N 1
ATOM 2997 C CA . LYS B 1 88 ? 15.922 -23 -24.609 1 98.69 88 LYS B CA 1
ATOM 2998 C C . LYS B 1 88 ? 17.078 -22.031 -24.359 1 98.69 88 LYS B C 1
ATOM 3000 O O . LYS B 1 88 ? 18.234 -22.438 -24.375 1 98.69 88 LYS B O 1
ATOM 3005 N N . ALA B 1 89 ? 16.719 -20.812 -24.125 1 98.69 89 ALA B N 1
ATOM 3006 C CA . ALA B 1 89 ? 17.734 -19.781 -23.875 1 98.69 89 ALA B CA 1
ATOM 3007 C C . ALA B 1 89 ? 18.5 -20.078 -22.578 1 98.69 89 ALA B C 1
ATOM 3009 O O . ALA B 1 89 ? 19.719 -19.922 -22.531 1 98.69 89 ALA B O 1
ATOM 3010 N N . CYS B 1 90 ? 17.766 -20.453 -21.547 1 98.75 90 CYS B N 1
ATOM 3011 C CA . CYS B 1 90 ? 18.391 -20.781 -20.266 1 98.75 90 CYS B CA 1
ATOM 3012 C C . CYS B 1 90 ? 19.375 -21.922 -20.422 1 98.75 90 CYS B C 1
ATOM 3014 O O . CYS B 1 90 ? 20.469 -21.906 -19.828 1 98.75 90 CYS B O 1
ATOM 3016 N N . ARG B 1 91 ? 18.984 -22.922 -21.188 1 98.31 91 ARG B N 1
ATOM 3017 C CA . ARG B 1 91 ? 19.859 -24.062 -21.438 1 98.31 91 ARG B CA 1
ATOM 3018 C C . ARG B 1 91 ? 21.156 -23.625 -22.109 1 98.31 91 ARG B C 1
ATOM 3020 O O . ARG B 1 91 ? 22.25 -24.062 -21.734 1 98.31 91 ARG B O 1
ATOM 3027 N N . GLU B 1 92 ? 21.031 -22.781 -23.047 1 97.38 92 GLU B N 1
ATOM 3028 C CA . GLU B 1 92 ? 22.188 -22.328 -23.828 1 97.38 92 GLU B CA 1
ATOM 3029 C C . GLU B 1 92 ? 23.219 -21.625 -22.953 1 97.38 92 GLU B C 1
ATOM 3031 O O . GLU B 1 92 ? 24.422 -21.797 -23.156 1 97.38 92 GLU B O 1
ATOM 3036 N N . ILE B 1 93 ? 22.812 -20.891 -21.953 1 96.75 93 ILE B N 1
ATOM 3037 C CA . ILE B 1 93 ? 23.781 -20.062 -21.234 1 96.75 93 ILE B CA 1
ATOM 3038 C C . ILE B 1 93 ? 24.016 -20.656 -19.844 1 96.75 93 ILE B C 1
ATOM 3040 O O . ILE B 1 93 ? 24.875 -20.188 -19.094 1 96.75 93 ILE B O 1
ATOM 3044 N N . GLY B 1 94 ? 23.203 -21.625 -19.453 1 97.5 94 GLY B N 1
ATOM 3045 C CA . GLY B 1 94 ? 23.391 -22.297 -18.172 1 97.5 94 GLY B CA 1
ATOM 3046 C C . GLY B 1 94 ? 22.688 -21.609 -17.031 1 97.5 94 GLY B C 1
ATOM 3047 O O . GLY B 1 94 ? 23.109 -21.688 -15.875 1 97.5 94 GLY B O 1
ATOM 3048 N N . SER B 1 95 ? 21.625 -20.844 -17.312 1 98.19 95 SER B N 1
ATOM 3049 C CA . SER B 1 95 ? 20.844 -20.156 -16.281 1 98.19 95 SER B CA 1
ATOM 3050 C C . SER B 1 95 ? 19.859 -21.125 -15.617 1 98.19 95 SER B C 1
ATOM 3052 O O . SER B 1 95 ? 19.297 -22 -16.281 1 98.19 95 SER B O 1
ATOM 3054 N N . ARG B 1 96 ? 19.656 -20.953 -14.297 1 98.31 96 ARG B N 1
ATOM 3055 C CA . ARG B 1 96 ? 18.562 -21.625 -13.609 1 98.31 96 ARG B CA 1
ATOM 3056 C C . ARG B 1 96 ? 17.219 -21.078 -14.055 1 98.31 96 ARG B C 1
ATOM 3058 O O . ARG B 1 96 ? 17.062 -19.859 -14.258 1 98.31 96 ARG B O 1
ATOM 3065 N N . LEU B 1 97 ? 16.234 -21.969 -14.258 1 98.88 97 LEU B N 1
ATOM 3066 C CA . LEU B 1 97 ? 14.922 -21.516 -14.672 1 98.88 97 LEU B CA 1
ATOM 3067 C C . LEU B 1 97 ? 13.859 -21.906 -13.648 1 98.88 97 LEU B C 1
ATOM 3069 O O . LEU B 1 97 ? 13.75 -23.078 -13.297 1 98.88 97 LEU B O 1
ATOM 3073 N N . LEU B 1 98 ? 13.156 -20.953 -13.094 1 98.94 98 LEU B N 1
ATOM 3074 C CA . LEU B 1 98 ? 11.906 -21.172 -12.375 1 98.94 98 LEU B CA 1
ATOM 3075 C C . LEU B 1 98 ? 10.711 -20.766 -13.234 1 98.94 98 LEU B C 1
ATOM 3077 O O . LEU B 1 98 ? 10.516 -19.578 -13.516 1 98.94 98 LEU B O 1
ATOM 3081 N N . PHE B 1 99 ? 9.977 -21.75 -13.648 1 98.94 99 PHE B N 1
ATOM 3082 C CA . PHE B 1 99 ? 8.781 -21.547 -14.461 1 98.94 99 PHE B CA 1
ATOM 3083 C C . PHE B 1 99 ? 7.531 -21.531 -13.586 1 98.94 99 PHE B C 1
ATOM 3085 O O . PHE B 1 99 ? 7.301 -22.469 -12.805 1 98.94 99 PHE B O 1
ATOM 3092 N N . MET B 1 100 ? 6.723 -20.469 -13.703 1 98.88 100 MET B N 1
ATOM 3093 C CA . MET B 1 100 ? 5.469 -20.391 -12.961 1 98.88 100 MET B CA 1
ATOM 3094 C C . MET B 1 100 ? 4.355 -21.141 -13.68 1 98.88 100 MET B C 1
ATOM 3096 O O . MET B 1 100 ? 3.793 -20.625 -14.656 1 98.88 100 MET B O 1
ATOM 3100 N N . SER B 1 101 ? 4.109 -22.266 -13.219 1 98.75 101 SER B N 1
ATOM 3101 C CA . SER B 1 101 ? 2.967 -23.047 -13.688 1 98.75 101 SER B CA 1
ATOM 3102 C C . SER B 1 101 ? 1.722 -22.766 -12.852 1 98.75 101 SER B C 1
ATOM 3104 O O . SER B 1 101 ? 1.582 -21.672 -12.289 1 98.75 101 SER B O 1
ATOM 3106 N N . SER B 1 102 ? 0.733 -23.672 -12.867 1 98.31 102 SER B N 1
ATOM 3107 C CA . SER B 1 102 ? -0.55 -23.297 -12.281 1 98.31 102 SER B CA 1
ATOM 3108 C C . SER B 1 102 ? -1.296 -24.5 -11.742 1 98.31 102 SER B C 1
ATOM 3110 O O . SER B 1 102 ? -1.206 -25.594 -12.305 1 98.31 102 SER B O 1
ATOM 3112 N N . ASP B 1 103 ? -2.066 -24.234 -10.719 1 97.94 103 ASP B N 1
ATOM 3113 C CA . ASP B 1 103 ? -2.945 -25.266 -10.18 1 97.94 103 ASP B CA 1
ATOM 3114 C C . ASP B 1 103 ? -4.094 -25.562 -11.148 1 97.94 103 ASP B C 1
ATOM 3116 O O . ASP B 1 103 ? -4.801 -26.562 -10.984 1 97.94 103 ASP B O 1
ATOM 3120 N N . GLN B 1 104 ? -4.246 -24.781 -12.227 1 97.12 104 GLN B N 1
ATOM 3121 C CA . GLN B 1 104 ? -5.293 -25 -13.219 1 97.12 104 GLN B CA 1
ATOM 3122 C C . GLN B 1 104 ? -5.074 -26.312 -13.953 1 97.12 104 GLN B C 1
ATOM 3124 O O . GLN B 1 104 ? -5.992 -26.828 -14.602 1 97.12 104 GLN B O 1
ATOM 3129 N N . ILE B 1 105 ? -3.891 -26.828 -13.852 1 98.06 105 ILE B N 1
ATOM 3130 C CA . ILE B 1 105 ? -3.592 -28.141 -14.414 1 98.06 105 ILE B CA 1
ATOM 3131 C C . ILE B 1 105 ? -4.449 -29.203 -13.734 1 98.06 105 ILE B C 1
ATOM 3133 O O . ILE B 1 105 ? -4.793 -30.219 -14.352 1 98.06 105 ILE B O 1
ATOM 3137 N N . TYR B 1 106 ? -4.879 -28.953 -12.508 1 97.44 106 TYR B N 1
ATOM 3138 C CA . TYR B 1 106 ? -5.668 -29.922 -11.734 1 97.44 106 TYR B CA 1
ATOM 3139 C C . TYR B 1 106 ? -7.16 -29.688 -11.945 1 97.44 106 TYR B C 1
ATOM 3141 O O . TYR B 1 106 ? -7.988 -30.281 -11.258 1 97.44 106 TYR B O 1
ATOM 3149 N N . GLY B 1 107 ? -7.57 -28.828 -12.844 1 93.88 107 GLY B N 1
ATOM 3150 C CA . GLY B 1 107 ? -8.945 -28.391 -13.016 1 93.88 107 GLY B CA 1
ATOM 3151 C C . GLY B 1 107 ? -9.906 -29.547 -13.25 1 93.88 107 GLY B C 1
ATOM 3152 O O . GLY B 1 107 ? -11.078 -29.469 -12.867 1 93.88 107 GLY B O 1
ATOM 3153 N N . GLY B 1 108 ? -9.422 -30.641 -13.805 1 93.25 108 GLY B N 1
ATOM 3154 C CA . GLY B 1 108 ? -10.266 -31.781 -14.133 1 93.25 108 GLY B CA 1
ATOM 3155 C C . GLY B 1 108 ? -10.281 -32.844 -13.047 1 93.25 108 GLY B C 1
ATOM 3156 O O . GLY B 1 108 ? -10.836 -33.906 -13.242 1 93.25 108 GLY B O 1
ATOM 3157 N N . SER B 1 109 ? -9.68 -32.5 -11.938 1 92.75 109 SER B N 1
ATOM 3158 C CA . SER B 1 109 ? -9.633 -33.5 -10.852 1 92.75 109 SER B CA 1
ATOM 3159 C C . SER B 1 109 ? -11.023 -33.75 -10.273 1 92.75 109 SER B C 1
ATOM 3161 O O . SER B 1 109 ? -11.789 -32.781 -10.055 1 92.75 109 SER B O 1
ATOM 3163 N N . ARG B 1 110 ? -11.383 -34.969 -10.086 1 85.81 110 ARG B N 1
ATOM 3164 C CA . ARG B 1 110 ? -12.68 -35.344 -9.531 1 85.81 110 ARG B CA 1
ATOM 3165 C C . ARG B 1 110 ? -12.523 -36.062 -8.195 1 85.81 110 ARG B C 1
ATOM 3167 O O . ARG B 1 110 ? -13.492 -36.594 -7.652 1 85.81 110 ARG B O 1
ATOM 3174 N N . GLN B 1 111 ? -11.375 -36.125 -7.727 1 87.75 111 GLN B N 1
ATOM 3175 C CA . GLN B 1 111 ? -11.109 -36.656 -6.395 1 87.75 111 GLN B CA 1
ATOM 3176 C C . GLN B 1 111 ? -10.984 -35.531 -5.367 1 87.75 111 GLN B C 1
ATOM 3178 O O . GLN B 1 111 ? -10.602 -34.406 -5.703 1 87.75 111 GLN B O 1
ATOM 3183 N N . MET B 1 112 ? -11.305 -35.906 -4.117 1 90.62 112 MET B N 1
ATOM 3184 C CA . MET B 1 112 ? -11.32 -34.844 -3.1 1 90.62 112 MET B CA 1
ATOM 3185 C C . MET B 1 112 ? -9.977 -34.781 -2.381 1 90.62 112 MET B C 1
ATOM 3187 O O . MET B 1 112 ? -9.68 -33.781 -1.729 1 90.62 112 MET B O 1
ATOM 3191 N N . ALA B 1 113 ? -9.195 -35.75 -2.502 1 94.56 113 ALA B N 1
ATOM 3192 C CA . ALA B 1 113 ? -7.863 -35.688 -1.909 1 94.56 113 ALA B CA 1
ATOM 3193 C C . ALA B 1 113 ? -7.004 -34.625 -2.596 1 94.56 113 ALA B C 1
ATOM 3195 O O . ALA B 1 113 ? -7.164 -34.375 -3.791 1 94.56 113 ALA B O 1
ATOM 3196 N N . PRO B 1 114 ? -6.109 -33.969 -1.832 1 97.88 114 PRO B N 1
ATOM 3197 C CA . PRO B 1 114 ? -5.211 -33 -2.469 1 97.88 114 PRO B CA 1
ATOM 3198 C C . PRO B 1 114 ? -4.418 -33.625 -3.623 1 97.88 114 PRO B C 1
ATOM 3200 O O . PRO B 1 114 ? -3.955 -34.75 -3.529 1 97.88 114 PRO B O 1
ATOM 3203 N N . ASN B 1 115 ? -4.277 -32.875 -4.723 1 98.06 115 ASN B N 1
ATOM 3204 C CA . ASN B 1 115 ? -3.619 -33.375 -5.93 1 98.06 115 ASN B CA 1
ATOM 3205 C C . ASN B 1 115 ? -2.104 -33.406 -5.762 1 98.06 115 ASN B C 1
ATOM 3207 O O . ASN B 1 115 ? -1.507 -32.469 -5.211 1 98.06 115 ASN B O 1
ATOM 3211 N N . LYS B 1 116 ? -1.553 -34.438 -6.188 1 98.19 116 LYS B N 1
ATOM 3212 C CA . LYS B 1 116 ? -0.103 -34.625 -6.199 1 98.19 116 LYS B CA 1
ATOM 3213 C C . LYS B 1 116 ? 0.475 -34.312 -7.574 1 98.19 116 LYS B C 1
ATOM 3215 O O . LYS B 1 116 ? -0.205 -34.438 -8.594 1 98.19 116 LYS B O 1
ATOM 3220 N N . GLU B 1 117 ? 1.737 -33.906 -7.586 1 98.44 117 GLU B N 1
ATOM 3221 C CA . GLU B 1 117 ? 2.387 -33.5 -8.836 1 98.44 117 GLU B CA 1
ATOM 3222 C C . GLU B 1 117 ? 2.367 -34.656 -9.844 1 98.44 117 GLU B C 1
ATOM 3224 O O . GLU B 1 117 ? 2.346 -34.438 -11.055 1 98.44 117 GLU B O 1
ATOM 3229 N N . THR B 1 118 ? 2.246 -35.906 -9.359 1 97.06 118 THR B N 1
ATOM 3230 C CA . THR B 1 118 ? 2.338 -37.094 -10.203 1 97.06 118 THR B CA 1
ATOM 3231 C C . THR B 1 118 ? 0.956 -37.531 -10.703 1 97.06 118 THR B C 1
ATOM 3233 O O . THR B 1 118 ? 0.837 -38.406 -11.555 1 97.06 118 THR B O 1
ATOM 3236 N N . ASP B 1 119 ? -0.079 -36.875 -10.148 1 96.56 119 ASP B N 1
ATOM 3237 C CA . ASP B 1 119 ? -1.429 -37.25 -10.555 1 96.56 119 ASP B CA 1
ATOM 3238 C C . ASP B 1 119 ? -1.667 -36.938 -12.031 1 96.56 119 ASP B C 1
ATOM 3240 O O . ASP B 1 119 ? -1.241 -35.906 -12.523 1 96.56 119 ASP B O 1
ATOM 3244 N N . ILE B 1 120 ? -2.27 -37.875 -12.719 1 93.88 120 ILE B N 1
ATOM 3245 C CA . ILE B 1 120 ? -2.688 -37.656 -14.094 1 93.88 120 ILE B CA 1
ATOM 3246 C C . ILE B 1 120 ? -4.113 -37.125 -14.117 1 93.88 120 ILE B C 1
ATOM 3248 O O . ILE B 1 120 ? -5.066 -37.844 -13.836 1 93.88 120 ILE B O 1
ATOM 3252 N N . ILE B 1 121 ? -4.215 -35.875 -14.445 1 93.75 121 ILE B N 1
ATOM 3253 C CA . ILE B 1 121 ? -5.488 -35.188 -14.359 1 93.75 121 ILE B CA 1
ATOM 3254 C C . ILE B 1 121 ? -5.922 -34.719 -15.75 1 93.75 121 ILE B C 1
ATOM 3256 O O . ILE B 1 121 ? -5.113 -34.219 -16.516 1 93.75 121 ILE B O 1
ATOM 3260 N N . PRO B 1 122 ? -7.203 -35 -16.109 1 94.38 122 PRO B N 1
ATOM 3261 C CA . PRO B 1 122 ? -7.688 -34.438 -17.391 1 94.38 122 PRO B CA 1
ATOM 3262 C C . PRO B 1 122 ? -7.543 -32.938 -17.484 1 94.38 122 PRO B C 1
ATOM 3264 O O . PRO B 1 122 ? -7.844 -32.219 -16.516 1 94.38 122 PRO B O 1
ATOM 3267 N N . LEU B 1 123 ? -7.027 -32.469 -18.578 1 95.81 123 LEU B N 1
ATOM 3268 C CA . LEU B 1 123 ? -6.887 -31.031 -18.828 1 95.81 123 LEU B CA 1
ATOM 3269 C C . LEU B 1 123 ? -8.18 -30.453 -19.391 1 95.81 123 LEU B C 1
ATOM 3271 O O . LEU B 1 123 ? -8.508 -30.672 -20.547 1 95.81 123 LEU B O 1
ATOM 3275 N N . ILE B 1 124 ? -8.859 -29.562 -18.609 1 93.31 124 ILE B N 1
ATOM 3276 C CA . ILE B 1 124 ? -10.227 -29.219 -18.984 1 93.31 124 ILE B CA 1
ATOM 3277 C C . ILE B 1 124 ? -10.289 -27.766 -19.422 1 93.31 124 ILE B C 1
ATOM 3279 O O . ILE B 1 124 ? -11.359 -27.266 -19.797 1 93.31 124 ILE B O 1
ATOM 3283 N N . ASN B 1 125 ? -9.227 -26.984 -19.281 1 94.31 125 ASN B N 1
ATOM 3284 C CA . ASN B 1 125 ? -9.195 -25.625 -19.797 1 94.31 125 ASN B CA 1
ATOM 3285 C C . ASN B 1 125 ? -7.902 -25.344 -20.562 1 94.31 125 ASN B C 1
ATOM 3287 O O . ASN B 1 125 ? -6.91 -26.047 -20.391 1 94.31 125 ASN B O 1
ATOM 3291 N N . VAL B 1 126 ? -7.969 -24.359 -21.406 1 97.81 126 VAL B N 1
ATOM 3292 C CA . VAL B 1 126 ? -6.906 -24.031 -22.359 1 97.81 126 VAL B CA 1
ATOM 3293 C C . VAL B 1 126 ? -5.652 -23.594 -21.594 1 97.81 126 VAL B C 1
ATOM 3295 O O . VAL B 1 126 ? -4.547 -24.062 -21.891 1 97.81 126 VAL B O 1
ATOM 3298 N N . TYR B 1 127 ? -5.805 -22.797 -20.609 1 97.69 127 TYR B N 1
ATOM 3299 C CA . TYR B 1 127 ? -4.684 -22.281 -19.828 1 97.69 127 TYR B CA 1
ATOM 3300 C C . TYR B 1 127 ? -3.93 -23.422 -19.156 1 97.69 127 TYR B C 1
ATOM 3302 O O . TYR B 1 127 ? -2.709 -23.531 -19.297 1 97.69 127 TYR B O 1
ATOM 3310 N N . GLY B 1 128 ? -4.668 -24.266 -18.422 1 97.88 128 GLY B N 1
ATOM 3311 C CA . GLY B 1 128 ? -4.059 -25.422 -17.766 1 97.88 128 GLY B CA 1
ATOM 3312 C C . GLY B 1 128 ? -3.35 -26.344 -18.734 1 97.88 128 GLY B C 1
ATOM 3313 O O . GLY B 1 128 ? -2.264 -26.859 -18.438 1 97.88 128 GLY B O 1
ATOM 3314 N N . ALA B 1 129 ? -3.941 -26.562 -19.875 1 98.31 129 ALA B N 1
ATOM 3315 C CA . ALA B 1 129 ? -3.352 -27.438 -20.891 1 98.31 129 ALA B CA 1
ATOM 3316 C C . ALA B 1 129 ? -2.027 -26.875 -21.391 1 98.31 129 ALA B C 1
ATOM 3318 O O . ALA B 1 129 ? -1.039 -27.594 -21.516 1 98.31 129 ALA B O 1
ATOM 3319 N N . HIS B 1 130 ? -2.051 -25.594 -21.656 1 98.75 130 HIS B N 1
ATOM 3320 C CA . HIS B 1 130 ? -0.84 -24.969 -22.188 1 98.75 130 HIS B CA 1
ATOM 3321 C C . HIS B 1 130 ? 0.261 -24.938 -21.125 1 98.75 130 HIS B C 1
ATOM 3323 O O . HIS B 1 130 ? 1.438 -25.125 -21.453 1 98.75 130 HIS B O 1
ATOM 3329 N N . LYS B 1 131 ? -0.1 -24.703 -19.875 1 98.81 131 LYS B N 1
ATOM 3330 C CA . LYS B 1 131 ? 0.896 -24.75 -18.797 1 98.81 131 LYS B CA 1
ATOM 3331 C C . LYS B 1 131 ? 1.464 -26.156 -18.641 1 98.81 131 LYS B C 1
ATOM 3333 O O . LYS B 1 131 ? 2.668 -26.328 -18.438 1 98.81 131 LYS B O 1
ATOM 3338 N N . LYS B 1 132 ? 0.607 -27.156 -18.734 1 98.69 132 LYS B N 1
ATOM 3339 C CA . LYS B 1 132 ? 1.079 -28.531 -18.625 1 98.69 132 LYS B CA 1
ATOM 3340 C C . LYS B 1 132 ? 2.014 -28.875 -19.781 1 98.69 132 LYS B C 1
ATOM 3342 O O . LYS B 1 132 ? 3.055 -29.5 -19.578 1 98.69 132 LYS B O 1
ATOM 3347 N N . GLN B 1 133 ? 1.654 -28.531 -20.984 1 98.75 133 GLN B N 1
ATOM 3348 C CA . GLN B 1 133 ? 2.508 -28.766 -22.156 1 98.75 133 GLN B CA 1
ATOM 3349 C C . GLN B 1 133 ? 3.855 -28.062 -21.984 1 98.75 133 GLN B C 1
ATOM 3351 O O . GLN B 1 133 ? 4.898 -28.641 -22.312 1 98.75 133 GLN B O 1
ATOM 3356 N N . ALA B 1 134 ? 3.805 -26.844 -21.484 1 98.88 134 ALA B N 1
ATOM 3357 C CA . ALA B 1 134 ? 5.035 -26.109 -21.234 1 98.88 134 ALA B CA 1
ATOM 3358 C C . ALA B 1 134 ? 5.922 -26.828 -20.219 1 98.88 134 ALA B C 1
ATOM 3360 O O . ALA B 1 134 ? 7.133 -26.953 -20.422 1 98.88 134 ALA B O 1
ATOM 3361 N N . GLU B 1 135 ? 5.309 -27.328 -19.109 1 98.81 135 GLU B N 1
ATOM 3362 C CA . GLU B 1 135 ? 6.07 -28.109 -18.141 1 98.81 135 GLU B CA 1
ATOM 3363 C C . GLU B 1 135 ? 6.848 -29.234 -18.812 1 98.81 135 GLU B C 1
ATOM 3365 O O . GLU B 1 135 ? 8.055 -29.375 -18.609 1 98.81 135 GLU B O 1
ATOM 3370 N N . ASP B 1 136 ? 6.125 -30 -19.609 1 98.69 136 ASP B N 1
ATOM 3371 C CA . ASP B 1 136 ? 6.707 -31.172 -20.234 1 98.69 136 ASP B CA 1
ATOM 3372 C C . ASP B 1 136 ? 7.848 -30.797 -21.172 1 98.69 136 ASP B C 1
ATOM 3374 O O . ASP B 1 136 ? 8.93 -31.375 -21.109 1 98.69 136 ASP B O 1
ATOM 3378 N N . GLU B 1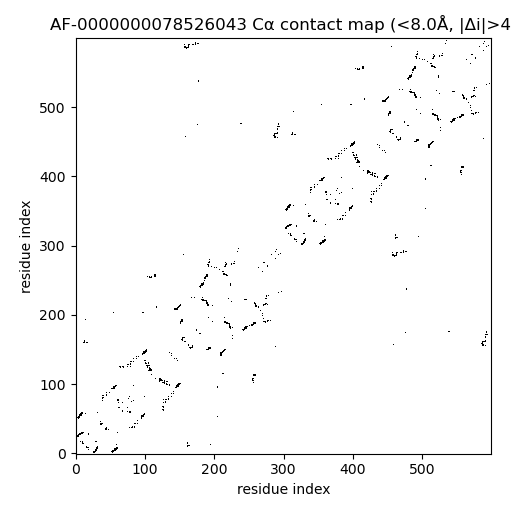 137 ? 7.602 -29.844 -21.984 1 98.88 137 GLU B N 1
ATOM 3379 C CA . GLU B 1 137 ? 8.602 -29.438 -22.969 1 98.88 137 GLU B CA 1
ATOM 3380 C C . GLU B 1 137 ? 9.812 -28.797 -22.281 1 98.88 137 GLU B C 1
ATOM 3382 O O . GLU B 1 137 ? 10.953 -29.031 -22.688 1 98.88 137 GLU B O 1
ATOM 3387 N N . ILE B 1 138 ? 9.57 -27.984 -21.266 1 98.88 138 ILE B N 1
ATOM 3388 C CA . ILE B 1 138 ? 10.656 -27.344 -20.531 1 98.88 138 ILE B CA 1
ATOM 3389 C C . ILE B 1 138 ? 11.57 -28.406 -19.922 1 98.88 138 ILE B C 1
ATOM 3391 O O . ILE B 1 138 ? 12.789 -28.328 -20.062 1 98.88 138 ILE B O 1
ATOM 3395 N N . LEU B 1 139 ? 10.984 -29.406 -19.297 1 98.75 139 LEU B N 1
ATOM 3396 C CA . LEU B 1 139 ? 11.773 -30.406 -18.594 1 98.75 139 LEU B CA 1
ATOM 3397 C C . LEU B 1 139 ? 12.508 -31.312 -19.594 1 98.75 139 LEU B C 1
ATOM 3399 O O . LEU B 1 139 ? 13.555 -31.875 -19.266 1 98.75 139 LEU B O 1
ATOM 3403 N N . GLU B 1 140 ? 11.953 -31.469 -20.812 1 98.69 140 GLU B N 1
ATOM 3404 C CA . GLU B 1 140 ? 12.664 -32.188 -21.875 1 98.69 140 GLU B CA 1
ATOM 3405 C C . GLU B 1 140 ? 13.898 -31.406 -22.328 1 98.69 140 GLU B C 1
ATOM 3407 O O . GLU B 1 140 ? 14.953 -32 -22.547 1 98.69 140 GLU B O 1
ATOM 3412 N N . ILE B 1 141 ? 13.789 -30.141 -22.438 1 98.56 141 ILE B N 1
ATOM 3413 C CA . ILE B 1 141 ? 14.852 -29.266 -22.922 1 98.56 141 ILE B CA 1
ATOM 3414 C C . ILE B 1 141 ? 15.867 -29.031 -21.812 1 98.56 141 ILE B C 1
ATOM 3416 O O . ILE B 1 141 ? 17.078 -29.016 -22.062 1 98.56 141 ILE B O 1
ATOM 3420 N N . LEU B 1 142 ? 15.336 -28.781 -20.641 1 98.5 142 LEU B N 1
ATOM 3421 C CA . LEU B 1 142 ? 16.094 -28.391 -19.453 1 98.5 142 LEU B CA 1
ATOM 3422 C C . LEU B 1 142 ? 15.672 -29.219 -18.234 1 98.5 142 LEU B C 1
ATOM 3424 O O . LEU B 1 142 ? 14.922 -28.734 -17.391 1 98.5 142 LEU B O 1
ATOM 3428 N N . PRO B 1 143 ? 16.234 -30.375 -18.062 1 98.38 143 PRO B N 1
ATOM 3429 C CA . PRO B 1 143 ? 15.82 -31.281 -16.984 1 98.38 143 PRO B CA 1
ATOM 3430 C C . PRO B 1 143 ? 16.016 -30.672 -15.602 1 98.38 143 PRO B C 1
ATOM 3432 O O . PRO B 1 143 ? 15.344 -31.078 -14.648 1 98.38 143 PRO B O 1
ATOM 3435 N N . GLU B 1 144 ? 16.859 -29.703 -15.516 1 98.31 144 GLU B N 1
ATOM 3436 C CA . GLU B 1 144 ? 17.125 -29.047 -14.234 1 98.31 144 GLU B CA 1
ATOM 3437 C C . GLU B 1 144 ? 16.156 -27.906 -13.984 1 98.31 144 GLU B C 1
ATOM 3439 O O . GLU B 1 144 ? 16.219 -27.25 -12.938 1 98.31 144 GLU B O 1
ATOM 3444 N N . GLY B 1 145 ? 15.297 -27.578 -14.961 1 98.75 145 GLY B N 1
ATOM 3445 C CA . GLY B 1 145 ? 14.289 -26.547 -14.766 1 98.75 145 GLY B CA 1
ATOM 3446 C C . GLY B 1 145 ? 13.328 -26.859 -13.633 1 98.75 145 GLY B C 1
ATOM 3447 O O . GLY B 1 145 ? 13.094 -28.016 -13.305 1 98.75 145 GLY B O 1
ATOM 3448 N N . ILE B 1 146 ? 12.852 -25.812 -12.938 1 98.94 146 ILE B N 1
ATOM 3449 C CA . ILE B 1 146 ? 11.922 -25.922 -11.82 1 98.94 146 ILE B CA 1
ATOM 3450 C C . ILE B 1 146 ? 10.547 -25.391 -12.234 1 98.94 146 ILE B C 1
ATOM 3452 O O . ILE B 1 146 ? 10.414 -24.219 -12.578 1 98.94 146 ILE B O 1
ATOM 3456 N N . CYS B 1 147 ? 9.57 -26.25 -12.281 1 98.94 147 CYS B N 1
ATOM 3457 C CA . CYS B 1 147 ? 8.195 -25.859 -12.578 1 98.94 147 CYS B CA 1
ATOM 3458 C C . CYS B 1 147 ? 7.363 -25.766 -11.305 1 98.94 147 CYS B C 1
ATOM 3460 O O . CYS B 1 147 ? 7.184 -26.766 -10.609 1 98.94 147 CYS B O 1
ATOM 3462 N N . LEU B 1 148 ? 6.855 -24.562 -11.008 1 98.94 148 LEU B N 1
ATOM 3463 C CA . LEU B 1 148 ? 6.102 -24.328 -9.781 1 98.94 148 LEU B CA 1
ATOM 3464 C C . LEU B 1 148 ? 4.613 -24.156 -10.086 1 98.94 148 LEU B C 1
ATOM 3466 O O . LEU B 1 148 ? 4.211 -23.188 -10.727 1 98.94 148 LEU B O 1
ATOM 3470 N N . ARG B 1 149 ? 3.801 -25.109 -9.711 1 98.88 149 ARG B N 1
ATOM 3471 C CA . ARG B 1 149 ? 2.354 -24.984 -9.852 1 98.88 149 ARG B CA 1
ATOM 3472 C C . ARG B 1 149 ? 1.774 -24.094 -8.75 1 98.88 149 ARG B C 1
ATOM 3474 O O . ARG B 1 149 ? 1.624 -24.547 -7.609 1 98.88 149 ARG B O 1
ATOM 3481 N N . LEU B 1 150 ? 1.42 -22.922 -9.133 1 98.81 150 LEU B N 1
ATOM 3482 C CA . LEU B 1 150 ? 1.015 -21.875 -8.188 1 98.81 150 LEU B CA 1
ATOM 3483 C C . LEU B 1 150 ? -0.494 -21.906 -7.969 1 98.81 150 LEU B C 1
ATOM 3485 O O . LEU B 1 150 ? -1.257 -22.188 -8.891 1 98.81 150 LEU B O 1
ATOM 3489 N N . THR B 1 151 ? -0.919 -21.562 -6.777 1 98.19 151 THR B N 1
ATOM 3490 C CA . THR B 1 151 ? -2.322 -21.344 -6.445 1 98.19 151 THR B CA 1
ATOM 3491 C C . THR B 1 151 ? -2.742 -19.922 -6.805 1 98.19 151 THR B C 1
ATOM 3493 O O . THR B 1 151 ? -1.904 -19.094 -7.18 1 98.19 151 THR B O 1
ATOM 3496 N N . TRP B 1 152 ? -4.098 -19.703 -6.75 1 97.5 152 TRP B N 1
ATOM 3497 C CA . TRP B 1 152 ? -4.555 -18.312 -6.719 1 97.5 152 TRP B CA 1
ATOM 3498 C C . TRP B 1 152 ? -3.885 -17.547 -5.582 1 97.5 152 TRP B C 1
ATOM 3500 O O . TRP B 1 152 ? -3.576 -18.109 -4.535 1 97.5 152 TRP B O 1
ATOM 3510 N N . MET B 1 153 ? -3.52 -16.297 -5.852 1 98.5 153 MET B N 1
ATOM 3511 C CA . MET B 1 153 ? -2.762 -15.523 -4.875 1 98.5 153 MET B CA 1
ATOM 3512 C C . MET B 1 153 ? -3.504 -14.242 -4.508 1 98.5 153 MET B C 1
ATOM 3514 O O . MET B 1 153 ? -4.391 -13.797 -5.242 1 98.5 153 MET B O 1
ATOM 3518 N N . TYR B 1 154 ? -3.182 -13.711 -3.336 1 98.25 154 TYR B N 1
ATOM 3519 C CA . TYR B 1 154 ? -3.805 -12.469 -2.9 1 98.25 154 TYR B CA 1
ATOM 3520 C C . TYR B 1 154 ? -2.797 -11.578 -2.18 1 98.25 154 TYR B C 1
ATOM 3522 O O . TYR B 1 154 ? -1.765 -12.055 -1.705 1 98.25 154 TYR B O 1
ATOM 3530 N N . ASP B 1 155 ? -3.094 -10.352 -2.135 1 98.06 155 ASP B N 1
ATOM 3531 C CA . ASP B 1 155 ? -2.373 -9.328 -1.381 1 98.06 155 ASP B CA 1
ATOM 3532 C C . ASP B 1 155 ? -3.211 -8.062 -1.232 1 98.06 155 ASP B C 1
ATOM 3534 O O . ASP B 1 155 ? -4.18 -7.863 -1.967 1 98.06 155 ASP B O 1
ATOM 3538 N N . PHE B 1 156 ? -2.869 -7.258 -0.258 1 97.62 156 PHE B N 1
ATOM 3539 C CA . PHE B 1 156 ? -3.348 -5.883 -0.286 1 97.62 156 PHE B CA 1
ATOM 3540 C C . PHE B 1 156 ? -2.762 -5.129 -1.476 1 97.62 156 PHE B C 1
ATOM 3542 O O . PHE B 1 156 ? -1.736 -5.531 -2.027 1 97.62 156 PHE B O 1
ATOM 3549 N N . PRO B 1 157 ? -3.488 -4.031 -1.949 1 96.5 157 PRO B N 1
ATOM 3550 C CA . PRO B 1 157 ? -2.865 -3.209 -2.986 1 96.5 157 PRO B CA 1
ATOM 3551 C C . PRO B 1 157 ? -1.594 -2.514 -2.504 1 96.5 157 PRO B C 1
ATOM 3553 O O . PRO B 1 157 ? -1.521 -2.084 -1.35 1 96.5 157 PRO B O 1
ATOM 3556 N N . VAL B 1 158 ? -0.611 -2.525 -3.34 1 96.62 158 VAL B N 1
ATOM 3557 C CA . VAL B 1 158 ? 0.669 -1.893 -3.039 1 96.62 158 VAL B CA 1
ATOM 3558 C C . VAL B 1 158 ? 0.975 -0.822 -4.082 1 96.62 158 VAL B C 1
ATOM 3560 O O . VAL B 1 158 ? 0.916 -1.084 -5.285 1 96.62 158 VAL B O 1
ATOM 3563 N N . ARG B 1 159 ? 1.291 0.391 -3.607 1 95 159 ARG B N 1
ATOM 3564 C CA . ARG B 1 159 ? 1.569 1.493 -4.523 1 95 159 ARG B CA 1
ATOM 3565 C C . ARG B 1 159 ? 2.666 1.117 -5.516 1 95 159 ARG B C 1
ATOM 3567 O O . ARG B 1 159 ? 3.73 0.64 -5.117 1 95 159 ARG B O 1
ATOM 3574 N N . GLY B 1 160 ? 2.354 1.266 -6.773 1 94.12 160 GLY B N 1
ATOM 3575 C CA . GLY B 1 160 ? 3.348 1.047 -7.809 1 94.12 160 GLY B CA 1
ATOM 3576 C C . GLY B 1 160 ? 3.389 -0.387 -8.305 1 94.12 160 GLY B C 1
ATOM 3577 O O . GLY B 1 160 ? 4.117 -0.704 -9.25 1 94.12 160 GLY B O 1
ATOM 3578 N N . LEU B 1 161 ? 2.648 -1.244 -7.695 1 96.44 161 LEU B N 1
ATOM 3579 C CA . LEU B 1 161 ? 2.598 -2.637 -8.133 1 96.44 161 LEU B CA 1
ATOM 3580 C C . LEU B 1 161 ? 1.197 -3.008 -8.602 1 96.44 161 LEU B C 1
ATOM 3582 O O . LEU B 1 161 ? 0.204 -2.602 -7.996 1 96.44 161 LEU B O 1
ATOM 3586 N N . LYS B 1 162 ? 1.223 -3.754 -9.625 1 94.44 162 LYS B N 1
ATOM 3587 C CA . LYS B 1 162 ? -0.051 -4.148 -10.219 1 94.44 162 LYS B CA 1
ATOM 3588 C C . LYS B 1 162 ? -0.894 -4.953 -9.234 1 94.44 162 LYS B C 1
ATOM 3590 O O . LYS B 1 162 ? -0.377 -5.828 -8.539 1 94.44 162 LYS B O 1
ATOM 3595 N N . SER B 1 163 ? -2.162 -4.531 -9.219 1 91.94 163 SER B N 1
ATOM 3596 C CA . SER B 1 163 ? -3.123 -5.34 -8.477 1 91.94 163 SER B CA 1
ATOM 3597 C C . SER B 1 163 ? -3.877 -6.289 -9.398 1 91.94 163 SER B C 1
ATOM 3599 O O . SER B 1 163 ? -4.004 -6.027 -10.602 1 91.94 163 SER B O 1
ATOM 3601 N N . ASN B 1 164 ? -4.203 -7.41 -8.859 1 87.81 164 ASN B N 1
ATOM 3602 C CA . ASN B 1 164 ? -5.066 -8.352 -9.562 1 87.81 164 ASN B CA 1
ATOM 3603 C C . ASN B 1 164 ? -6.309 -8.695 -8.742 1 87.81 164 ASN B C 1
ATOM 3605 O O . ASN B 1 164 ? -6.363 -8.406 -7.543 1 87.81 164 ASN B O 1
ATOM 3609 N N . SER B 1 165 ? -7.32 -9.156 -9.508 1 90.25 165 SER B N 1
ATOM 3610 C CA . SER B 1 165 ? -8.477 -9.672 -8.781 1 90.25 165 SER B CA 1
ATOM 3611 C C . SER B 1 165 ? -8.094 -10.836 -7.879 1 90.25 165 SER B C 1
ATOM 3613 O O . SER B 1 165 ? -7.402 -11.766 -8.312 1 90.25 165 SER B O 1
ATOM 3615 N N . ASN B 1 166 ? -8.383 -10.734 -6.633 1 95.44 166 ASN B N 1
ATOM 3616 C CA . ASN B 1 166 ? -8.172 -11.797 -5.66 1 95.44 166 ASN B CA 1
ATOM 3617 C C . ASN B 1 166 ? -9.227 -11.781 -4.559 1 95.44 166 ASN B C 1
ATOM 3619 O O . ASN B 1 166 ? -10.039 -10.859 -4.492 1 95.44 166 ASN B O 1
ATOM 3623 N N . LEU B 1 167 ? -9.227 -12.773 -3.799 1 97.19 167 LEU B N 1
ATOM 3624 C CA . LEU B 1 167 ? -10.336 -12.938 -2.859 1 97.19 167 LEU B CA 1
ATOM 3625 C C . LEU B 1 167 ? -10.344 -11.805 -1.836 1 97.19 167 LEU B C 1
ATOM 3627 O O . LEU B 1 167 ? -11.406 -11.289 -1.486 1 97.19 167 LEU B O 1
ATOM 3631 N N . LEU B 1 168 ? -9.195 -11.383 -1.3 1 97.5 168 LEU B N 1
ATOM 3632 C CA . LEU B 1 168 ? -9.102 -10.367 -0.262 1 97.5 168 LEU B CA 1
ATOM 3633 C C . LEU B 1 168 ? -9.664 -9.031 -0.758 1 97.5 168 LEU B C 1
ATOM 3635 O O . LEU B 1 168 ? -10.562 -8.461 -0.137 1 97.5 168 LEU B O 1
ATOM 3639 N N . VAL B 1 169 ? -9.172 -8.586 -1.917 1 96.19 169 VAL B N 1
ATOM 3640 C CA . VAL B 1 169 ? -9.578 -7.273 -2.41 1 96.19 169 VAL B CA 1
ATOM 3641 C C . VAL B 1 169 ? -10.992 -7.352 -2.984 1 96.19 169 VAL B C 1
ATOM 3643 O O . VAL B 1 169 ? -11.742 -6.379 -2.928 1 96.19 169 VAL B O 1
ATOM 3646 N N . ASN B 1 170 ? -11.375 -8.531 -3.523 1 95.25 170 ASN B N 1
ATOM 3647 C CA . ASN B 1 170 ? -12.758 -8.695 -3.973 1 95.25 170 ASN B CA 1
ATOM 3648 C C . ASN B 1 170 ? -13.742 -8.547 -2.818 1 95.25 170 ASN B C 1
ATOM 3650 O O . ASN B 1 170 ? -14.797 -7.922 -2.977 1 95.25 170 ASN B O 1
ATOM 3654 N N . LEU B 1 171 ? -13.406 -9.164 -1.676 1 95.88 171 LEU B N 1
ATOM 3655 C CA . LEU B 1 171 ? -14.258 -9.031 -0.498 1 95.88 171 LEU B CA 1
ATOM 3656 C C . LEU B 1 171 ? -14.312 -7.586 -0.027 1 95.88 171 LEU B C 1
ATOM 3658 O O . LEU B 1 171 ? -15.391 -7.047 0.214 1 95.88 171 LEU B O 1
ATOM 3662 N N . LEU B 1 172 ? -13.188 -6.922 0.11 1 95.5 172 LEU B N 1
ATOM 3663 C CA . LEU B 1 172 ? -13.133 -5.531 0.537 1 95.5 172 LEU B CA 1
ATOM 3664 C C . LEU B 1 172 ? -13.922 -4.637 -0.418 1 95.5 172 LEU B C 1
ATOM 3666 O O . LEU B 1 172 ? -14.695 -3.783 0.02 1 95.5 172 LEU B O 1
ATOM 3670 N N . ARG B 1 173 ? -13.656 -4.82 -1.715 1 94.19 173 ARG B N 1
ATOM 3671 C CA . ARG B 1 173 ? -14.352 -4.039 -2.727 1 94.19 173 ARG B CA 1
ATOM 3672 C C . ARG B 1 173 ? -15.859 -4.234 -2.625 1 94.19 173 ARG B C 1
ATOM 3674 O O . ARG B 1 173 ? -16.625 -3.271 -2.725 1 94.19 173 ARG B O 1
ATOM 3681 N N . SER B 1 174 ? -16.281 -5.492 -2.463 1 93.25 174 SER B N 1
ATOM 3682 C CA . SER B 1 174 ? -17.703 -5.781 -2.305 1 93.25 174 SER B CA 1
ATOM 3683 C C . SER B 1 174 ? -18.281 -5.055 -1.094 1 93.25 174 SER B C 1
ATOM 3685 O O . SER B 1 174 ? -19.406 -4.57 -1.137 1 93.25 174 SER B O 1
ATOM 3687 N N . MET B 1 175 ? -17.562 -5.035 -0.028 1 93 175 MET B N 1
ATOM 3688 C CA . MET B 1 175 ? -18 -4.328 1.175 1 93 175 MET B CA 1
ATOM 3689 C C . MET B 1 175 ? -18.062 -2.822 0.929 1 93 175 MET B C 1
ATOM 3691 O O . MET B 1 175 ? -19.016 -2.164 1.336 1 93 175 MET B O 1
ATOM 3695 N N . VAL B 1 176 ? -17.062 -2.25 0.229 1 93.12 176 VAL B N 1
ATOM 3696 C CA . VAL B 1 176 ? -17.031 -0.83 -0.107 1 93.12 176 VAL B CA 1
ATOM 3697 C C . VAL B 1 176 ? -18.234 -0.478 -0.978 1 93.12 176 VAL B C 1
ATOM 3699 O O . VAL B 1 176 ? -18.922 0.521 -0.732 1 93.12 176 VAL B O 1
ATOM 3702 N N . GLN B 1 177 ? -18.531 -1.359 -1.918 1 91.69 177 GLN B N 1
ATOM 3703 C CA . GLN B 1 177 ? -19.594 -1.106 -2.887 1 91.69 177 GLN B CA 1
ATOM 3704 C C . GLN B 1 177 ? -20.953 -1.531 -2.336 1 91.69 177 GLN B C 1
ATOM 3706 O O . GLN B 1 177 ? -21.984 -1.285 -2.961 1 91.69 177 GLN B O 1
ATOM 3711 N N . ASN B 1 178 ? -20.906 -2.16 -1.255 1 91 178 ASN B N 1
ATOM 3712 C CA . ASN B 1 178 ? -22.125 -2.689 -0.638 1 91 178 ASN B CA 1
ATOM 3713 C C . ASN B 1 178 ? -22.828 -3.668 -1.563 1 91 178 ASN B C 1
ATOM 3715 O O . ASN B 1 178 ? -24.031 -3.539 -1.799 1 91 178 ASN B O 1
ATOM 3719 N N . ARG B 1 179 ? -22.109 -4.543 -2.107 1 91.31 179 ARG B N 1
ATOM 3720 C CA . ARG B 1 179 ? -22.625 -5.594 -2.98 1 91.31 179 ARG B CA 1
ATOM 3721 C C . ARG B 1 179 ? -22.188 -6.969 -2.492 1 91.31 179 ARG B C 1
ATOM 3723 O O . ARG B 1 179 ? -21.031 -7.352 -2.658 1 91.31 179 ARG B O 1
ATOM 3730 N N . PRO B 1 180 ? -23.141 -7.672 -1.886 1 93.06 180 PRO B N 1
ATOM 3731 C CA . PRO B 1 180 ? -22.781 -9.008 -1.41 1 93.06 180 PRO B CA 1
ATOM 3732 C C . PRO B 1 180 ? -22.188 -9.891 -2.512 1 93.06 180 PRO B C 1
ATOM 3734 O O . PRO B 1 180 ? -22.5 -9.695 -3.691 1 93.06 180 PRO B O 1
ATOM 3737 N N . ILE B 1 181 ? -21.406 -10.844 -2.119 1 94.12 181 ILE B N 1
ATOM 3738 C CA . ILE B 1 181 ? -20.719 -11.68 -3.102 1 94.12 181 ILE B CA 1
ATOM 3739 C C . ILE B 1 181 ? -21.203 -13.125 -2.971 1 94.12 181 ILE B C 1
ATOM 3741 O O . ILE B 1 181 ? -21.484 -13.594 -1.865 1 94.12 181 ILE B O 1
ATOM 3745 N N . LYS B 1 182 ? -21.297 -13.82 -4.09 1 94.44 182 LYS B N 1
ATOM 3746 C CA . LYS B 1 182 ? -21.594 -15.25 -4.148 1 94.44 182 LYS B CA 1
ATOM 3747 C C . LYS B 1 182 ? -20.344 -16.062 -4.488 1 94.44 182 LYS B C 1
ATOM 3749 O O . LYS B 1 182 ? -19.625 -15.734 -5.441 1 94.44 182 LYS B O 1
ATOM 3754 N N . LEU B 1 183 ? -20.109 -17.078 -3.664 1 95.31 183 LEU B N 1
ATOM 3755 C CA . LEU B 1 183 ? -18.922 -17.906 -3.877 1 95.31 183 LEU B CA 1
ATOM 3756 C C . LEU B 1 183 ? -19.328 -19.375 -3.982 1 95.31 183 LEU B C 1
ATOM 3758 O O . LEU B 1 183 ? -20.25 -19.828 -3.305 1 95.31 183 LEU B O 1
ATOM 3762 N N . SER B 1 184 ? -18.641 -20.078 -4.766 1 93.88 184 SER B N 1
ATOM 3763 C CA . SER B 1 184 ? -18.969 -21.469 -5.07 1 93.88 184 SER B CA 1
ATOM 3764 C C . SER B 1 184 ? -18.797 -22.359 -3.844 1 93.88 184 SER B C 1
ATOM 3766 O O . SER B 1 184 ? -17.812 -22.234 -3.113 1 93.88 184 SER B O 1
ATOM 3768 N N . VAL B 1 185 ? -19.734 -23.312 -3.623 1 94 185 VAL B N 1
ATOM 3769 C CA . VAL B 1 185 ? -19.656 -24.281 -2.539 1 94 185 VAL B CA 1
ATOM 3770 C C . VAL B 1 185 ? -18.938 -25.547 -3.023 1 94 185 VAL B C 1
ATOM 3772 O O . VAL B 1 185 ? -18.703 -26.469 -2.242 1 94 185 VAL B O 1
ATOM 3775 N N . SER B 1 186 ? -18.562 -25.531 -4.328 1 91.94 186 SER B N 1
ATOM 3776 C CA . SER B 1 186 ? -18.062 -26.766 -4.91 1 91.94 186 SER B CA 1
ATOM 3777 C C . SER B 1 186 ? -16.688 -26.562 -5.539 1 91.94 186 SER B C 1
ATOM 3779 O O . SER B 1 186 ? -16.156 -27.469 -6.195 1 91.94 186 SER B O 1
ATOM 3781 N N . ASP B 1 187 ? -16.125 -25.406 -5.426 1 92.75 187 ASP B N 1
ATOM 3782 C CA . ASP B 1 187 ? -14.773 -25.109 -5.898 1 92.75 187 ASP B CA 1
ATOM 3783 C C . ASP B 1 187 ? -13.773 -25.109 -4.742 1 92.75 187 ASP B C 1
ATOM 3785 O O . ASP B 1 187 ? -13.859 -24.281 -3.838 1 92.75 187 ASP B O 1
ATOM 3789 N N . TYR B 1 188 ? -12.898 -26.078 -4.797 1 95.5 188 TYR B N 1
ATOM 3790 C CA . TYR B 1 188 ? -11.898 -26.219 -3.746 1 95.5 188 TYR B CA 1
ATOM 3791 C C . TYR B 1 188 ? -10.508 -25.859 -4.258 1 95.5 188 TYR B C 1
ATOM 3793 O O . TYR B 1 188 ? -10.086 -26.328 -5.312 1 95.5 188 TYR B O 1
ATOM 3801 N N . ARG B 1 189 ? -9.828 -24.953 -3.572 1 96.88 189 ARG B N 1
ATOM 3802 C CA . ARG B 1 189 ? -8.461 -24.594 -3.953 1 96.88 189 ARG B CA 1
ATOM 3803 C C . ARG B 1 189 ? -7.734 -23.906 -2.803 1 96.88 189 ARG B C 1
ATOM 3805 O O . ARG B 1 189 ? -8.367 -23.375 -1.894 1 96.88 189 ARG B O 1
ATOM 3812 N N . GLY B 1 190 ? -6.426 -24.031 -2.814 1 98.19 190 GLY B N 1
ATOM 3813 C CA . GLY B 1 190 ? -5.625 -23.156 -1.97 1 98.19 190 GLY B CA 1
ATOM 3814 C C . GLY B 1 190 ? -5.551 -21.734 -2.488 1 98.19 190 GLY B C 1
ATOM 3815 O O . GLY B 1 190 ? -5.594 -21.5 -3.697 1 98.19 190 GLY B O 1
ATOM 3816 N N . ILE B 1 191 ? -5.527 -20.812 -1.632 1 98.75 191 ILE B N 1
ATOM 3817 C CA . ILE B 1 191 ? -5.293 -19.391 -1.923 1 98.75 191 ILE B CA 1
ATOM 3818 C C . ILE B 1 191 ? -4.102 -18.891 -1.107 1 98.75 191 ILE B C 1
ATOM 3820 O O . ILE B 1 191 ? -4.094 -19 0.121 1 98.75 191 ILE B O 1
ATOM 3824 N N . THR B 1 192 ? -3.111 -18.391 -1.772 1 98.88 192 THR B N 1
ATOM 3825 C CA . THR B 1 192 ? -1.825 -18.156 -1.121 1 98.88 192 THR B CA 1
ATOM 3826 C C . THR B 1 192 ? -1.524 -16.672 -1.018 1 98.88 192 THR B C 1
ATOM 3828 O O . THR B 1 192 ? -1.712 -15.922 -1.982 1 98.88 192 THR B O 1
ATOM 3831 N N . TRP B 1 193 ? -1.151 -16.219 0.175 1 98.81 193 TRP B N 1
ATOM 3832 C CA . TRP B 1 193 ? -0.597 -14.875 0.301 1 98.81 193 TRP B CA 1
ATOM 3833 C C . TRP B 1 193 ? 0.666 -14.727 -0.541 1 98.81 193 TRP B C 1
ATOM 3835 O O . TRP B 1 193 ? 1.656 -15.43 -0.316 1 98.81 193 TRP B O 1
ATOM 3845 N N . VAL B 1 194 ? 0.655 -13.828 -1.469 1 98.69 194 VAL B N 1
ATOM 3846 C CA . VAL B 1 194 ? 1.688 -13.727 -2.494 1 98.69 194 VAL B CA 1
ATOM 3847 C C . VAL B 1 194 ? 3.047 -13.5 -1.835 1 98.69 194 VAL B C 1
ATOM 3849 O O . VAL B 1 194 ? 4.078 -13.922 -2.359 1 98.69 194 VAL B O 1
ATOM 3852 N N . GLN B 1 195 ? 3.094 -12.883 -0.629 1 98.44 195 GLN B N 1
ATOM 3853 C CA . GLN B 1 195 ? 4.371 -12.609 0.024 1 98.44 195 GLN B CA 1
ATOM 3854 C C . GLN B 1 195 ? 5.066 -13.898 0.431 1 98.44 195 GLN B C 1
ATOM 3856 O O . GLN B 1 195 ? 6.297 -13.961 0.463 1 98.44 195 GLN B O 1
ATOM 3861 N N . GLU B 1 196 ? 4.297 -14.906 0.734 1 98.75 196 GLU B N 1
ATOM 3862 C CA . GLU B 1 196 ? 4.906 -16.203 1.014 1 98.75 196 GLU B CA 1
ATOM 3863 C C . GLU B 1 196 ? 5.508 -16.812 -0.249 1 98.75 196 GLU B C 1
ATOM 3865 O O . GLU B 1 196 ? 6.566 -17.453 -0.195 1 98.75 196 GLU B O 1
ATOM 3870 N N . VAL B 1 197 ? 4.82 -16.625 -1.374 1 98.88 197 VAL B N 1
ATOM 3871 C CA . VAL B 1 197 ? 5.359 -17.094 -2.646 1 98.88 197 VAL B CA 1
ATOM 3872 C C . VAL B 1 197 ? 6.68 -16.375 -2.938 1 98.88 197 VAL B C 1
ATOM 3874 O O . VAL B 1 197 ? 7.68 -17.016 -3.26 1 98.88 197 VAL B O 1
ATOM 3877 N N . VAL B 1 198 ? 6.668 -15.062 -2.77 1 98.75 198 VAL B N 1
ATOM 3878 C CA . VAL B 1 198 ? 7.832 -14.227 -3.051 1 98.75 198 VAL B CA 1
ATOM 3879 C C . VAL B 1 198 ? 9.008 -14.672 -2.186 1 98.75 198 VAL B C 1
ATOM 3881 O O . VAL B 1 198 ? 10.102 -14.922 -2.695 1 98.75 198 VAL B O 1
ATOM 3884 N N . LYS B 1 199 ? 8.797 -14.828 -0.914 1 98.19 199 LYS B N 1
ATOM 3885 C CA . LYS B 1 199 ? 9.859 -15.195 0.019 1 98.19 199 LYS B CA 1
ATOM 3886 C C . LYS B 1 199 ? 10.414 -16.578 -0.297 1 98.19 199 LYS B C 1
ATOM 3888 O O . LYS B 1 199 ? 11.617 -16.812 -0.169 1 98.19 199 LYS B O 1
ATOM 3893 N N . ASN B 1 200 ? 9.57 -17.422 -0.725 1 98.75 200 ASN B N 1
ATOM 3894 C CA . ASN B 1 200 ? 9.961 -18.812 -0.948 1 98.75 200 ASN B CA 1
ATOM 3895 C C . ASN B 1 200 ? 10.641 -18.984 -2.303 1 98.75 200 ASN B C 1
ATOM 3897 O O . ASN B 1 200 ? 11.117 -20.078 -2.625 1 98.75 200 ASN B O 1
ATOM 3901 N N . MET B 1 201 ? 10.734 -17.953 -3.15 1 98.56 201 MET B N 1
ATOM 3902 C CA . MET B 1 201 ? 11.422 -18.062 -4.434 1 98.56 201 MET B CA 1
ATOM 3903 C C . MET B 1 201 ? 12.906 -18.344 -4.23 1 98.56 201 MET B C 1
ATOM 3905 O O . MET B 1 201 ? 13.508 -19.109 -5 1 98.56 201 MET B O 1
ATOM 3909 N N . GLU B 1 202 ? 13.492 -17.75 -3.184 1 97.62 202 GLU B N 1
ATOM 3910 C CA . GLU B 1 202 ? 14.922 -17.922 -2.959 1 97.62 202 GLU B CA 1
ATOM 3911 C C . GLU B 1 202 ? 15.266 -19.391 -2.68 1 97.62 202 GLU B C 1
ATOM 3913 O O . GLU B 1 202 ? 16.062 -19.984 -3.395 1 97.62 202 GLU B O 1
ATOM 3918 N N . PRO B 1 203 ? 14.641 -20.031 -1.646 1 98.31 203 PRO B N 1
ATOM 3919 C CA . PRO B 1 203 ? 14.961 -21.453 -1.479 1 98.31 203 PRO B CA 1
ATOM 3920 C C . PRO B 1 203 ? 14.508 -22.297 -2.664 1 98.31 203 PRO B C 1
ATOM 3922 O O . PRO B 1 203 ? 15.102 -23.344 -2.943 1 98.31 203 PRO B O 1
ATOM 3925 N N . ALA B 1 204 ? 13.469 -21.875 -3.42 1 98.75 204 ALA B N 1
ATOM 3926 C CA . ALA B 1 204 ? 12.984 -22.641 -4.574 1 98.75 204 ALA B CA 1
ATOM 3927 C C . ALA B 1 204 ? 14.047 -22.703 -5.668 1 98.75 204 ALA B C 1
ATOM 3929 O O . ALA B 1 204 ? 14.094 -23.672 -6.43 1 98.75 204 ALA B O 1
ATOM 3930 N N . MET B 1 205 ? 14.914 -21.672 -5.758 1 97.81 205 MET B N 1
ATOM 3931 C CA . MET B 1 205 ? 15.969 -21.641 -6.766 1 97.81 205 MET B CA 1
ATOM 3932 C C . MET B 1 205 ? 16.953 -22.781 -6.562 1 97.81 205 MET B C 1
ATOM 3934 O O . MET B 1 205 ? 17.688 -23.141 -7.484 1 97.81 205 MET B O 1
ATOM 3938 N N . ASP B 1 206 ? 16.969 -23.359 -5.371 1 97.69 206 ASP B N 1
ATOM 3939 C CA . ASP B 1 206 ? 17.953 -24.391 -5.051 1 97.69 206 ASP B CA 1
ATOM 3940 C C . ASP B 1 206 ? 17.344 -25.797 -5.172 1 97.69 206 ASP B C 1
ATOM 3942 O O . ASP B 1 206 ? 18.016 -26.797 -4.957 1 97.69 206 ASP B O 1
ATOM 3946 N N . LEU B 1 207 ? 16.078 -25.875 -5.504 1 98.69 207 LEU B N 1
ATOM 3947 C CA . LEU B 1 207 ? 15.414 -27.172 -5.664 1 98.69 207 LEU B CA 1
ATOM 3948 C C . LEU B 1 207 ? 16.016 -27.938 -6.832 1 98.69 207 LEU B C 1
ATOM 3950 O O . LEU B 1 207 ? 16.469 -27.344 -7.812 1 98.69 207 LEU B O 1
ATOM 3954 N N . PRO B 1 208 ? 15.945 -29.328 -6.77 1 98.56 208 PRO B N 1
ATOM 3955 C CA . PRO B 1 208 ? 16.219 -30.109 -7.98 1 98.56 208 PRO B CA 1
ATOM 3956 C C . PRO B 1 208 ? 15.195 -29.859 -9.086 1 98.56 208 PRO B C 1
ATOM 3958 O O . PRO B 1 208 ? 14.07 -29.422 -8.805 1 98.56 208 PRO B O 1
ATOM 3961 N N . GLY B 1 209 ? 15.648 -30.109 -10.32 1 98.75 209 GLY B N 1
ATOM 3962 C CA . GLY B 1 209 ? 14.719 -29.969 -11.422 1 98.75 209 GLY B CA 1
ATOM 3963 C C . GLY B 1 209 ? 13.477 -30.812 -11.273 1 98.75 209 GLY B C 1
ATOM 3964 O O . GLY B 1 209 ? 13.539 -31.938 -10.766 1 98.75 209 GLY B O 1
ATOM 3965 N N . GLY B 1 210 ? 12.336 -30.297 -11.641 1 98.62 210 GLY B N 1
ATOM 3966 C CA . GLY B 1 210 ? 11.094 -31.047 -11.547 1 98.62 210 GLY B CA 1
ATOM 3967 C C . GLY B 1 210 ? 9.883 -30.156 -11.328 1 98.62 210 GLY B C 1
ATOM 3968 O O . GLY B 1 210 ? 9.961 -28.938 -11.477 1 98.62 210 GLY B O 1
ATOM 3969 N N . ILE B 1 211 ? 8.766 -30.781 -11.133 1 98.81 211 ILE B N 1
ATOM 3970 C CA . ILE B 1 211 ? 7.484 -30.125 -10.906 1 98.81 211 ILE B CA 1
ATOM 3971 C C . ILE B 1 211 ? 7.176 -30.109 -9.406 1 98.81 211 ILE B C 1
ATOM 3973 O O . ILE B 1 211 ? 7.336 -31.125 -8.727 1 98.81 211 ILE B O 1
ATOM 3977 N N . TYR B 1 212 ? 6.766 -28.938 -8.914 1 98.94 212 TYR B N 1
ATOM 3978 C CA . TYR B 1 212 ? 6.422 -28.797 -7.5 1 98.94 212 TYR B CA 1
ATOM 3979 C C . TYR B 1 212 ? 5.102 -28.062 -7.336 1 98.94 212 TYR B C 1
ATOM 3981 O O . TYR B 1 212 ? 4.895 -27 -7.938 1 98.94 212 TYR B O 1
ATOM 3989 N N . ASN B 1 213 ? 4.168 -28.656 -6.539 1 98.88 213 ASN B N 1
ATOM 3990 C CA . ASN B 1 213 ? 3.096 -27.828 -5.988 1 98.88 213 ASN B CA 1
ATOM 3991 C C . ASN B 1 213 ? 3.645 -26.703 -5.113 1 98.88 213 ASN B C 1
ATOM 3993 O O . ASN B 1 213 ? 4.531 -26.938 -4.289 1 98.88 213 ASN B O 1
ATOM 3997 N N . PHE B 1 214 ? 3.154 -25.484 -5.305 1 98.88 214 PHE B N 1
ATOM 3998 C CA . PHE B 1 214 ? 3.781 -24.312 -4.691 1 98.88 214 PHE B CA 1
ATOM 3999 C C . PHE B 1 214 ? 2.732 -23.312 -4.242 1 98.88 214 PHE B C 1
ATOM 4001 O O . PHE B 1 214 ? 2.428 -22.359 -4.961 1 98.88 214 PHE B O 1
ATOM 4008 N N . GLY B 1 215 ? 2.275 -23.406 -3.084 1 98.75 215 GLY B N 1
ATOM 4009 C CA . GLY B 1 215 ? 1.251 -22.531 -2.529 1 98.75 215 GLY B CA 1
ATOM 4010 C C . GLY B 1 215 ? 0.576 -23.109 -1.302 1 98.75 215 GLY B C 1
ATOM 4011 O O . GLY B 1 215 ? 1.062 -24.078 -0.72 1 98.75 215 GLY B O 1
ATOM 4012 N N . SER B 1 216 ? -0.484 -22.547 -0.901 1 98.75 216 SER B N 1
ATOM 4013 C CA . SER B 1 216 ? -1.18 -22.891 0.333 1 98.75 216 SER B CA 1
ATOM 4014 C C . SER B 1 216 ? -2.045 -24.125 0.15 1 98.75 216 SER B C 1
ATOM 4016 O O . SER B 1 216 ? -2.66 -24.312 -0.902 1 98.75 216 SER B O 1
ATOM 4018 N N . GLU B 1 217 ? -2.051 -24.938 1.158 1 98 217 GLU B N 1
ATOM 4019 C CA . GLU B 1 217 ? -2.994 -26.047 1.235 1 98 217 GLU B CA 1
ATOM 4020 C C . GLU B 1 217 ? -4.363 -25.578 1.724 1 98 217 GLU B C 1
ATOM 4022 O O . GLU B 1 217 ? -4.473 -24.531 2.352 1 98 217 GLU B O 1
ATOM 4027 N N . SER B 1 218 ? -5.352 -26.328 1.316 1 97.25 218 SER B N 1
ATOM 4028 C CA . SER B 1 218 ? -6.703 -26.078 1.804 1 97.25 218 SER B CA 1
ATOM 4029 C C . SER B 1 218 ? -7.578 -27.328 1.664 1 97.25 218 SER B C 1
ATOM 4031 O O . SER B 1 218 ? -7.281 -28.219 0.866 1 97.25 218 SER B O 1
ATOM 4033 N N . THR B 1 219 ? -8.602 -27.406 2.502 1 95.06 219 THR B N 1
ATOM 4034 C CA . THR B 1 219 ? -9.656 -28.391 2.35 1 95.06 219 THR B CA 1
ATOM 4035 C C . THR B 1 219 ? -11.016 -27.719 2.193 1 95.06 219 THR B C 1
ATOM 4037 O O . THR B 1 219 ? -12.055 -28.391 2.191 1 95.06 219 THR B O 1
ATOM 4040 N N . LEU B 1 220 ? -10.992 -26.438 2.029 1 96.75 220 LEU B N 1
ATOM 4041 C CA . LEU B 1 220 ? -12.227 -25.672 2.096 1 96.75 220 LEU B CA 1
ATOM 4042 C C . LEU B 1 220 ? -12.656 -25.219 0.704 1 96.75 220 LEU B C 1
ATOM 4044 O O . LEU B 1 220 ? -11.82 -25.031 -0.181 1 96.75 220 LEU B O 1
ATOM 4048 N N . SER B 1 221 ? -13.969 -25.031 0.524 1 94.88 221 SER B N 1
ATOM 4049 C CA . SER B 1 221 ? -14.508 -24.453 -0.699 1 94.88 221 SER B CA 1
ATOM 4050 C C . SER B 1 221 ? -14.289 -22.938 -0.74 1 94.88 221 SER B C 1
ATOM 4052 O O . SER B 1 221 ? -13.945 -22.328 0.275 1 94.88 221 SER B O 1
ATOM 4054 N N . ALA B 1 222 ? -14.461 -22.422 -1.946 1 96.12 222 ALA B N 1
ATOM 4055 C CA . ALA B 1 222 ? -14.375 -20.969 -2.1 1 96.12 222 ALA B CA 1
ATOM 4056 C C . ALA B 1 222 ? -15.328 -20.266 -1.14 1 96.12 222 ALA B C 1
ATOM 4058 O O . ALA B 1 222 ? -14.961 -19.25 -0.535 1 96.12 222 ALA B O 1
ATOM 4059 N N . TYR B 1 223 ? -16.547 -20.797 -0.974 1 96.38 223 TYR B N 1
ATOM 4060 C CA . TYR B 1 223 ? -17.547 -20.219 -0.08 1 96.38 223 TYR B CA 1
ATOM 4061 C C . TYR B 1 223 ? -17.062 -20.25 1.366 1 96.38 223 TYR B C 1
ATOM 4063 O O . TYR B 1 223 ? -17.156 -19.25 2.078 1 96.38 223 TYR B O 1
ATOM 4071 N N . GLU B 1 224 ? -16.562 -21.359 1.756 1 97.38 224 GLU B N 1
ATOM 4072 C CA . GLU B 1 224 ? -16.094 -21.5 3.133 1 97.38 224 GLU B CA 1
ATOM 4073 C C . GLU B 1 224 ? -14.914 -20.562 3.418 1 97.38 224 GLU B C 1
ATOM 4075 O O . GLU B 1 224 ? -14.875 -19.906 4.465 1 97.38 224 GLU B O 1
ATOM 4080 N N . ILE B 1 225 ? -13.945 -20.5 2.461 1 98.25 225 ILE B N 1
ATOM 4081 C CA . ILE B 1 225 ? -12.805 -19.609 2.623 1 98.25 225 ILE B CA 1
ATOM 4082 C C . ILE B 1 225 ? -13.289 -18.172 2.688 1 98.25 225 ILE B C 1
ATOM 4084 O O . ILE B 1 225 ? -12.93 -17.422 3.609 1 98.25 225 ILE B O 1
ATOM 4088 N N . GLY B 1 226 ? -14.094 -17.797 1.712 1 97.88 226 GLY B N 1
ATOM 4089 C CA . GLY B 1 226 ? -14.617 -16.438 1.664 1 97.88 226 GLY B CA 1
ATOM 4090 C C . GLY B 1 226 ? -15.359 -16.047 2.926 1 97.88 226 GLY B C 1
ATOM 4091 O O . GLY B 1 226 ? -15.211 -14.922 3.408 1 97.88 226 GLY B O 1
ATOM 4092 N N . SER B 1 227 ? -16.141 -16.938 3.467 1 96.94 227 SER B N 1
ATOM 4093 C CA . SER B 1 227 ? -16.906 -16.672 4.688 1 96.94 227 SER B CA 1
ATOM 4094 C C . SER B 1 227 ? -15.977 -16.438 5.875 1 96.94 227 SER B C 1
ATOM 4096 O O . SER B 1 227 ? -16.188 -15.516 6.664 1 96.94 227 SER B O 1
ATOM 4098 N N . ARG B 1 228 ? -14.984 -17.25 5.965 1 96.69 228 ARG B N 1
ATOM 4099 C CA . ARG B 1 228 ? -14.039 -17.109 7.066 1 96.69 228 ARG B CA 1
ATOM 4100 C C . ARG B 1 228 ? -13.273 -15.797 6.965 1 96.69 228 ARG B C 1
ATOM 4102 O O . ARG B 1 228 ? -13.102 -15.094 7.965 1 96.69 228 ARG B O 1
ATOM 4109 N N . VAL B 1 229 ? -12.797 -15.484 5.758 1 97.25 229 VAL B N 1
ATOM 4110 C CA . VAL B 1 229 ? -12.047 -14.25 5.555 1 97.25 229 VAL B CA 1
ATOM 4111 C C . VAL B 1 229 ? -12.945 -13.047 5.812 1 97.25 229 VAL B C 1
ATOM 4113 O O . VAL B 1 229 ? -12.531 -12.07 6.438 1 97.25 229 VAL B O 1
ATOM 4116 N N . PHE B 1 230 ? -14.172 -13.156 5.375 1 96.62 230 PHE B N 1
ATOM 4117 C CA . PHE B 1 230 ? -15.141 -12.094 5.602 1 96.62 230 PHE B CA 1
ATOM 4118 C C . PHE B 1 230 ? -15.336 -11.836 7.094 1 96.62 230 PHE B C 1
ATOM 4120 O O . PHE B 1 230 ? -15.398 -10.688 7.531 1 96.62 230 PHE B O 1
ATOM 4127 N N . GLN B 1 231 ? -15.398 -12.852 7.832 1 94.5 231 GLN B N 1
ATOM 4128 C CA . GLN B 1 231 ? -15.562 -12.719 9.273 1 94.5 231 GLN B CA 1
ATOM 4129 C C . GLN B 1 231 ? -14.375 -11.992 9.898 1 94.5 231 GLN B C 1
ATOM 4131 O O . GLN B 1 231 ? -14.539 -11.242 10.867 1 94.5 231 GLN B O 1
ATOM 4136 N N . MET B 1 232 ? -13.164 -12.25 9.375 1 94.31 232 MET B N 1
ATOM 4137 C CA . MET B 1 232 ? -11.977 -11.547 9.852 1 94.31 232 MET B CA 1
ATOM 4138 C C . MET B 1 232 ? -12.07 -10.055 9.547 1 94.31 232 MET B C 1
ATOM 4140 O O . MET B 1 232 ? -11.57 -9.227 10.312 1 94.31 232 MET B O 1
ATOM 4144 N N . LEU B 1 233 ? -12.68 -9.742 8.398 1 94.88 233 LEU B N 1
ATOM 4145 C CA . LEU B 1 233 ? -12.766 -8.359 7.938 1 94.88 233 LEU B CA 1
ATOM 4146 C C . LEU B 1 233 ? -13.906 -7.629 8.633 1 94.88 233 LEU B C 1
ATOM 4148 O O . LEU B 1 233 ? -13.82 -6.418 8.859 1 94.88 233 LEU B O 1
ATOM 4152 N N . ASP B 1 234 ? -15 -8.344 8.867 1 92.94 234 ASP B N 1
ATOM 4153 C CA . ASP B 1 234 ? -16.172 -7.785 9.531 1 92.94 234 ASP B CA 1
ATOM 4154 C C . ASP B 1 234 ? -16.188 -8.164 11.008 1 92.94 234 ASP B C 1
ATOM 4156 O O . ASP B 1 234 ? -17.172 -8.742 11.492 1 92.94 234 ASP B O 1
ATOM 4160 N N . LYS B 1 235 ? -15.297 -7.703 11.711 1 81.25 235 LYS B N 1
ATOM 4161 C CA . LYS B 1 235 ? -15.062 -8.125 13.094 1 81.25 235 LYS B CA 1
ATOM 4162 C C . LYS B 1 235 ? -16.25 -7.754 13.984 1 81.25 235 LYS B C 1
ATOM 4164 O O . LYS B 1 235 ? -16.562 -8.477 14.93 1 81.25 235 LYS B O 1
ATOM 4169 N N . ASN B 1 236 ? -16.875 -6.703 13.602 1 81.62 236 ASN B N 1
ATOM 4170 C CA . ASN B 1 236 ? -17.953 -6.223 14.453 1 81.62 236 ASN B CA 1
ATOM 4171 C C . ASN B 1 236 ? -19.312 -6.738 13.984 1 81.62 236 ASN B C 1
ATOM 4173 O O . ASN B 1 236 ? -20.328 -6.457 14.602 1 81.62 236 ASN B O 1
ATOM 4177 N N . GLY B 1 237 ? -19.328 -7.551 12.969 1 83.12 237 GLY B N 1
ATOM 4178 C CA . GLY B 1 237 ? -20.562 -8.156 12.469 1 83.12 237 GLY B CA 1
ATOM 4179 C C . GLY B 1 237 ? -21.562 -7.145 11.938 1 83.12 237 GLY B C 1
ATOM 4180 O O . GLY B 1 237 ? -22.766 -7.289 12.148 1 83.12 237 GLY B O 1
ATOM 4181 N N . ASN B 1 238 ? -21.047 -6.09 11.32 1 79.44 238 ASN B N 1
ATOM 4182 C CA . ASN B 1 238 ? -21.875 -4.984 10.859 1 79.44 238 ASN B CA 1
ATOM 4183 C C . ASN B 1 238 ? -22.5 -5.277 9.5 1 79.44 238 ASN B C 1
ATOM 4185 O O . ASN B 1 238 ? -23.438 -4.594 9.078 1 79.44 238 ASN B O 1
ATOM 4189 N N . ARG B 1 239 ? -22.047 -6.27 8.734 1 87.25 239 ARG B N 1
ATOM 4190 C CA . ARG B 1 239 ? -22.438 -6.441 7.34 1 87.25 239 ARG B CA 1
ATOM 4191 C C . ARG B 1 239 ? -23.406 -7.598 7.18 1 87.25 239 ARG B C 1
ATOM 4193 O O . ARG B 1 239 ? -23.969 -7.797 6.102 1 87.25 239 ARG B O 1
ATOM 4200 N N . GLY B 1 240 ? -23.812 -8.258 8.234 1 81.62 240 GLY B N 1
ATOM 4201 C CA . GLY B 1 240 ? -24.734 -9.375 8.109 1 81.62 240 GLY B CA 1
ATOM 4202 C C . GLY B 1 240 ? -24.234 -10.453 7.168 1 81.62 240 GLY B C 1
ATOM 4203 O O . GLY B 1 240 ? -23.078 -10.867 7.238 1 81.62 240 GLY B O 1
ATOM 4204 N N . ASN B 1 241 ? -25.219 -11 6.234 1 85.56 241 ASN B N 1
ATOM 4205 C CA . ASN B 1 241 ? -24.906 -12.07 5.293 1 85.56 241 ASN B CA 1
ATOM 4206 C C . ASN B 1 241 ? -24.328 -11.508 3.992 1 85.56 241 ASN B C 1
ATOM 4208 O O . ASN B 1 241 ? -24.984 -11.555 2.949 1 85.56 241 ASN B O 1
ATOM 4212 N N . PHE B 1 242 ? -23.094 -11.117 4.016 1 91.5 242 PHE B N 1
ATOM 4213 C CA . PHE B 1 242 ? -22.469 -10.445 2.889 1 91.5 242 PHE B CA 1
ATOM 4214 C C . PHE B 1 242 ? -21.859 -11.461 1.927 1 91.5 242 PHE B C 1
ATOM 4216 O O . PHE B 1 242 ? -21.609 -11.141 0.762 1 91.5 242 PHE B O 1
ATOM 4223 N N . VAL B 1 243 ? -21.562 -12.688 2.373 1 95 243 VAL B N 1
ATOM 4224 C CA . VAL B 1 243 ? -21.062 -13.797 1.566 1 95 243 VAL B CA 1
ATOM 4225 C C . VAL B 1 243 ? -22.078 -14.922 1.525 1 95 243 VAL B C 1
ATOM 4227 O O . VAL B 1 243 ? -22.516 -15.414 2.57 1 95 243 VAL B O 1
ATOM 4230 N N . SER B 1 244 ? -22.547 -15.281 0.29 1 94.88 244 SER B N 1
ATOM 4231 C CA . SER B 1 244 ? -23.562 -16.312 0.147 1 94.88 244 SER B CA 1
ATOM 4232 C C . SER B 1 244 ? -23.078 -17.438 -0.754 1 94.88 244 SER B C 1
ATOM 4234 O O . SER B 1 244 ? -22.188 -17.25 -1.58 1 94.88 244 SER B O 1
ATOM 4236 N N . PRO B 1 245 ? -23.656 -18.609 -0.519 1 94 245 PRO B N 1
ATOM 4237 C CA . PRO B 1 245 ? -23.25 -19.781 -1.315 1 94 245 PRO B CA 1
ATOM 4238 C C . PRO B 1 245 ? -23.812 -19.75 -2.732 1 94 245 PRO B C 1
ATOM 4240 O O . PRO B 1 245 ? -24.953 -19.328 -2.938 1 94 245 PRO B O 1
ATOM 4243 N N . ASN B 1 246 ? -23 -19.891 -3.646 1 90 246 ASN B N 1
ATOM 4244 C CA . ASN B 1 246 ? -23.406 -20.172 -5.02 1 90 246 ASN B CA 1
ATOM 4245 C C . ASN B 1 246 ? -23.453 -21.672 -5.289 1 90 246 ASN B C 1
ATOM 4247 O O . ASN B 1 246 ? -22.422 -22.312 -5.469 1 90 246 ASN B O 1
ATOM 4251 N N . GLU B 1 247 ? -24.734 -22.172 -5.184 1 81.06 247 GLU B N 1
ATOM 4252 C CA . GLU B 1 247 ? -24.938 -23.609 -5.309 1 81.06 247 GLU B CA 1
ATOM 4253 C C . GLU B 1 247 ? -25.047 -24.016 -6.773 1 81.06 247 GLU B C 1
ATOM 4255 O O . GLU B 1 247 ? -25.469 -25.141 -7.074 1 81.06 247 GLU B O 1
ATOM 4260 N N . THR B 1 248 ? -24.781 -23.062 -7.594 1 62.69 248 THR B N 1
ATOM 4261 C CA . THR B 1 248 ? -24.953 -23.547 -8.953 1 62.69 248 THR B CA 1
ATOM 4262 C C . THR B 1 248 ? -24.562 -25.031 -9.047 1 62.69 248 THR B C 1
ATOM 4264 O O . THR B 1 248 ? -23.719 -25.5 -8.289 1 62.69 248 THR B O 1
ATOM 4267 N N . VAL B 1 249 ? -25.438 -25.828 -9.766 1 52.53 249 VAL B N 1
ATOM 4268 C CA . VAL B 1 249 ? -25.703 -27.266 -9.914 1 52.53 249 VAL B CA 1
ATOM 4269 C C . VAL B 1 249 ? -24.375 -28.031 -9.914 1 52.53 249 VAL B C 1
ATOM 4271 O O . VAL B 1 249 ? -24.297 -29.125 -10.477 1 52.53 249 VAL B O 1
ATOM 4274 N N . ALA B 1 250 ? -23.25 -27.531 -9.688 1 55.81 250 ALA B N 1
ATOM 4275 C CA . ALA B 1 250 ? -22.234 -28.547 -9.883 1 55.81 250 ALA B CA 1
ATOM 4276 C C . ALA B 1 250 ? -22.25 -29.562 -8.742 1 55.81 250 ALA B C 1
ATOM 4278 O O . ALA B 1 250 ? -21.266 -30.266 -8.508 1 55.81 250 ALA B O 1
ATOM 4279 N N . GLY B 1 251 ? -23.141 -29.578 -7.973 1 51.44 251 GLY B N 1
ATOM 4280 C CA . GLY B 1 251 ? -23.266 -30.453 -6.82 1 51.44 251 GLY B CA 1
ATOM 4281 C C . GLY B 1 251 ? -22.562 -31.781 -6.996 1 51.44 251 GLY B C 1
ATOM 4282 O O . GLY B 1 251 ? -21.781 -32.188 -6.133 1 51.44 251 GLY B O 1
ATOM 4283 N N . ASN B 1 252 ? -22.844 -32.5 -7.984 1 57.44 252 ASN B N 1
ATOM 4284 C CA . ASN B 1 252 ? -22.297 -33.844 -8.094 1 57.44 252 ASN B CA 1
ATOM 4285 C C . ASN B 1 252 ? -20.953 -33.844 -8.805 1 57.44 252 ASN B C 1
ATOM 4287 O O . ASN B 1 252 ? -20.375 -34.906 -9.062 1 57.44 252 ASN B O 1
ATOM 4291 N N . ASN B 1 253 ? -20.344 -32.5 -9.133 1 72.75 253 ASN B N 1
ATOM 4292 C CA . ASN B 1 253 ? -19.062 -32.469 -9.836 1 72.75 253 ASN B CA 1
ATOM 4293 C C . ASN B 1 253 ? -18.156 -31.375 -9.281 1 72.75 253 ASN B C 1
ATOM 4295 O O . ASN B 1 253 ? -17.922 -30.375 -9.953 1 72.75 253 ASN B O 1
ATOM 4299 N N . PRO B 1 254 ? -17.625 -31.609 -8.055 1 85.12 254 PRO B N 1
ATOM 4300 C CA . PRO B 1 254 ? -16.734 -30.609 -7.453 1 85.12 254 PRO B CA 1
ATOM 4301 C C . PRO B 1 254 ? -15.469 -30.375 -8.273 1 85.12 254 PRO B C 1
ATOM 4303 O O . PRO B 1 254 ? -15 -31.281 -8.969 1 85.12 254 PRO B O 1
ATOM 4306 N N . ARG B 1 255 ? -15 -29.141 -8.391 1 89.38 255 ARG B N 1
ATOM 4307 C CA . ARG B 1 255 ? -13.688 -28.797 -8.914 1 89.38 255 ARG B CA 1
ATOM 4308 C C . ARG B 1 255 ? -12.656 -28.703 -7.797 1 89.38 255 ARG B C 1
ATOM 4310 O O . ARG B 1 255 ? -12.766 -27.844 -6.91 1 89.38 255 ARG B O 1
ATOM 4317 N N . ASN B 1 256 ? -11.719 -29.688 -7.832 1 95.19 256 ASN B N 1
ATOM 4318 C CA . ASN B 1 256 ? -10.734 -29.734 -6.762 1 95.19 256 ASN B CA 1
ATOM 4319 C C . ASN B 1 256 ? -9.344 -29.359 -7.258 1 95.19 256 ASN B C 1
ATOM 4321 O O . ASN B 1 256 ? -8.664 -30.156 -7.906 1 95.19 256 ASN B O 1
ATOM 4325 N N . LEU B 1 257 ? -8.914 -28.141 -6.898 1 96.88 257 LEU B N 1
ATOM 4326 C CA . LEU B 1 257 ? -7.59 -27.656 -7.266 1 96.88 257 LEU B CA 1
ATOM 4327 C C . LEU B 1 257 ? -6.637 -27.719 -6.074 1 96.88 257 LEU B C 1
ATOM 4329 O O . LEU B 1 257 ? -5.516 -27.219 -6.148 1 96.88 257 LEU B O 1
ATOM 4333 N N . THR B 1 258 ? -7.059 -28.328 -4.934 1 97.69 258 THR B N 1
ATOM 4334 C CA . THR B 1 258 ? -6.199 -28.375 -3.758 1 97.69 258 THR B CA 1
ATOM 4335 C C . THR B 1 258 ? -4.934 -29.188 -4.055 1 97.69 258 THR B C 1
ATOM 4337 O O . THR B 1 258 ? -4.949 -30.094 -4.891 1 97.69 258 THR B O 1
ATOM 4340 N N . MET B 1 259 ? -3.883 -28.812 -3.365 1 97.94 259 MET B N 1
ATOM 4341 C CA . MET B 1 259 ? -2.572 -29.375 -3.691 1 97.94 259 MET B CA 1
ATOM 4342 C C . MET B 1 259 ? -1.966 -30.078 -2.482 1 97.94 259 MET B C 1
ATOM 4344 O O . MET B 1 259 ? -2.07 -29.578 -1.356 1 97.94 259 MET B O 1
ATOM 4348 N N . ASP B 1 260 ? -1.422 -31.25 -2.762 1 98.25 260 ASP B N 1
ATOM 4349 C CA . ASP B 1 260 ? -0.57 -31.922 -1.781 1 98.25 260 ASP B CA 1
ATOM 4350 C C . ASP B 1 260 ? 0.826 -31.297 -1.757 1 98.25 260 ASP B C 1
ATOM 4352 O O . ASP B 1 260 ? 1.513 -31.266 -2.779 1 98.25 260 ASP B O 1
ATOM 4356 N N . MET B 1 261 ? 1.283 -30.844 -0.612 1 98.25 261 MET B N 1
ATOM 4357 C CA . MET B 1 261 ? 2.533 -30.094 -0.523 1 98.25 261 MET B CA 1
ATOM 4358 C C . MET B 1 261 ? 3.656 -30.984 0.017 1 98.25 261 MET B C 1
ATOM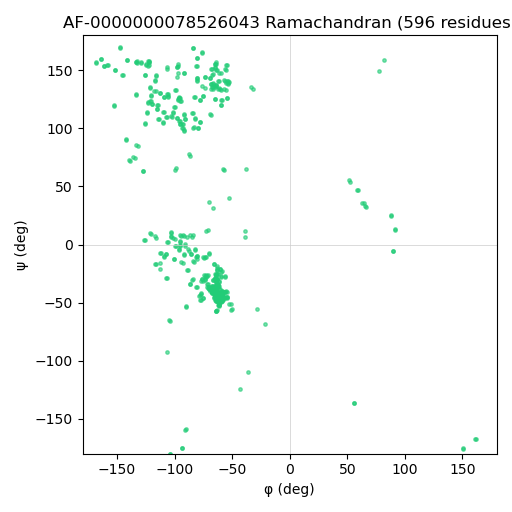 4360 O O . MET B 1 261 ? 4.719 -30.469 0.393 1 98.25 261 MET B O 1
ATOM 4364 N N . GLY B 1 262 ? 3.41 -32.25 0.109 1 98.06 262 GLY B N 1
ATOM 4365 C CA . GLY B 1 262 ? 4.375 -33.156 0.682 1 98.06 262 GLY B CA 1
ATOM 4366 C C . GLY B 1 262 ? 5.742 -33.094 0.03 1 98.06 262 GLY B C 1
ATOM 4367 O O . GLY B 1 262 ? 6.762 -33.031 0.719 1 98.06 262 GLY B O 1
ATOM 4368 N N . LYS B 1 263 ? 5.801 -33.094 -1.322 1 98.38 263 LYS B N 1
ATOM 4369 C CA . LYS B 1 263 ? 7.066 -33.031 -2.055 1 98.38 263 LYS B CA 1
ATOM 4370 C C . LYS B 1 263 ? 7.852 -31.766 -1.696 1 98.38 263 LYS B C 1
ATOM 4372 O O . LYS B 1 263 ? 9.047 -31.844 -1.41 1 98.38 263 LYS B O 1
ATOM 4377 N N . LEU B 1 264 ? 7.238 -30.641 -1.686 1 98.62 264 LEU B N 1
ATOM 4378 C CA . LEU B 1 264 ? 7.895 -29.375 -1.394 1 98.62 264 LEU B CA 1
ATOM 4379 C C . LEU B 1 264 ? 8.391 -29.344 0.047 1 98.62 264 LEU B C 1
ATOM 4381 O O . LEU B 1 264 ? 9.508 -28.875 0.312 1 98.62 264 LEU B O 1
ATOM 4385 N N . LYS B 1 265 ? 7.547 -29.828 0.974 1 98.25 265 LYS B N 1
ATOM 4386 C CA . LYS B 1 265 ? 7.891 -29.844 2.393 1 98.25 265 LYS B CA 1
ATOM 4387 C C . LYS B 1 265 ? 9.125 -30.703 2.652 1 98.25 265 LYS B C 1
ATOM 4389 O O . LYS B 1 265 ? 9.914 -30.406 3.551 1 98.25 265 LYS B O 1
ATOM 4394 N N . ALA B 1 266 ? 9.281 -31.688 1.884 1 98.19 266 ALA B N 1
ATOM 4395 C CA . ALA B 1 266 ? 10.445 -32.562 2.01 1 98.19 266 ALA B CA 1
ATOM 4396 C C . ALA B 1 266 ? 11.742 -31.797 1.737 1 98.19 266 ALA B C 1
ATOM 4398 O O . ALA B 1 266 ? 12.812 -32.188 2.186 1 98.19 266 ALA B O 1
ATOM 4399 N N . TYR B 1 267 ? 11.68 -30.672 1.018 1 98.25 267 TYR B N 1
ATOM 4400 C CA . TYR B 1 267 ? 12.844 -29.844 0.726 1 98.25 267 TYR B CA 1
ATOM 4401 C C . TYR B 1 267 ? 12.906 -28.641 1.66 1 98.25 267 TYR B C 1
ATOM 4403 O O . TYR B 1 267 ? 13.68 -27.703 1.429 1 98.25 267 TYR B O 1
ATOM 4411 N N . GLY B 1 268 ? 12.047 -28.531 2.621 1 98.12 268 GLY B N 1
ATOM 4412 C CA . GLY B 1 268 ? 12.117 -27.531 3.662 1 98.12 268 GLY B CA 1
ATOM 4413 C C . GLY B 1 268 ? 11.359 -26.266 3.324 1 98.12 268 GLY B C 1
ATOM 4414 O O . GLY B 1 268 ? 11.539 -25.219 3.971 1 98.12 268 GLY B O 1
ATOM 4415 N N . ILE B 1 269 ? 10.523 -26.281 2.312 1 98.75 269 ILE B N 1
ATOM 4416 C CA . ILE B 1 269 ? 9.727 -25.125 1.938 1 98.75 269 ILE B CA 1
ATOM 4417 C C . ILE B 1 269 ? 8.266 -25.344 2.35 1 98.75 269 ILE B C 1
ATOM 4419 O O . ILE B 1 269 ? 7.68 -26.391 2.047 1 98.75 269 ILE B O 1
ATOM 4423 N N . SER B 1 270 ? 7.727 -24.422 3.066 1 98.25 270 SER B N 1
ATOM 4424 C CA . SER B 1 270 ? 6.355 -24.547 3.547 1 98.25 270 SER B CA 1
ATOM 4425 C C . SER B 1 270 ? 5.555 -23.281 3.305 1 98.25 270 SER B C 1
ATOM 4427 O O . SER B 1 270 ? 6.133 -22.203 3.094 1 98.25 270 SER B O 1
ATOM 4429 N N . PHE B 1 271 ? 4.309 -23.406 3.24 1 98.69 271 PHE B N 1
ATOM 4430 C CA . PHE B 1 271 ? 3.332 -22.312 3.139 1 98.69 271 PHE B CA 1
ATOM 4431 C C . PHE B 1 271 ? 2.305 -22.406 4.262 1 98.69 271 PHE B C 1
ATOM 4433 O O . PHE B 1 271 ? 2.074 -23.484 4.812 1 98.69 271 PHE B O 1
ATOM 4440 N N . SER B 1 272 ? 1.718 -21.312 4.602 1 98.56 272 SER B N 1
ATOM 4441 C CA . SER B 1 272 ? 0.584 -21.328 5.52 1 98.56 272 SER B CA 1
ATOM 4442 C C . SER B 1 272 ? -0.644 -21.953 4.875 1 98.56 272 SER B C 1
ATOM 4444 O O . SER B 1 272 ? -0.876 -21.797 3.674 1 98.56 272 SER B O 1
ATOM 4446 N N . GLU B 1 273 ? -1.369 -22.688 5.723 1 98.56 273 GLU B N 1
ATOM 4447 C CA . GLU B 1 273 ? -2.709 -23.047 5.27 1 98.56 273 GLU B CA 1
ATOM 4448 C C . GLU B 1 273 ? -3.512 -21.812 4.883 1 98.56 273 GLU B C 1
ATOM 4450 O O . GLU B 1 273 ? -3.281 -20.719 5.414 1 98.56 273 GLU B O 1
ATOM 4455 N N . THR B 1 274 ? -4.43 -22 3.934 1 98.75 274 THR B N 1
ATOM 4456 C CA . THR B 1 274 ? -5.109 -20.891 3.27 1 98.75 274 THR B CA 1
ATOM 4457 C C . THR B 1 274 ? -5.684 -19.906 4.293 1 98.75 274 THR B C 1
ATOM 4459 O O . THR B 1 274 ? -5.363 -18.719 4.277 1 98.75 274 THR B O 1
ATOM 4462 N N . VAL B 1 275 ? -6.508 -20.328 5.227 1 98.56 275 VAL B N 1
ATOM 4463 C CA . VAL B 1 275 ? -7.188 -19.453 6.18 1 98.56 275 VAL B CA 1
ATOM 4464 C C . VAL B 1 275 ? -6.164 -18.828 7.129 1 98.56 275 VAL B C 1
ATOM 4466 O O . VAL B 1 275 ? -6.215 -17.641 7.406 1 98.56 275 VAL B O 1
ATOM 4469 N N . THR B 1 276 ? -5.207 -19.672 7.547 1 98.44 276 THR B N 1
ATOM 4470 C CA . THR B 1 276 ? -4.121 -19.172 8.383 1 98.44 276 THR B CA 1
ATOM 4471 C C . THR B 1 276 ? -3.322 -18.094 7.656 1 98.44 276 THR B C 1
ATOM 4473 O O . THR B 1 276 ? -2.883 -17.125 8.266 1 98.44 276 THR B O 1
ATOM 4476 N N . GLY B 1 277 ? -3.139 -18.328 6.328 1 98.75 277 GLY B N 1
ATOM 4477 C CA . GLY B 1 277 ? -2.436 -17.344 5.52 1 98.75 277 GLY B CA 1
ATOM 4478 C C . GLY B 1 277 ? -3.111 -15.984 5.516 1 98.75 277 GLY B C 1
ATOM 4479 O O . GLY B 1 277 ? -2.447 -14.953 5.629 1 98.75 277 GLY B O 1
ATOM 4480 N N . PHE B 1 278 ? -4.43 -15.992 5.414 1 98.62 278 PHE B N 1
ATOM 4481 C CA . PHE B 1 278 ? -5.172 -14.734 5.453 1 98.62 278 PHE B CA 1
ATOM 4482 C C . PHE B 1 278 ? -5.004 -14.055 6.805 1 98.62 278 PHE B C 1
ATOM 4484 O O . PHE B 1 278 ? -4.812 -12.836 6.867 1 98.62 278 PHE B O 1
ATOM 4491 N N . SER B 1 279 ? -5.082 -14.812 7.91 1 98 279 SER B N 1
ATOM 4492 C CA . SER B 1 279 ? -4.883 -14.258 9.242 1 98 279 SER B CA 1
ATOM 4493 C C . SER B 1 279 ? -3.5 -13.625 9.383 1 98 279 SER B C 1
ATOM 4495 O O . SER B 1 279 ? -3.365 -12.516 9.891 1 98 279 SER B O 1
ATOM 4497 N N . LYS B 1 280 ? -2.504 -14.328 8.906 1 98.31 280 LYS B N 1
ATOM 4498 C CA . LYS B 1 280 ? -1.134 -13.828 8.961 1 98.31 280 LYS B CA 1
ATOM 4499 C C . LYS B 1 280 ? -0.984 -12.547 8.141 1 98.31 280 LYS B C 1
ATOM 4501 O O . LYS B 1 280 ? -0.289 -11.617 8.547 1 98.31 280 LYS B O 1
ATOM 4506 N N . CYS B 1 281 ? -1.61 -12.547 6.977 1 98.06 281 CYS B N 1
ATOM 4507 C CA . CYS B 1 281 ? -1.566 -11.375 6.109 1 98.06 281 CYS B CA 1
ATOM 4508 C C . CYS B 1 281 ? -2.133 -10.148 6.816 1 98.06 281 CYS B C 1
ATOM 4510 O O . CYS B 1 281 ? -1.516 -9.086 6.809 1 98.06 281 CYS B O 1
ATOM 4512 N N . LEU B 1 282 ? -3.291 -10.328 7.5 1 97.19 282 LEU B N 1
ATOM 4513 C CA . LEU B 1 282 ? -3.918 -9.219 8.211 1 97.19 282 LEU B CA 1
ATOM 4514 C C . LEU B 1 282 ? -3.053 -8.766 9.383 1 97.19 282 LEU B C 1
ATOM 4516 O O . LEU B 1 282 ? -2.881 -7.566 9.602 1 97.19 282 LEU B O 1
ATOM 4520 N N . GLU B 1 283 ? -2.455 -9.68 10.078 1 96.56 283 GLU B N 1
ATOM 4521 C CA . GLU B 1 283 ? -1.604 -9.367 11.219 1 96.56 283 GLU B CA 1
ATOM 4522 C C . GLU B 1 283 ? -0.336 -8.641 10.789 1 96.56 283 GLU B C 1
ATOM 4524 O O . GLU B 1 283 ? 0.156 -7.758 11.5 1 96.56 283 GLU B O 1
ATOM 4529 N N . ALA B 1 284 ? 0.162 -9.047 9.625 1 97.31 284 ALA B N 1
ATOM 4530 C CA . ALA B 1 284 ? 1.429 -8.516 9.133 1 97.31 284 ALA B CA 1
ATOM 4531 C C . ALA B 1 284 ? 1.231 -7.145 8.492 1 97.31 284 ALA B C 1
ATOM 4533 O O . ALA B 1 284 ? 2.203 -6.484 8.109 1 97.31 284 ALA B O 1
ATOM 4534 N N . ASN B 1 285 ? 0.04 -6.754 8.297 1 96.62 285 ASN B N 1
ATOM 4535 C CA . ASN B 1 285 ? -0.254 -5.492 7.629 1 96.62 285 ASN B CA 1
ATOM 4536 C C . ASN B 1 285 ? -1.205 -4.629 8.453 1 96.62 285 ASN B C 1
ATOM 4538 O O . ASN B 1 285 ? -2.273 -4.242 7.973 1 96.62 285 ASN B O 1
ATOM 4542 N N . PRO B 1 286 ? -0.758 -4.219 9.656 1 94.81 286 PRO B N 1
ATOM 4543 C CA . PRO B 1 286 ? -1.632 -3.453 10.547 1 94.81 286 PRO B CA 1
ATOM 4544 C C . PRO B 1 286 ? -2.039 -2.105 9.961 1 94.81 286 PRO B C 1
ATOM 4546 O O . PRO B 1 286 ? -3.119 -1.595 10.266 1 94.81 286 PRO B O 1
ATOM 4549 N N . GLU B 1 287 ? -1.171 -1.513 9.109 1 94.81 287 GLU B N 1
ATOM 4550 C CA . GLU B 1 287 ? -1.475 -0.211 8.523 1 94.81 287 GLU B CA 1
ATOM 4551 C C . GLU B 1 287 ? -2.715 -0.282 7.637 1 94.81 287 GLU B C 1
ATOM 4553 O O . GLU B 1 287 ? -3.475 0.684 7.543 1 94.81 287 GLU B O 1
ATOM 4558 N N . TYR B 1 288 ? -2.92 -1.451 6.961 1 95.94 288 TYR B N 1
ATOM 4559 C CA . TYR B 1 288 ? -4.117 -1.66 6.152 1 95.94 288 TYR B CA 1
ATOM 4560 C C . TYR B 1 288 ? -5.332 -1.927 7.035 1 95.94 288 TYR B C 1
ATOM 4562 O O . TYR B 1 288 ? -6.406 -1.365 6.809 1 95.94 288 TYR B O 1
ATOM 4570 N N . VAL B 1 289 ? -5.137 -2.812 8.031 1 94.31 289 VAL B N 1
ATOM 4571 C CA . VAL B 1 289 ? -6.227 -3.219 8.914 1 94.31 289 VAL B CA 1
ATOM 4572 C C . VAL B 1 289 ? -6.758 -2.004 9.672 1 94.31 289 VAL B C 1
ATOM 4574 O O . VAL B 1 289 ? -7.969 -1.765 9.703 1 94.31 289 VAL B O 1
ATOM 4577 N N . CYS B 1 290 ? -5.871 -1.181 10.172 1 91.19 290 CYS B N 1
ATOM 4578 C CA . CYS B 1 290 ? -6.266 0.02 10.906 1 91.19 290 CYS B CA 1
ATOM 4579 C C . CYS B 1 290 ? -6.961 1.016 9.984 1 91.19 290 CYS B C 1
ATOM 4581 O O . CYS B 1 290 ? -7.945 1.646 10.375 1 91.19 290 CYS B O 1
ATOM 4583 N N . ALA B 1 291 ? -6.496 1.07 8.812 1 92.38 291 ALA B N 1
ATOM 4584 C CA . ALA B 1 291 ? -6.977 2.084 7.875 1 92.38 291 ALA B CA 1
ATOM 4585 C C . ALA B 1 291 ? -8.344 1.705 7.312 1 92.38 291 ALA B C 1
ATOM 4587 O O . ALA B 1 291 ? -9.234 2.549 7.211 1 92.38 291 ALA B O 1
ATOM 4588 N N . LEU B 1 292 ? -8.547 0.418 6.961 1 91.94 292 LEU B N 1
ATOM 4589 C CA . LEU B 1 292 ? -9.695 0.031 6.16 1 91.94 292 LEU B CA 1
ATOM 4590 C C . LEU B 1 292 ? -10.727 -0.711 7.004 1 91.94 292 LEU B C 1
ATOM 4592 O O . LEU B 1 292 ? -11.914 -0.733 6.672 1 91.94 292 LEU B O 1
ATOM 4596 N N . ILE B 1 293 ? -10.305 -1.385 8.031 1 89.31 293 ILE B N 1
ATOM 4597 C CA . ILE B 1 293 ? -11.164 -2.303 8.773 1 89.31 293 ILE B CA 1
ATOM 4598 C C . ILE B 1 293 ? -11.406 -1.761 10.18 1 89.31 293 ILE B C 1
ATOM 4600 O O . ILE B 1 293 ? -12.523 -1.853 10.711 1 89.31 293 ILE B O 1
ATOM 4604 N N . GLY B 1 294 ? -10.492 -0.833 10.688 1 80.06 294 GLY B N 1
ATOM 4605 C CA . GLY B 1 294 ? -10.594 -0.292 12.031 1 80.06 294 GLY B CA 1
ATOM 4606 C C . GLY B 1 294 ? -10.023 -1.214 13.086 1 80.06 294 GLY B C 1
ATOM 4607 O O . GLY B 1 294 ? -9.641 -2.35 12.789 1 80.06 294 GLY B O 1
ATOM 4608 N N . GLU B 1 295 ? -9.625 -0.819 14.289 1 60.03 295 GLU B N 1
ATOM 4609 C CA . GLU B 1 295 ? -8.891 -1.442 15.383 1 60.03 295 GLU B CA 1
ATOM 4610 C C . GLU B 1 295 ? -9.516 -2.775 15.781 1 60.03 295 GLU B C 1
ATOM 4612 O O . GLU B 1 295 ? -10.656 -2.818 16.234 1 60.03 295 GLU B O 1
ATOM 4617 N N . SER B 1 296 ? -10.008 -3.711 15.039 1 43.16 296 SER B N 1
ATOM 4618 C CA . SER B 1 296 ? -10.328 -4.973 15.695 1 43.16 296 SER B CA 1
ATOM 4619 C C . SER B 1 296 ? -9.062 -5.668 16.203 1 43.16 296 SER B C 1
ATOM 4621 O O . SER B 1 296 ? -9.133 -6.758 16.766 1 43.16 296 SER B O 1
ATOM 4623 N N . ILE B 1 297 ? -7.809 -5.684 15.594 1 35.81 297 ILE B N 1
ATOM 4624 C CA . ILE B 1 297 ? -7.449 -7.062 15.281 1 35.81 297 ILE B CA 1
ATOM 4625 C C . ILE B 1 297 ? -7.797 -7.965 16.469 1 35.81 297 ILE B C 1
ATOM 4627 O O . ILE B 1 297 ? -8.477 -8.977 16.312 1 35.81 297 ILE B O 1
ATOM 4631 N N . VAL B 1 298 ? -6.438 -8.773 16.922 1 28.3 298 VAL B N 1
ATOM 4632 C CA . VAL B 1 298 ? -6.32 -10.078 17.562 1 28.3 298 VAL B CA 1
ATOM 4633 C C . VAL B 1 298 ? -6.828 -9.984 19 1 28.3 298 VAL B C 1
ATOM 4635 O O . VAL B 1 298 ? -6.148 -9.43 19.875 1 28.3 298 VAL B O 1
ATOM 4638 N N . GLU B 1 299 ? -7.816 -9.281 19.406 1 25.12 299 GLU B N 1
ATOM 4639 C CA . GLU B 1 299 ? -8.008 -10.078 20.625 1 25.12 299 GLU B CA 1
ATOM 4640 C C . GLU B 1 299 ? -8.25 -11.547 20.297 1 25.12 299 GLU B C 1
ATOM 4642 O O . GLU B 1 299 ? -9.258 -11.891 19.672 1 25.12 299 GLU B O 1
ATOM 4647 N N . ILE B 1 300 ? -7.293 -12.305 19.703 1 19.97 300 ILE B N 1
ATOM 4648 C CA . ILE B 1 300 ? -7.629 -13.602 20.281 1 19.97 300 ILE B CA 1
ATOM 4649 C C . ILE B 1 300 ? -7.805 -13.469 21.797 1 19.97 300 ILE B C 1
ATOM 4651 O O . ILE B 1 300 ? -6.973 -12.859 22.469 1 19.97 300 ILE B O 1
#

InterPro domains:
  IPR005913 dTDP-4-dehydrorhamnose reductase [PTHR10491] (2-285)
  IPR029903 RmlD-like, substrate binding domain [PF04321] (4-269)
  IPR036291 NAD(P)-binding domain superfamily [SSF51735] (3-268)

Secondary structure (DSSP, 8-state):
-PPEEEEETTTSHHHHHHHHHHTTTSEEEEE-TTT--TT-HHHHHHHHHHH--SEEEE------HHHHHH-HHHHIIIIIIIHHHHHHHHHHHT-EEEEEEEGGGGTT---SSPBPTT------SHHHHHHHHHHHHHHHH-TT-EEEEEPEEE----TTS-----HHHHHHHHHHHT--EEEESSEE--EEEHHHHHHHHHHHTTSPSEEEEES-----BHHHHHHHHHHHH-TT--S-S-EEEE--S-TT--EE--B--HHHHTTT-----HHHHHHHHHHH-HHHIIIII-S-----/-PPEEEEETTTSHHHHHHHHHHTTTSEEEEE-TTT--TT-HHHHHHHHHHH--SEEEE------HHHHHH-HHHHIIIIIIIHHHHHHHHHHHT-EEEEEEEGGGGTT---SSPBPTT------SHHHHHHHHHHHHHHHH-TT-EEEEEPEEE----TTS-----HHHHHHHHHHHT--EEEESSEE--EEEHHHHHHHHHHHTTSPSEEEEES----SBHHHHHHHHHHHH-TT--S-S-EEEE--SGGGS-EE--B--HHHHTTT-----HHHHHHHHHHH-HHHIIIII-S-----